Protein 1OY3 (pdb70)

Radius of gyration: 24.24 Å; Cα contacts (8 Å, |Δi|>4): 962; chains: 3; bounding box: 55×56×80 Å

CATH classification: 2.60.40.10

B-factor: mean 32.17, std 17.87, range [2.83, 99.32]

GO terms:
  GO:0005737 cytoplasm (C, IDA)
  GO:0000978 RNA polymerase II cis-regulatory region sequence-specific DNA binding (F, IDA)
  GO:0001228 DNA-binding transcription activator activity, RNA polymerase II-specific (F, IDA)
  GO:0045893 positive regulation of DNA-templated transcription (P, IDA)
  GO:0045944 positive regulation of transcription by RNA polymerase II (P, IDA)
  GO:1902004 positive regulation of amyloid-beta formation (P, IDA)
  GO:0005634 nucleus (C, IDA)
  GO:0003682 chromatin binding (F, IDA)
  GO:0043066 negative regulation of apoptotic process (P, IDA)
  GO:0043123 positive regulation of canonical NF-kappaB signal transduction (P, IDA)
  GO:0050727 regulation of inflammatory response (P, IDA)
  GO:0071222 cellular response to lipopolysaccharide (P, IEP)
  GO:0071159 NF-kappaB complex (C, TAS)
  GO:0003700 DNA-binding transcription factor activity (F, IMP)
  GO:0006325 chromatin organization (P, IMP)
  GO:0006351 DNA-templated transcription (P, IMP)
  GO:0071532 ankyrin repeat binding (F, IPI)
  GO:0005515 protein binding (F, IPI)
  GO:0019899 enzyme binding (F, IPI)
  GO:0019901 protein kinase binding (F, IPI)

Secondary structure (DSSP, 8-state):
-PPP-EEEES-SEEETT---EEEEEES---TTS-EEEEEETTEEEE-B--GGGEETTTEEEEEPPPPS-TT--S-EEEEEEEEETTTTEE---EEEEEEPPPSSTTTTTTT-/-----EEEES-SEEETT---EEEEEES---TTS-EEEEEETTEEEE-B--GGGB-TTSEEEEEPPPPS-TT--S-EEEEEEEEETTTTEE---EEEEEE----HHHHHHHHHHHTHHHHHHHHHHSS---S----/------TT---HHHHHHHTT-HHHHHHHHHHHTTSGGGG---TTS--HHHHHHHHT-HHHHHHHHHTT--SS---TTS--HHHHHTTTT-HHHHHHHSSSPPSS-------GGGGTT---TTS--HHHHHHHTT-HHHHHHHHHHT--TT---TTT---HHHHHHHTT-HHHHHHHHHTT--TT---TTS--HHHHHHTSS-HHHHHHHHHTTPPPP---

Structure (mmCIF, N/CA/C/O backbone):
data_1OY3
#
_entry.id   1OY3
#
_cell.length_a   48.620
_cell.length_b   54.790
_cell.length_c   59.570
_cell.angle_alpha   102.56
_cell.angle_beta   96.07
_cell.angle_gamma   91.90
#
_symmetry.space_group_name_H-M   'P 1'
#
loop_
_entity.id
_entity.type
_entity.pdbx_description
1 polymer 'Transcription factor p65'
2 polymer 'transcription factor inhibitor I-kappa-B-beta'
3 water water
#
loop_
_atom_site.group_PDB
_atom_site.id
_atom_site.type_symbol
_atom_site.label_atom_id
_atom_site.label_alt_id
_atom_site.label_comp_id
_atom_site.label_asym_id
_atom_site.label_entity_id
_atom_site.label_seq_id
_atom_site.pdbx_PDB_ins_code
_atom_site.Cartn_x
_atom_site.Cartn_y
_atom_site.Cartn_z
_atom_site.occupancy
_atom_site.B_iso_or_equiv
_atom_site.auth_seq_id
_atom_site.auth_comp_id
_atom_site.auth_asym_id
_atom_site.auth_atom_id
_atom_site.pdbx_PDB_model_num
ATOM 1 N N . THR A 1 1 ? -8.314 -21.023 -29.207 1.00 88.33 191 THR C N 1
ATOM 2 C CA . THR A 1 1 ? -7.014 -21.344 -28.553 1.00 88.20 191 THR C CA 1
ATOM 3 C C . THR A 1 1 ? -5.839 -20.979 -29.464 1.00 86.96 191 THR C C 1
ATOM 4 O O . THR A 1 1 ? -5.034 -21.834 -29.836 1.00 87.89 191 THR C O 1
ATOM 8 N N . ALA A 1 2 ? -5.751 -19.699 -29.816 1.00 83.69 192 ALA C N 1
ATOM 9 C CA . ALA A 1 2 ? -4.686 -19.204 -30.680 1.00 79.41 192 ALA C CA 1
ATOM 10 C C . ALA A 1 2 ? -3.312 -19.494 -30.087 1.00 76.30 192 ALA C C 1
ATOM 11 O O . ALA A 1 2 ? -2.610 -20.393 -30.552 1.00 78.59 192 ALA C O 1
ATOM 13 N N . GLU A 1 3 ? -2.933 -18.730 -29.062 1.00 68.98 193 GLU C N 1
ATOM 14 C CA . GLU A 1 3 ? -1.635 -18.904 -28.408 1.00 60.95 193 GLU C CA 1
ATOM 15 C C . GLU A 1 3 ? -1.599 -18.305 -27.001 1.00 50.87 193 GLU C C 1
ATOM 16 O O . GLU A 1 3 ? -2.366 -17.396 -26.684 1.00 49.70 193 GLU C O 1
ATOM 22 N N . LEU A 1 4 ? -0.703 -18.826 -26.165 1.00 37.52 194 LEU C N 1
ATOM 23 C CA . LEU A 1 4 ? -0.537 -18.343 -24.796 1.00 28.46 194 LEU C CA 1
ATOM 24 C C . LEU A 1 4 ? 0.874 -17.797 -24.672 1.00 26.93 194 LEU C C 1
ATOM 25 O O . LEU A 1 4 ? 1.839 -18.526 -24.882 1.00 24.28 194 LEU C O 1
ATOM 30 N N . LYS A 1 5 ? 0.997 -16.517 -24.331 1.00 24.14 195 LYS C N 1
ATOM 31 C CA . LYS A 1 5 ? 2.311 -15.892 -24.217 1.00 21.71 195 LYS C CA 1
ATOM 32 C C . LYS A 1 5 ? 2.356 -14.732 -23.222 1.00 25.56 195 LYS C C 1
ATOM 33 O O . LYS A 1 5 ? 1.545 -13.803 -23.290 1.00 21.44 195 LYS C O 1
ATOM 39 N N . ILE A 1 6 ? 3.309 -14.798 -22.300 1.00 24.37 196 ILE C N 1
ATOM 40 C CA . ILE A 1 6 ? 3.503 -13.751 -21.307 1.00 25.21 196 ILE C CA 1
ATOM 41 C C . ILE A 1 6 ? 4.510 -12.800 -21.932 1.00 24.35 196 ILE C C 1
ATOM 42 O O . ILE A 1 6 ? 5.656 -13.178 -22.177 1.00 22.71 196 ILE C O 1
ATOM 47 N N . CYS A 1 7 ? 4.085 -11.572 -22.196 1.00 22.28 197 CYS C N 1
ATOM 48 C CA . CYS A 1 7 ? 4.966 -10.598 -22.823 1.00 23.41 197 CYS C CA 1
ATOM 49 C C . CYS A 1 7 ? 5.778 -9.784 -21.830 1.00 22.27 197 CYS C C 1
ATOM 50 O O . CYS A 1 7 ? 6.935 -9.456 -22.096 1.00 21.30 197 CYS C O 1
ATOM 53 N N . ARG A 1 8 ? 5.179 -9.468 -20.685 1.00 22.77 198 ARG C N 1
ATOM 54 C CA . ARG A 1 8 ? 5.865 -8.659 -19.692 1.00 19.14 198 ARG C CA 1
ATOM 55 C C . ARG A 1 8 ? 5.170 -8.679 -18.330 1.00 19.87 198 ARG C C 1
ATOM 56 O O . ARG A 1 8 ? 3.949 -8.828 -18.227 1.00 20.87 198 ARG C O 1
ATOM 64 N N . VAL A 1 9 ? 5.973 -8.499 -17.291 1.00 15.06 199 VAL C N 1
ATOM 65 C CA . VAL A 1 9 ? 5.509 -8.475 -15.919 1.00 19.02 199 VAL C CA 1
ATOM 66 C C . VAL A 1 9 ? 6.160 -7.264 -15.219 1.00 18.55 199 VAL C C 1
ATOM 67 O O . VAL A 1 9 ? 7.252 -6.845 -15.589 1.00 16.29 199 VAL C O 1
ATOM 71 N N . ASN A 1 10 ? 5.497 -6.712 -14.215 1.00 17.32 200 ASN C N 1
ATOM 72 C CA . ASN A 1 10 ? 6.049 -5.562 -13.519 1.00 19.98 200 ASN C CA 1
ATOM 73 C C . ASN A 1 10 ? 7.130 -5.952 -12.520 1.00 18.14 200 ASN C C 1
ATOM 74 O O . ASN A 1 10 ? 7.923 -5.116 -12.113 1.00 18.09 200 ASN C O 1
ATOM 79 N N . ARG A 1 11 ? 7.161 -7.220 -12.126 1.00 18.13 201 ARG C N 1
ATOM 80 C CA . ARG A 1 11 ? 8.175 -7.702 -11.180 1.00 17.19 201 ARG C CA 1
ATOM 81 C C . ARG A 1 11 ? 8.267 -9.218 -11.259 1.00 22.05 201 ARG C C 1
ATOM 82 O O . ARG A 1 11 ? 7.260 -9.885 -11.483 1.00 15.41 201 ARG C O 1
ATOM 90 N N . ASN A 1 12 ? 9.475 -9.750 -11.070 1.00 23.81 202 ASN C N 1
ATOM 91 C CA . ASN A 1 12 ? 9.699 -11.187 -11.125 1.00 24.58 202 ASN C CA 1
ATOM 92 C C . ASN A 1 12 ? 10.113 -11.803 -9.791 1.00 24.38 202 ASN C C 1
ATOM 93 O O . ASN A 1 12 ? 10.704 -12.880 -9.763 1.00 26.17 202 ASN C O 1
ATOM 98 N N . SER A 1 13 ? 9.821 -11.126 -8.688 1.00 21.95 203 SER C N 1
ATOM 99 C CA . SER A 1 13 ? 10.171 -11.671 -7.382 1.00 22.57 203 SER C CA 1
ATOM 100 C C . SER A 1 13 ? 9.177 -11.188 -6.349 1.00 20.81 203 SER C C 1
ATOM 101 O O . SER A 1 13 ? 8.459 -10.223 -6.576 1.00 21.91 203 SER C O 1
ATOM 104 N N . GLY A 1 14 ? 9.117 -11.867 -5.215 1.00 20.52 204 GLY C N 1
ATOM 105 C CA . GLY A 1 14 ? 8.174 -11.463 -4.196 1.00 18.67 204 GLY C CA 1
ATOM 106 C C . GLY A 1 14 ? 8.297 -12.314 -2.956 1.00 22.62 204 GLY C C 1
ATOM 107 O O . GLY A 1 14 ? 9.016 -13.313 -2.953 1.00 24.96 204 GLY C O 1
ATOM 108 N N . SER A 1 15 ? 7.587 -11.915 -1.906 1.00 21.92 205 SER C N 1
ATOM 109 C CA . SER A 1 15 ? 7.597 -12.625 -0.631 1.00 22.18 205 SER C CA 1
ATOM 110 C C . SER A 1 15 ? 7.111 -14.058 -0.743 1.00 25.06 205 SER C C 1
ATOM 111 O O . SER A 1 15 ? 6.176 -14.348 -1.488 1.00 23.62 205 SER C O 1
ATOM 114 N N . CYS A 1 16 ? 7.734 -14.948 0.021 1.00 25.52 206 CYS C N 1
ATOM 115 C CA . CYS A 1 16 ? 7.343 -16.346 0.018 1.00 25.46 206 CYS C CA 1
ATOM 116 C C . CYS A 1 16 ? 5.950 -16.461 0.641 1.00 24.12 206 CYS C C 1
ATOM 117 O O . CYS A 1 16 ? 5.289 -17.496 0.532 1.00 24.39 206 CYS C O 1
ATOM 120 N N . LEU A 1 17 ? 5.495 -15.385 1.282 1.00 21.87 207 LEU C N 1
ATOM 121 C CA . LEU A 1 17 ? 4.169 -15.393 1.901 1.00 20.00 207 LEU C CA 1
ATOM 122 C C . LEU A 1 17 ? 3.043 -15.118 0.910 1.00 19.00 207 LEU C C 1
ATOM 123 O O . LEU A 1 17 ? 1.873 -15.177 1.274 1.00 19.68 207 LEU C O 1
ATOM 128 N N . GLY A 1 18 ? 3.397 -14.817 -0.335 1.00 18.61 208 GLY C N 1
ATOM 129 C CA . GLY A 1 18 ? 2.390 -14.535 -1.341 1.00 22.79 208 GLY C CA 1
ATOM 130 C C . GLY A 1 18 ? 1.764 -13.172 -1.124 1.00 26.07 208 GLY C C 1
ATOM 131 O O . GLY A 1 18 ? 2.187 -12.429 -0.244 1.00 26.83 208 GLY C O 1
ATOM 132 N N . GLY A 1 19 ? 0.765 -12.826 -1.927 1.00 26.93 209 GLY C N 1
ATOM 133 C CA . GLY A 1 19 ? 0.106 -11.545 -1.746 1.00 25.42 209 GLY C CA 1
ATOM 134 C C . GLY A 1 19 ? 0.627 -10.377 -2.565 1.00 27.74 209 GLY C C 1
ATOM 135 O O . GLY A 1 19 ? 0.049 -9.292 -2.517 1.00 30.19 209 GLY C O 1
ATOM 136 N N . ASP A 1 20 ? 1.714 -10.566 -3.309 1.00 26.62 210 ASP C N 1
ATOM 137 C CA . ASP A 1 20 ? 2.234 -9.473 -4.121 1.00 23.45 210 ASP C CA 1
ATOM 138 C C . ASP A 1 20 ? 1.432 -9.325 -5.409 1.00 19.88 210 ASP C C 1
ATOM 139 O O . ASP A 1 20 ? 1.231 -10.285 -6.145 1.00 18.24 210 ASP C O 1
ATOM 144 N N . GLU A 1 21 ? 0.973 -8.112 -5.677 1.00 17.89 211 GLU C N 1
ATOM 145 C CA . GLU A 1 21 ? 0.206 -7.851 -6.886 1.00 17.92 211 GLU C CA 1
ATOM 146 C C . GLU A 1 21 ? 1.130 -7.753 -8.098 1.00 15.84 211 GLU C C 1
ATOM 147 O O . GLU A 1 21 ? 2.131 -7.036 -8.085 1.00 15.34 211 GLU C O 1
ATOM 153 N N . ILE A 1 22 ? 0.784 -8.492 -9.146 1.00 11.82 212 ILE C N 1
ATOM 154 C CA . ILE A 1 22 ? 1.580 -8.528 -10.372 1.00 11.57 212 ILE C CA 1
ATOM 155 C C . ILE A 1 22 ? 0.764 -8.026 -11.549 1.00 14.56 212 ILE C C 1
ATOM 156 O O . ILE A 1 22 ? -0.404 -8.392 -11.683 1.00 13.41 212 ILE C O 1
ATOM 161 N N . PHE A 1 23 ? 1.368 -7.191 -12.393 1.00 12.74 213 PHE C N 1
ATOM 162 C CA . PHE A 1 23 ? 0.696 -6.724 -13.595 1.00 13.61 213 PHE C CA 1
ATOM 163 C C . PHE A 1 23 ? 1.323 -7.546 -14.716 1.00 14.17 213 PHE C C 1
ATOM 164 O O . PHE A 1 23 ? 2.520 -7.465 -14.953 1.00 14.29 213 PHE C O 1
ATOM 172 N N . LEU A 1 24 ? 0.506 -8.349 -15.392 1.00 14.04 214 LEU C N 1
ATOM 173 C CA . LEU A 1 24 ? 0.997 -9.236 -16.444 1.00 16.55 214 LEU C CA 1
ATOM 174 C C . LEU A 1 24 ? 0.425 -8.927 -17.816 1.00 15.16 214 LEU C C 1
ATOM 175 O O . LEU A 1 24 ? -0.789 -8.988 -18.024 1.00 14.86 214 LEU C O 1
ATOM 180 N N . LEU A 1 25 ? 1.313 -8.615 -18.753 1.00 11.19 215 LEU C N 1
ATOM 181 C CA . LEU A 1 25 ? 0.894 -8.283 -20.108 1.00 13.99 215 LEU C CA 1
ATOM 182 C C . LEU A 1 25 ? 1.120 -9.527 -20.973 1.00 17.26 215 LEU C C 1
ATOM 183 O O . LEU A 1 25 ? 2.201 -10.116 -20.949 1.00 17.68 215 LEU C O 1
ATOM 188 N N . CYS A 1 26 ? 0.091 -9.915 -21.720 1.00 16.87 216 CYS C N 1
ATOM 189 C CA . CYS A 1 26 ? 0.132 -11.123 -22.536 1.00 20.41 216 CYS C CA 1
ATOM 190 C C . CYS A 1 26 ? -0.532 -10.985 -23.904 1.00 21.63 216 CYS C C 1
ATOM 191 O O . CYS A 1 26 ? -1.011 -9.915 -24.281 1.00 22.11 216 CYS C O 1
ATOM 194 N N . ASP A 1 27 ? -0.554 -12.077 -24.657 1.00 25.62 217 ASP C N 1
ATOM 195 C CA . ASP A 1 27 ? -1.231 -12.054 -25.947 1.00 26.28 217 ASP C CA 1
ATOM 196 C C . ASP A 1 27 ? -2.698 -12.299 -25.611 1.00 23.01 217 ASP C C 1
ATOM 197 O O . ASP A 1 27 ? -3.011 -12.702 -24.499 1.00 24.50 217 ASP C O 1
ATOM 202 N N . LYS A 1 28 ? -3.595 -12.055 -26.555 1.00 25.06 218 LYS C N 1
ATOM 203 C CA . LYS A 1 28 ? -5.022 -12.236 -26.307 1.00 25.85 218 LYS C CA 1
ATOM 204 C C . LYS A 1 28 ? -5.402 -13.555 -25.622 1.00 26.46 218 LYS C C 1
ATOM 205 O O . LYS A 1 28 ? -4.950 -14.631 -26.019 1.00 25.22 218 LYS C O 1
ATOM 211 N N . VAL A 1 29 ? -6.226 -13.456 -24.580 1.00 19.91 219 VAL C N 1
ATOM 212 C CA . VAL A 1 29 ? -6.699 -14.623 -23.844 1.00 20.87 219 VAL C CA 1
ATOM 213 C C . VAL A 1 29 ? -8.200 -14.454 -23.646 1.00 24.39 219 VAL C C 1
ATOM 214 O O . VAL A 1 29 ? -8.775 -13.440 -24.056 1.00 25.31 219 VAL C O 1
ATOM 218 N N . GLN A 1 30 ? -8.823 -15.448 -23.017 1.00 26.02 220 GLN C N 1
ATOM 219 C CA . GLN A 1 30 ? -10.256 -15.443 -22.725 1.00 25.93 220 GLN C CA 1
ATOM 220 C C . GLN A 1 30 ? -10.355 -15.358 -21.210 1.00 23.24 220 GLN C C 1
ATOM 221 O O . GLN A 1 30 ? -9.957 -16.288 -20.516 1.00 25.86 220 GLN C O 1
ATOM 227 N N . LYS A 1 31 ? -10.893 -14.256 -20.699 1.00 22.66 221 LYS C N 1
ATOM 228 C CA . LYS A 1 31 ? -10.989 -14.048 -19.254 1.00 24.59 221 LYS C CA 1
ATOM 229 C C . LYS A 1 31 ? -11.605 -15.181 -18.431 1.00 25.76 221 LYS C C 1
ATOM 230 O O . LYS A 1 31 ? -11.228 -15.379 -17.277 1.00 25.42 221 LYS C O 1
ATOM 236 N N . GLU A 1 32 ? -12.543 -15.923 -19.011 1.00 25.66 222 GLU C N 1
ATOM 237 C CA . GLU A 1 32 ? -13.185 -17.026 -18.290 1.00 27.38 222 GLU C CA 1
ATOM 238 C C . GLU A 1 32 ? -12.434 -18.340 -18.442 1.00 23.20 222 GLU C C 1
ATOM 239 O O . GLU A 1 32 ? -12.734 -19.316 -17.761 1.00 26.65 222 GLU C O 1
ATOM 245 N N . ASP A 1 33 ? -11.449 -18.353 -19.328 1.00 26.57 223 ASP C N 1
ATOM 246 C CA . ASP A 1 33 ? -10.677 -19.557 -19.594 1.00 24.12 223 ASP C CA 1
ATOM 247 C C . ASP A 1 33 ? -9.173 -19.282 -19.581 1.00 23.69 223 ASP C C 1
ATOM 248 O O . ASP A 1 33 ? -8.489 -19.479 -20.587 1.00 22.78 223 ASP C O 1
ATOM 253 N N . ILE A 1 34 ? -8.659 -18.844 -18.437 1.00 21.82 224 ILE C N 1
ATOM 254 C CA . ILE A 1 34 ? -7.245 -18.527 -18.317 1.00 17.30 224 ILE C CA 1
ATOM 255 C C . ILE A 1 34 ? -6.830 -18.474 -16.847 1.00 17.77 224 ILE C C 1
ATOM 256 O O . ILE A 1 34 ? -7.623 -18.097 -15.980 1.00 21.22 224 ILE C O 1
ATOM 261 N N . GLU A 1 35 ? -5.591 -18.852 -16.563 1.00 15.44 225 GLU C N 1
ATOM 262 C CA . GLU A 1 35 ? -5.095 -18.809 -15.192 1.00 16.56 225 GLU C CA 1
ATOM 263 C C . GLU A 1 35 ? -3.580 -18.614 -15.185 1.00 17.60 225 GLU C C 1
ATOM 264 O O . GLU A 1 35 ? -2.924 -18.735 -16.229 1.00 18.77 225 GLU C O 1
ATOM 270 N N . VAL A 1 36 ? -3.032 -18.259 -14.025 1.00 14.04 226 VAL C N 1
ATOM 271 C CA . VAL A 1 36 ? -1.587 -18.062 -13.897 1.00 17.66 226 VAL C CA 1
ATOM 272 C C . VAL A 1 36 ? -1.143 -19.190 -12.994 1.00 21.46 226 VAL C C 1
ATOM 273 O O . VAL A 1 36 ? -1.456 -19.216 -11.797 1.00 24.99 226 VAL C O 1
ATOM 277 N N . TYR A 1 37 ? -0.433 -20.135 -13.603 1.00 25.24 227 TYR C N 1
ATOM 278 C CA . TYR A 1 37 ? 0.031 -21.355 -12.952 1.00 23.65 227 TYR C CA 1
ATOM 279 C C . TYR A 1 37 ? 1.484 -21.299 -12.464 1.00 21.99 227 TYR C C 1
ATOM 280 O O . TYR A 1 37 ? 2.413 -21.201 -13.264 1.00 21.76 227 TYR C O 1
ATOM 289 N N . PHE A 1 38 ? 1.669 -21.348 -11.147 1.00 23.08 228 PHE C N 1
ATOM 290 C CA . PHE A 1 38 ? 3.003 -21.323 -10.542 1.00 24.57 228 PHE C CA 1
ATOM 291 C C . PHE A 1 38 ? 3.466 -22.749 -10.239 1.00 26.44 228 PHE C C 1
ATOM 292 O O . PHE A 1 38 ? 2.736 -23.519 -9.612 1.00 26.74 228 PHE C O 1
ATOM 300 N N . THR A 1 39 ? 4.683 -23.091 -10.654 1.00 25.66 229 THR C N 1
ATOM 301 C CA . THR A 1 39 ? 5.200 -24.434 -10.421 1.00 28.38 229 THR C CA 1
ATOM 302 C C . THR A 1 39 ? 6.664 -24.495 -9.998 1.00 28.80 229 THR C C 1
ATOM 303 O O . THR A 1 39 ? 7.488 -23.653 -10.375 1.00 29.06 229 THR C O 1
ATOM 307 N N . GLY A 1 40 ? 6.973 -25.528 -9.226 1.00 33.09 230 GLY C N 1
ATOM 308 C CA . GLY A 1 40 ? 8.327 -25.765 -8.766 1.00 32.62 230 GLY C CA 1
ATOM 309 C C . GLY A 1 40 ? 8.450 -27.252 -8.484 1.00 35.49 230 GLY C C 1
ATOM 310 O O . GLY A 1 40 ? 7.442 -27.962 -8.526 1.00 32.73 230 GLY C O 1
ATOM 311 N N . PRO A 1 41 ? 9.660 -27.770 -8.219 1.00 36.36 231 PRO C N 1
ATOM 312 C CA . PRO A 1 41 ? 9.745 -29.207 -7.945 1.00 39.26 231 PRO C CA 1
ATOM 313 C C . PRO A 1 41 ? 8.796 -29.581 -6.812 1.00 37.91 231 PRO C C 1
ATOM 314 O O . PRO A 1 41 ? 8.906 -29.075 -5.690 1.00 41.77 231 PRO C O 1
ATOM 318 N N . GLY A 1 42 ? 7.839 -30.443 -7.138 1.00 34.68 232 GLY C N 1
ATOM 319 C CA . GLY A 1 42 ? 6.852 -30.879 -6.171 1.00 31.28 232 GLY C CA 1
ATOM 320 C C . GLY A 1 42 ? 5.963 -29.774 -5.630 1.00 32.64 232 GLY C C 1
ATOM 321 O O . GLY A 1 42 ? 5.598 -29.785 -4.452 1.00 36.72 232 GLY C O 1
ATOM 322 N N . TRP A 1 43 ? 5.594 -28.815 -6.471 1.00 32.95 233 TRP C N 1
ATOM 323 C CA . TRP A 1 43 ? 4.744 -27.728 -5.996 1.00 31.45 233 TRP C CA 1
ATOM 324 C C . TRP A 1 43 ? 4.044 -26.979 -7.117 1.00 30.77 233 TRP C C 1
ATOM 325 O O . TRP A 1 43 ? 4.639 -26.686 -8.147 1.00 33.30 233 TRP C O 1
ATOM 336 N N . GLU A 1 44 ? 2.769 -26.682 -6.902 1.00 31.34 234 GLU C N 1
ATOM 337 C CA . GLU A 1 44 ? 1.983 -25.931 -7.863 1.00 33.30 234 GLU C CA 1
ATOM 338 C C . GLU A 1 44 ? 0.971 -25.055 -7.133 1.00 31.78 234 GLU C C 1
ATOM 339 O O . GLU A 1 44 ? 0.537 -25.371 -6.024 1.00 29.81 234 GLU C O 1
ATOM 345 N N . ALA A 1 45 ? 0.604 -23.948 -7.768 1.00 30.37 235 ALA C N 1
ATOM 346 C CA . ALA A 1 45 ? -0.353 -23.008 -7.203 1.00 28.46 235 ALA C CA 1
ATOM 347 C C . ALA A 1 45 ? -0.739 -22.001 -8.278 1.00 27.30 235 ALA C C 1
ATOM 348 O O . ALA A 1 45 ? -0.026 -21.840 -9.269 1.00 30.21 235 ALA C O 1
ATOM 350 N N . ARG A 1 46 ? -1.868 -21.324 -8.081 1.00 27.83 236 ARG C N 1
ATOM 351 C CA . ARG A 1 46 ? -2.346 -20.351 -9.060 1.00 29.58 236 ARG C CA 1
ATOM 352 C C . ARG A 1 46 ? -2.320 -18.917 -8.522 1.00 26.72 236 ARG C C 1
ATOM 353 O O . ARG A 1 46 ? -2.427 -18.679 -7.316 1.00 24.09 236 ARG C O 1
ATOM 361 N N . GLY A 1 47 ? -2.182 -17.962 -9.429 1.00 24.13 237 GLY C N 1
ATOM 362 C CA . GLY A 1 47 ? -2.214 -16.577 -9.020 1.00 21.28 237 GLY C CA 1
ATOM 363 C C . GLY A 1 47 ? -3.665 -16.310 -8.677 1.00 21.40 237 GLY C C 1
ATOM 364 O O . GLY A 1 47 ? -4.555 -17.020 -9.142 1.00 22.38 237 GLY C O 1
ATOM 365 N N . SER A 1 48 ? -3.912 -15.294 -7.865 1.00 18.49 238 SER C N 1
ATOM 366 C CA . SER A 1 48 ? -5.269 -14.965 -7.457 1.00 21.43 238 SER C CA 1
ATOM 367 C C . SER A 1 48 ? -5.812 -13.731 -8.183 1.00 19.82 238 SER C C 1
ATOM 368 O O . SER A 1 48 ? -5.219 -12.646 -8.119 1.00 19.26 238 SER C O 1
ATOM 371 N N . PHE A 1 49 ? -6.927 -13.911 -8.887 1.00 21.14 239 PHE C N 1
ATOM 372 C CA . PHE A 1 49 ? -7.587 -12.822 -9.621 1.00 20.78 239 PHE C CA 1
ATOM 373 C C . PHE A 1 49 ? -8.978 -13.262 -10.065 1.00 23.13 239 PHE C C 1
ATOM 374 O O . PHE A 1 49 ? -9.325 -14.435 -9.938 1.00 21.21 239 PHE C O 1
ATOM 382 N N . SER A 1 50 ? -9.783 -12.321 -10.558 1.00 20.56 240 SER C N 1
ATOM 383 C CA . SER A 1 50 ? -11.122 -12.649 -11.032 1.00 22.33 240 SER C CA 1
ATOM 384 C C . SER A 1 50 ? -11.259 -12.198 -12.485 1.00 22.03 240 SER C C 1
ATOM 385 O O . SER A 1 50 ? -10.417 -11.454 -12.994 1.00 22.15 240 SER C O 1
ATOM 388 N N . GLN A 1 51 ? -12.294 -12.671 -13.167 1.00 22.37 241 GLN C N 1
ATOM 389 C CA . GLN A 1 51 ? -12.509 -12.289 -14.559 1.00 20.48 241 GLN C CA 1
ATOM 390 C C . GLN A 1 51 ? -12.462 -10.778 -14.723 1.00 19.98 241 GLN C C 1
ATOM 391 O O . GLN A 1 51 ? -12.041 -10.263 -15.761 1.00 22.99 241 GLN C O 1
ATOM 397 N N . ALA A 1 52 ? -12.893 -10.067 -13.692 1.00 22.30 242 ALA C N 1
ATOM 398 C CA . ALA A 1 52 ? -12.902 -8.612 -13.728 1.00 25.63 242 ALA C CA 1
ATOM 399 C C . ALA A 1 52 ? -11.480 -8.055 -13.734 1.00 26.34 242 ALA C C 1
ATOM 400 O O . ALA A 1 52 ? -11.264 -6.880 -14.049 1.00 26.03 242 ALA C O 1
ATOM 402 N N . ASP A 1 53 ? -10.509 -8.901 -13.401 1.00 18.26 243 ASP C N 1
ATOM 403 C CA . ASP A 1 53 ? -9.112 -8.470 -13.358 1.00 20.72 243 ASP C CA 1
ATOM 404 C C . ASP A 1 53 ? -8.383 -8.578 -14.696 1.00 20.73 243 ASP C C 1
ATOM 405 O O . ASP A 1 53 ? -7.223 -8.181 -14.804 1.00 15.80 243 ASP C O 1
ATOM 410 N N . VAL A 1 54 ? -9.056 -9.126 -15.707 1.00 20.29 244 VAL C N 1
ATOM 411 C CA . VAL A 1 54 ? -8.459 -9.274 -17.029 1.00 16.92 244 VAL C CA 1
ATOM 412 C C . VAL A 1 54 ? -8.917 -8.068 -17.814 1.00 18.39 244 VAL C C 1
ATOM 413 O O . VAL A 1 54 ? -10.122 -7.830 -17.963 1.00 15.84 244 VAL C O 1
ATOM 417 N N . HIS A 1 55 ? -7.937 -7.315 -18.309 1.00 19.83 245 HIS C N 1
ATOM 418 C CA . HIS A 1 55 ? -8.166 -6.069 -19.029 1.00 17.70 245 HIS C CA 1
ATOM 419 C C . HIS A 1 55 ? -7.984 -6.192 -20.531 1.00 16.10 245 HIS C C 1
ATOM 420 O O . HIS A 1 55 ? -6.862 -6.362 -21.016 1.00 14.76 245 HIS C O 1
ATOM 427 N N . ARG A 1 56 ? -9.095 -6.087 -21.260 1.00 17.67 246 ARG C N 1
ATOM 428 C CA . ARG A 1 56 ? -9.079 -6.178 -22.717 1.00 24.64 246 ARG C CA 1
ATOM 429 C C . ARG A 1 56 ? -8.384 -7.460 -23.145 1.00 22.14 246 ARG C C 1
ATOM 430 O O . ARG A 1 56 ? -7.661 -7.485 -24.142 1.00 26.92 246 ARG C O 1
ATOM 438 N N . GLN A 1 57 ? -8.592 -8.506 -22.356 1.00 23.14 247 GLN C N 1
ATOM 439 C CA . GLN A 1 57 ? -8.018 -9.823 -22.597 1.00 23.78 247 GLN C CA 1
ATOM 440 C C . GLN A 1 57 ? -6.549 -9.824 -22.989 1.00 22.02 247 GLN C C 1
ATOM 441 O O . GLN A 1 57 ? -6.044 -10.810 -23.515 1.00 21.68 247 GLN C O 1
ATOM 447 N N . VAL A 1 58 ? -5.846 -8.737 -22.701 1.00 18.79 248 VAL C N 1
ATOM 448 C CA . VAL A 1 58 ? -4.438 -8.683 -23.047 1.00 16.21 248 VAL C CA 1
ATOM 449 C C . VAL A 1 58 ? -3.565 -8.329 -21.843 1.00 14.10 248 VAL C C 1
ATOM 450 O O . VAL A 1 58 ? -2.365 -8.084 -21.969 1.00 21.20 248 VAL C O 1
ATOM 454 N N . ALA A 1 59 ? -4.175 -8.313 -20.668 1.00 15.57 249 ALA C N 1
ATOM 455 C CA . ALA A 1 59 ? -3.441 -8.026 -19.440 1.00 19.16 249 ALA C CA 1
ATOM 456 C C . ALA A 1 59 ? -4.221 -8.574 -18.258 1.00 16.02 249 ALA C C 1
ATOM 457 O O . ALA A 1 59 ? -5.457 -8.589 -18.264 1.00 17.28 249 ALA C O 1
ATOM 459 N N . ILE A 1 60 ? -3.492 -9.038 -17.254 1.00 14.59 250 ILE C N 1
ATOM 460 C CA . ILE A 1 60 ? -4.104 -9.569 -16.048 1.00 16.34 250 ILE C CA 1
ATOM 461 C C . ILE A 1 60 ? -3.389 -8.991 -14.840 1.00 13.05 250 ILE C C 1
ATOM 462 O O . ILE A 1 60 ? -2.168 -8.863 -14.852 1.00 15.39 250 ILE C O 1
ATOM 467 N N . VAL A 1 61 ? -4.163 -8.622 -13.823 1.00 13.63 251 VAL C N 1
ATOM 468 C CA . VAL A 1 61 ? -3.635 -8.108 -12.563 1.00 14.05 251 VAL C CA 1
ATOM 469 C C . VAL A 1 61 ? -3.982 -9.171 -11.522 1.00 14.36 251 VAL C C 1
ATOM 470 O O . VAL A 1 61 ? -5.161 -9.446 -11.275 1.00 16.77 251 VAL C O 1
ATOM 474 N N . PHE A 1 62 ? -2.968 -9.761 -10.902 1.00 13.83 252 PHE C N 1
ATOM 475 C CA . PHE A 1 62 ? -3.219 -10.805 -9.917 1.00 17.10 252 PHE C CA 1
ATOM 476 C C . PHE A 1 62 ? -2.244 -10.776 -8.735 1.00 14.49 252 PHE C C 1
ATOM 477 O O . PHE A 1 62 ? -1.187 -10.160 -8.814 1.00 17.27 252 PHE C O 1
ATOM 485 N N . ARG A 1 63 ? -2.628 -11.425 -7.641 1.00 15.24 253 ARG C N 1
ATOM 486 C CA . ARG A 1 63 ? -1.789 -11.518 -6.445 1.00 20.25 253 ARG C CA 1
ATOM 487 C C . ARG A 1 63 ? -1.111 -12.877 -6.491 1.00 15.28 253 ARG C C 1
ATOM 488 O O . ARG A 1 63 ? -1.743 -13.869 -6.855 1.00 15.49 253 ARG C O 1
ATOM 496 N N . THR A 1 64 ? 0.164 -12.926 -6.116 1.00 18.23 254 THR C N 1
ATOM 497 C CA . THR A 1 64 ? 0.905 -14.188 -6.119 1.00 17.61 254 THR C CA 1
ATOM 498 C C . THR A 1 64 ? 0.451 -15.100 -4.990 1.00 19.12 254 THR C C 1
ATOM 499 O O . THR A 1 64 ? 0.030 -14.635 -3.933 1.00 18.26 254 THR C O 1
ATOM 503 N N . PRO A 1 65 ? 0.532 -16.420 -5.201 1.00 19.95 255 PRO C N 1
ATOM 504 C CA . PRO A 1 65 ? 0.123 -17.363 -4.162 1.00 19.48 255 PRO C CA 1
ATOM 505 C C . PRO A 1 65 ? 1.256 -17.510 -3.154 1.00 20.38 255 PRO C C 1
ATOM 506 O O . PRO A 1 65 ? 2.408 -17.178 -3.448 1.00 18.40 255 PRO C O 1
ATOM 510 N N . PRO A 1 66 ? 0.941 -17.976 -1.942 1.00 20.47 256 PRO C N 1
ATOM 511 C CA . PRO A 1 66 ? 1.981 -18.162 -0.928 1.00 22.65 256 PRO C CA 1
ATOM 512 C C . PRO A 1 66 ? 2.838 -19.325 -1.427 1.00 21.90 256 PRO C C 1
ATOM 513 O O . PRO A 1 66 ? 2.324 -20.222 -2.088 1.00 21.80 256 PRO C O 1
ATOM 517 N N . TYR A 1 67 ? 4.131 -19.314 -1.138 1.00 21.23 257 TYR C N 1
ATOM 518 C CA . TYR A 1 67 ? 4.979 -20.410 -1.575 1.00 23.23 257 TYR C CA 1
ATOM 519 C C . TYR A 1 67 ? 4.816 -21.581 -0.602 1.00 24.73 257 TYR C C 1
ATOM 520 O O . TYR A 1 67 ? 4.298 -21.410 0.502 1.00 25.01 257 TYR C O 1
ATOM 529 N N . ALA A 1 68 ? 5.247 -22.771 -1.017 1.00 25.88 258 ALA C N 1
ATOM 530 C CA . ALA A 1 68 ? 5.123 -23.964 -0.182 1.00 27.34 258 ALA C CA 1
ATOM 531 C C . ALA A 1 68 ? 5.706 -23.757 1.211 1.00 27.56 258 ALA C C 1
ATOM 532 O O . ALA A 1 68 ? 5.057 -24.051 2.213 1.00 27.67 258 ALA C O 1
ATOM 534 N N . ASP A 1 69 ? 6.930 -23.244 1.263 1.00 32.35 259 ASP C N 1
ATOM 535 C CA . ASP A 1 69 ? 7.613 -23.012 2.527 1.00 33.78 259 ASP C CA 1
ATOM 536 C C . ASP A 1 69 ? 7.547 -21.549 2.966 1.00 36.57 259 ASP C C 1
ATOM 537 O O . ASP A 1 69 ? 8.198 -20.686 2.377 1.00 34.96 259 ASP C O 1
ATOM 542 N N . PRO A 1 70 ? 6.766 -21.260 4.021 1.00 37.78 260 PRO C N 1
ATOM 543 C CA . PRO A 1 70 ? 6.584 -19.914 4.575 1.00 40.06 260 PRO C CA 1
ATOM 544 C C . PRO A 1 70 ? 7.827 -19.371 5.268 1.00 41.04 260 PRO C C 1
ATOM 545 O O . PRO A 1 70 ? 8.028 -18.161 5.342 1.00 43.58 260 PRO C O 1
ATOM 549 N N . SER A 1 71 ? 8.650 -20.275 5.785 1.00 43.03 261 SER C N 1
ATOM 550 C CA . SER A 1 71 ? 9.864 -19.896 6.497 1.00 44.85 261 SER C CA 1
ATOM 551 C C . SER A 1 71 ? 11.096 -19.995 5.608 1.00 44.09 261 SER C C 1
ATOM 552 O O . SER A 1 71 ? 12.170 -20.376 6.065 1.00 45.25 261 SER C O 1
ATOM 555 N N . LEU A 1 72 ? 10.928 -19.654 4.335 1.00 44.66 262 LEU C N 1
ATOM 556 C CA . LEU A 1 72 ? 12.018 -19.691 3.368 1.00 42.18 262 LEU C CA 1
ATOM 557 C C . LEU A 1 72 ? 13.174 -18.875 3.934 1.00 44.26 262 LEU C C 1
ATOM 558 O O . LEU A 1 72 ? 12.968 -17.773 4.447 1.00 47.40 262 LEU C O 1
ATOM 563 N N . GLN A 1 73 ? 14.387 -19.413 3.844 1.00 45.62 263 GLN C N 1
ATOM 564 C CA . GLN A 1 73 ? 15.558 -18.724 4.373 1.00 44.45 263 GLN C CA 1
ATOM 565 C C . GLN A 1 73 ? 16.497 -18.250 3.267 1.00 41.43 263 GLN C C 1
ATOM 566 O O . GLN A 1 73 ? 17.519 -17.621 3.534 1.00 36.76 263 GLN C O 1
ATOM 572 N N . ALA A 1 74 ? 16.142 -18.563 2.025 1.00 38.37 264 ALA C N 1
ATOM 573 C CA . ALA A 1 74 ? 16.931 -18.156 0.872 1.00 35.18 264 ALA C CA 1
ATOM 574 C C . ALA A 1 74 ? 16.030 -18.143 -0.353 1.00 35.76 264 ALA C C 1
ATOM 575 O O . ALA A 1 74 ? 15.054 -18.893 -0.430 1.00 36.18 264 ALA C O 1
ATOM 577 N N . PRO A 1 75 ? 16.339 -17.278 -1.324 1.00 33.51 265 PRO C N 1
ATOM 578 C CA . PRO A 1 75 ? 15.572 -17.142 -2.567 1.00 33.50 265 PRO C CA 1
ATOM 579 C C . PRO A 1 75 ? 15.363 -18.473 -3.283 1.00 34.47 265 PRO C C 1
ATOM 580 O O . PRO A 1 75 ? 16.303 -19.252 -3.443 1.00 34.99 265 PRO C O 1
ATOM 584 N N . VAL A 1 76 ? 14.128 -18.721 -3.711 1.00 33.78 266 VAL C N 1
ATOM 585 C CA . VAL A 1 76 ? 13.780 -19.943 -4.429 1.00 34.03 266 VAL C CA 1
ATOM 586 C C . VAL A 1 76 ? 13.179 -19.584 -5.787 1.00 32.07 266 VAL C C 1
ATOM 587 O O . VAL A 1 76 ? 12.158 -18.902 -5.856 1.00 32.66 266 VAL C O 1
ATOM 591 N N . ARG A 1 77 ? 13.814 -20.032 -6.867 1.00 28.66 267 ARG C N 1
ATOM 592 C CA . ARG A 1 77 ? 13.303 -19.742 -8.205 1.00 31.69 267 ARG C CA 1
ATOM 593 C C . ARG A 1 77 ? 12.238 -20.751 -8.614 1.00 31.03 267 ARG C C 1
ATOM 594 O O . ARG A 1 77 ? 12.406 -21.953 -8.418 1.00 28.33 267 ARG C O 1
ATOM 602 N N . VAL A 1 78 ? 11.136 -20.252 -9.163 1.00 26.27 268 VAL C N 1
ATOM 603 C CA . VAL A 1 78 ? 10.048 -21.107 -9.618 1.00 25.45 268 VAL C CA 1
ATOM 604 C C . VAL A 1 78 ? 9.608 -20.625 -10.990 1.00 22.96 268 VAL C C 1
ATOM 605 O O . VAL A 1 78 ? 10.129 -19.634 -11.503 1.00 21.91 268 VAL C O 1
ATOM 609 N N . SER A 1 79 ? 8.656 -21.328 -11.586 1.00 25.63 269 SER C N 1
ATOM 610 C CA . SER A 1 79 ? 8.170 -20.953 -12.901 1.00 23.84 269 SER C CA 1
ATOM 611 C C . SER A 1 79 ? 6.765 -20.396 -12.854 1.00 23.11 269 SER C C 1
ATOM 612 O O . SER A 1 79 ? 5.940 -20.788 -12.039 1.00 21.34 269 SER C O 1
ATOM 615 N N . MET A 1 80 ? 6.513 -19.457 -13.747 1.00 22.41 270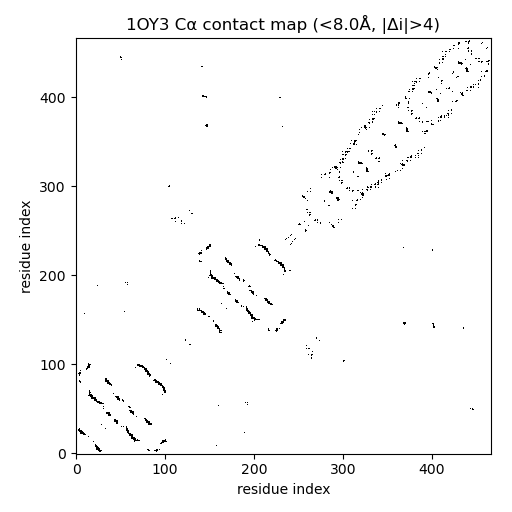 MET C N 1
ATOM 616 C CA . MET A 1 80 ? 5.230 -18.820 -13.838 1.00 23.53 270 MET C CA 1
ATOM 617 C C . MET A 1 80 ? 4.810 -18.920 -15.292 1.00 19.47 270 MET C C 1
ATOM 618 O O . MET A 1 80 ? 5.592 -18.620 -16.190 1.00 17.64 270 MET C O 1
ATOM 623 N N . GLN A 1 81 ? 3.585 -19.367 -15.531 1.00 16.54 271 GLN C N 1
ATOM 624 C CA . GLN A 1 81 ? 3.108 -19.468 -16.897 1.00 19.93 271 GLN C CA 1
ATOM 625 C C . GLN A 1 81 ? 1.587 -19.412 -16.994 1.00 18.93 271 GLN C C 1
ATOM 626 O O . GLN A 1 81 ? 0.869 -19.676 -16.029 1.00 17.39 271 GLN C O 1
ATOM 632 N N . LEU A 1 82 ? 1.106 -19.029 -18.169 1.00 19.88 272 LEU C N 1
ATOM 633 C CA . LEU A 1 82 ? -0.322 -18.942 -18.417 1.00 16.04 272 LEU C CA 1
ATOM 634 C C . LEU A 1 82 ? -0.850 -20.346 -18.693 1.00 17.53 272 LEU C C 1
ATOM 635 O O . LEU A 1 82 ? -0.201 -21.139 -19.375 1.00 19.94 272 LEU C O 1
ATOM 640 N N . ARG A 1 83 ? -2.029 -20.641 -18.166 1.00 22.17 273 ARG C N 1
ATOM 641 C CA . ARG A 1 83 ? -2.649 -21.942 -18.357 1.00 24.72 273 ARG C CA 1
ATOM 642 C C . ARG A 1 83 ? -4.076 -21.761 -18.842 1.00 27.24 273 ARG C C 1
ATOM 643 O O . ARG A 1 83 ? -4.807 -20.899 -18.347 1.00 26.03 273 ARG C O 1
ATOM 651 N N . ARG A 1 84 ? -4.467 -22.569 -19.820 1.00 25.65 274 ARG C N 1
ATOM 652 C CA . ARG A 1 84 ? -5.817 -22.500 -20.348 1.00 25.77 274 ARG C CA 1
ATOM 653 C C . ARG A 1 84 ? -6.536 -23.792 -19.965 1.00 27.50 274 ARG C C 1
ATOM 654 O O . ARG A 1 84 ? -6.264 -24.854 -20.526 1.00 28.96 274 ARG C O 1
ATOM 662 N N . PRO A 1 85 ? -7.441 -23.725 -18.974 1.00 30.05 275 PRO C N 1
ATOM 663 C CA . PRO A 1 85 ? -8.184 -24.916 -18.537 1.00 31.41 275 PRO C CA 1
ATOM 664 C C . PRO A 1 85 ? -8.872 -25.608 -19.722 1.00 32.20 275 PRO C C 1
ATOM 665 O O . PRO A 1 85 ? -9.079 -26.822 -19.723 1.00 32.18 275 PRO C O 1
ATOM 669 N N . SER A 1 86 ? -9.214 -24.811 -20.728 1.00 32.89 276 SER C N 1
ATOM 670 C CA . SER A 1 86 ? -9.859 -25.290 -21.945 1.00 35.54 276 SER C CA 1
ATOM 671 C C . SER A 1 86 ? -9.208 -26.566 -22.477 1.00 35.02 276 SER C C 1
ATOM 672 O O . SER A 1 86 ? -9.799 -27.641 -22.438 1.00 35.16 276 SER C O 1
ATOM 675 N N . ASP A 1 87 ? -7.989 -26.440 -22.983 1.00 36.67 277 ASP C N 1
ATOM 676 C CA . ASP A 1 87 ? -7.276 -27.590 -23.524 1.00 33.86 277 ASP C CA 1
ATOM 677 C C . ASP A 1 87 ? -5.984 -27.867 -22.762 1.00 33.01 277 ASP C C 1
ATOM 678 O O . ASP A 1 87 ? -5.103 -28.572 -23.255 1.00 33.34 277 ASP C O 1
ATOM 683 N N . ARG A 1 88 ? -5.884 -27.303 -21.561 1.00 32.65 278 ARG C N 1
ATOM 684 C CA . ARG A 1 88 ? -4.720 -27.463 -20.687 1.00 33.38 278 ARG C CA 1
ATOM 685 C C . ARG A 1 88 ? -3.411 -26.911 -21.245 1.00 31.76 278 ARG C C 1
ATOM 686 O O . ARG A 1 88 ? -2.332 -27.239 -20.751 1.00 30.29 278 ARG C O 1
ATOM 694 N N . GLU A 1 89 ? -3.510 -26.070 -22.266 1.00 28.14 279 GLU C N 1
ATOM 695 C CA . GLU A 1 89 ? -2.336 -25.471 -22.894 1.00 31.21 279 GLU C CA 1
ATOM 696 C C . GLU A 1 89 ? -1.580 -24.560 -21.912 1.00 29.55 279 GLU C C 1
ATOM 697 O O . GLU A 1 89 ? -2.185 -23.912 -21.055 1.00 28.13 279 GLU C O 1
ATOM 703 N N . LEU A 1 90 ? -0.258 -24.512 -22.050 1.00 25.24 280 LEU C N 1
ATOM 704 C CA . LEU A 1 90 ? 0.590 -23.694 -21.188 1.00 22.25 280 LEU C CA 1
ATOM 705 C C . LEU A 1 90 ? 1.526 -22.828 -22.025 1.00 23.58 280 LEU C C 1
ATOM 706 O O . LEU A 1 90 ? 1.999 -23.253 -23.074 1.00 23.48 280 LEU C O 1
ATOM 711 N N . SER A 1 91 ? 1.794 -21.612 -21.559 1.00 18.67 281 SER C N 1
ATOM 712 C CA . SER A 1 91 ? 2.693 -20.705 -22.263 1.00 18.46 281 SER C CA 1
ATOM 713 C C . SER A 1 91 ? 4.102 -21.098 -21.873 1.00 16.53 281 SER C C 1
ATOM 714 O O . SER A 1 91 ? 4.293 -21.971 -21.029 1.00 21.14 281 SER C O 1
ATOM 717 N N . GLU A 1 92 ? 5.094 -20.463 -22.483 1.00 14.16 282 GLU C N 1
ATOM 718 C CA . GLU A 1 92 ? 6.470 -20.745 -22.095 1.00 22.52 282 GLU C CA 1
ATOM 719 C C . GLU A 1 92 ? 6.568 -20.207 -20.665 1.00 25.06 282 GLU C C 1
ATOM 720 O O . GLU A 1 92 ? 5.946 -19.192 -20.326 1.00 19.04 282 GLU C O 1
ATOM 726 N N . PRO A 1 93 ? 7.333 -20.885 -19.806 1.00 24.94 283 PRO C N 1
ATOM 727 C CA . PRO A 1 93 ? 7.473 -20.442 -18.419 1.00 26.68 283 PRO C CA 1
ATOM 728 C C . PRO A 1 93 ? 8.309 -19.186 -18.243 1.00 27.37 283 PRO C C 1
ATOM 729 O O . PRO A 1 93 ? 9.198 -18.897 -19.038 1.00 29.38 283 PRO C O 1
ATOM 733 N N . MET A 1 94 ? 8.001 -18.432 -17.198 1.00 28.42 284 MET C N 1
ATOM 734 C CA . MET A 1 94 ? 8.760 -17.235 -16.878 1.00 27.50 284 MET C CA 1
ATOM 735 C C . MET A 1 94 ? 9.270 -17.434 -15.469 1.00 23.92 284 MET C C 1
ATOM 736 O O . MET A 1 94 ? 8.564 -17.956 -14.615 1.00 25.67 284 MET C O 1
ATOM 741 N N . GLU A 1 95 ? 10.504 -17.040 -15.215 1.00 22.94 285 GLU C N 1
ATOM 742 C CA . GLU A 1 95 ? 11.028 -17.232 -13.878 1.00 21.86 285 GLU C CA 1
ATOM 743 C C . GLU A 1 95 ? 10.451 -16.244 -12.873 1.00 21.01 285 GLU C C 1
ATOM 744 O O . GLU A 1 95 ? 10.169 -15.092 -13.193 1.00 24.54 285 GLU C O 1
ATOM 750 N N . PHE A 1 96 ? 10.241 -16.731 -11.660 1.00 18.94 286 PHE C N 1
ATOM 751 C CA . PHE A 1 96 ? 9.755 -15.910 -10.577 1.00 20.43 286 PHE C CA 1
ATOM 752 C C . PHE A 1 96 ? 10.511 -16.369 -9.351 1.00 23.11 286 PHE C C 1
ATOM 753 O O . PHE A 1 96 ? 10.700 -17.569 -9.131 1.00 17.44 286 PHE C O 1
ATOM 761 N N . GLN A 1 97 ? 10.940 -15.415 -8.540 1.00 20.42 287 GLN C N 1
ATOM 762 C CA . GLN A 1 97 ? 11.695 -15.779 -7.365 1.00 23.00 287 GLN C CA 1
ATOM 763 C C . GLN A 1 97 ? 11.028 -15.416 -6.041 1.00 20.85 287 GLN C C 1
ATOM 764 O O . GLN A 1 97 ? 10.725 -14.245 -5.783 1.00 17.74 287 GLN C O 1
ATOM 770 N N . TYR A 1 98 ? 10.773 -16.434 -5.220 1.00 15.13 288 TYR C N 1
ATOM 771 C CA . TYR A 1 98 ? 10.184 -16.223 -3.899 1.00 18.70 288 TYR C CA 1
ATOM 772 C C . TYR A 1 98 ? 11.310 -15.879 -2.940 1.00 19.93 288 TYR C C 1
ATOM 773 O O . TYR A 1 98 ? 12.402 -16.436 -3.038 1.00 22.13 288 TYR C O 1
ATOM 782 N N . LEU A 1 99 ? 11.047 -14.969 -2.008 1.00 21.68 289 LEU C N 1
ATOM 783 C CA . LEU A 1 99 ? 12.076 -14.539 -1.067 1.00 27.20 289 LEU C CA 1
ATOM 784 C C . LEU A 1 99 ? 11.627 -14.666 0.379 1.00 25.43 289 LEU C C 1
ATOM 785 O O . LEU A 1 99 ? 10.429 -14.667 0.667 1.00 21.19 289 LEU C O 1
ATOM 790 N N . PRO A 1 100 ? 12.590 -14.774 1.314 1.00 29.31 290 PRO C N 1
ATOM 791 C CA . PRO A 1 100 ? 12.254 -14.887 2.741 1.00 34.60 290 PRO C CA 1
ATOM 792 C C . PRO A 1 100 ? 11.392 -13.668 3.106 1.00 40.15 290 PRO C C 1
ATOM 793 O O . PRO A 1 100 ? 11.669 -12.558 2.643 1.00 35.85 290 PRO C O 1
ATOM 797 N N . ASP A 1 101 ? 10.350 -13.876 3.910 1.00 46.61 291 ASP C N 1
ATOM 798 C CA . ASP A 1 101 ? 9.418 -12.803 4.289 1.00 55.04 291 ASP C CA 1
ATOM 799 C C . ASP A 1 101 ? 9.886 -11.840 5.376 1.00 57.39 291 ASP C C 1
ATOM 800 O O . ASP A 1 101 ? 10.484 -12.248 6.371 1.00 55.05 291 ASP C O 1
ATOM 805 N N . THR A 1 102 ? 9.563 -10.562 5.195 1.00 60.90 292 THR C N 1
ATOM 806 C CA . THR A 1 102 ? 9.947 -9.525 6.150 1.00 63.44 292 THR C CA 1
ATOM 807 C C . THR A 1 102 ? 8.759 -8.984 6.959 1.00 63.19 292 THR C C 1
ATOM 808 O O . THR A 1 102 ? 8.485 -7.780 6.965 1.00 63.85 292 THR C O 1
ATOM 812 N N . ASP A 1 103 ? 8.068 -9.892 7.645 1.00 61.39 293 ASP C N 1
ATOM 813 C CA . ASP A 1 103 ? 6.908 -9.559 8.473 1.00 59.49 293 ASP C CA 1
ATOM 814 C C . ASP A 1 103 ? 7.250 -8.550 9.574 1.00 59.17 293 ASP C C 1
ATOM 815 O O . ASP A 1 103 ? 8.336 -8.593 10.150 1.00 60.64 293 ASP C O 1
ATOM 820 N N . ASP A 1 104 ? 6.312 -7.653 9.872 1.00 55.97 294 ASP C N 1
ATOM 821 C CA . ASP A 1 104 ? 6.525 -6.635 10.899 1.00 50.98 294 ASP C CA 1
ATOM 822 C C . ASP A 1 104 ? 6.756 -7.208 12.297 1.00 48.49 294 ASP C C 1
ATOM 823 O O . ASP A 1 104 ? 7.835 -7.051 12.862 1.00 48.32 294 ASP C O 1
ATOM 828 N N . ARG A 1 105 ? 5.741 -7.864 12.851 1.00 47.75 295 ARG C N 1
ATOM 829 C CA . ARG A 1 105 ? 5.835 -8.443 14.188 1.00 45.37 295 ARG C CA 1
ATOM 830 C C . ARG A 1 105 ? 7.014 -9.393 14.355 1.00 45.21 295 ARG C C 1
ATOM 831 O O . ARG A 1 105 ? 7.600 -9.479 15.433 1.00 39.57 295 ARG C O 1
ATOM 839 N N . HIS A 1 106 ? 7.361 -10.113 13.295 1.00 46.09 296 HIS C N 1
ATOM 840 C CA . HIS A 1 106 ? 8.483 -11.041 13.368 1.00 49.39 296 HIS C CA 1
ATOM 841 C C . HIS A 1 106 ? 9.800 -10.280 13.246 1.00 46.61 296 HIS C C 1
ATOM 842 O O . HIS A 1 106 ? 10.787 -10.612 13.900 1.00 45.30 296 HIS C O 1
ATOM 849 N N . ARG A 1 107 ? 9.799 -9.249 12.411 1.00 44.18 297 ARG C N 1
ATOM 850 C CA . ARG A 1 107 ? 10.977 -8.417 12.211 1.00 44.25 297 ARG C CA 1
ATOM 851 C C . ARG A 1 107 ? 11.347 -7.811 13.564 1.00 41.13 297 ARG C C 1
ATOM 852 O O . ARG A 1 107 ? 12.525 -7.650 13.890 1.00 38.94 297 ARG C O 1
ATOM 860 N N . ILE A 1 108 ? 10.324 -7.477 14.350 1.00 36.75 298 ILE C N 1
ATOM 861 C CA . ILE A 1 108 ? 10.522 -6.882 15.667 1.00 33.12 298 ILE C CA 1
ATOM 862 C C . ILE A 1 108 ? 11.149 -7.878 16.633 1.00 32.39 298 ILE C C 1
ATOM 863 O O . ILE A 1 108 ? 12.060 -7.536 17.390 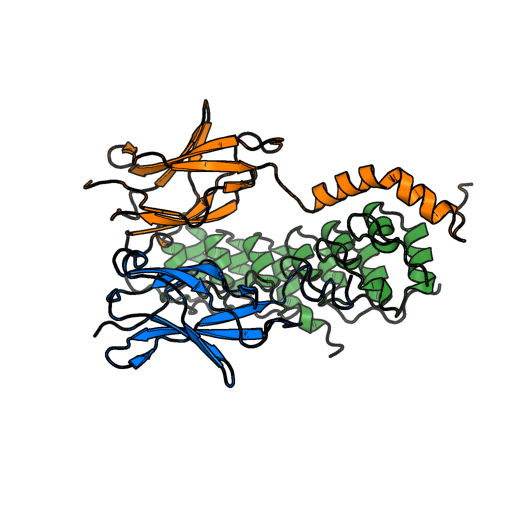1.00 32.16 298 ILE C O 1
ATOM 868 N N . GLU A 1 109 ? 10.650 -9.108 16.599 1.00 31.21 299 GLU C N 1
ATOM 869 C CA . GLU A 1 109 ? 11.134 -10.177 17.465 1.00 35.06 299 GLU C CA 1
ATOM 870 C C . GLU A 1 109 ? 12.611 -10.508 17.266 1.00 35.22 299 GLU C C 1
ATOM 871 O O . GLU A 1 109 ? 13.330 -10.734 18.239 1.00 30.74 299 GLU C O 1
ATOM 877 N N . GLU A 1 110 ? 13.056 -10.555 16.012 1.00 36.32 300 GLU C N 1
ATOM 878 C CA . GLU A 1 110 ? 14.452 -10.862 15.721 1.00 38.97 300 GLU C CA 1
ATOM 879 C C . GLU A 1 110 ? 15.295 -9.662 16.106 1.00 37.03 300 GLU C C 1
ATOM 880 O O . GLU A 1 110 ? 16.457 -9.798 16.480 1.00 39.20 300 GLU C O 1
ATOM 886 N N . LYS A 1 111 ? 14.703 -8.480 16.020 1.00 34.58 301 LYS C N 1
ATOM 887 C CA . LYS A 1 111 ? 15.413 -7.271 16.394 1.00 32.96 301 LYS C CA 1
ATOM 888 C C . LYS A 1 111 ? 15.557 -7.271 17.923 1.00 33.95 301 LYS C C 1
ATOM 889 O O . LYS A 1 111 ? 16.564 -6.809 18.469 1.00 33.48 301 LYS C O 1
ATOM 895 N N . ARG A 1 112 ? 14.553 -7.815 18.604 1.00 29.94 302 ARG C N 1
ATOM 896 C CA . ARG A 1 112 ? 14.554 -7.888 20.058 1.00 34.00 302 ARG C CA 1
ATOM 897 C C . ARG A 1 112 ? 15.731 -8.726 20.558 1.00 36.82 302 ARG C C 1
ATOM 898 O O . ARG A 1 112 ? 16.487 -8.300 21.437 1.00 35.45 302 ARG C O 1
ATOM 906 N N . LYS A 1 113 ? 15.869 -9.922 19.994 1.00 36.51 303 LYS C N 1
ATOM 907 C CA . LYS A 1 113 ? 16.941 -10.834 20.368 1.00 42.97 303 LYS C CA 1
ATOM 908 C C . LYS A 1 113 ? 18.305 -10.224 20.068 1.00 43.45 303 LYS C C 1
ATOM 909 O O . LYS A 1 113 ? 19.203 -10.234 20.910 1.00 43.23 303 LYS C O 1
ATOM 915 N N . ARG A 1 114 ? 18.442 -9.692 18.859 1.00 43.18 304 ARG C N 1
ATOM 916 C CA . ARG A 1 114 ? 19.680 -9.076 18.414 1.00 44.10 304 ARG C CA 1
ATOM 917 C C . ARG A 1 114 ? 20.075 -7.875 19.267 1.00 44.93 304 ARG C C 1
ATOM 918 O O . ARG A 1 114 ? 21.245 -7.490 19.297 1.00 45.92 304 ARG C O 1
ATOM 926 N N . THR A 1 115 ? 19.109 -7.294 19.973 1.00 43.49 305 THR C N 1
ATOM 927 C CA . THR A 1 115 ? 19.383 -6.120 20.799 1.00 43.57 305 THR C CA 1
ATOM 928 C C . THR A 1 115 ? 19.270 -6.344 22.302 1.00 43.73 305 THR C C 1
ATOM 929 O O . THR A 1 115 ? 19.324 -5.384 23.077 1.00 41.38 305 THR C O 1
ATOM 933 N N . TYR A 1 116 ? 19.117 -7.597 22.720 1.00 44.61 306 TYR C N 1
ATOM 934 C CA . TYR A 1 116 ? 18.986 -7.887 24.143 1.00 48.69 306 TYR C CA 1
ATOM 935 C C . TYR A 1 116 ? 20.114 -7.262 24.953 1.00 48.50 306 TYR C C 1
ATOM 936 O O . TYR A 1 116 ? 19.875 -6.395 25.798 1.00 48.70 306 TYR C O 1
ATOM 945 N N . GLU A 1 117 ? 21.340 -7.705 24.692 1.00 46.97 307 GLU C N 1
ATOM 946 C CA . GLU A 1 117 ? 22.502 -7.196 25.407 1.00 46.28 307 GLU C CA 1
ATOM 947 C C . GLU A 1 117 ? 22.598 -5.679 25.383 1.00 44.91 307 GLU C C 1
ATOM 948 O O . GLU A 1 117 ? 22.881 -5.057 26.406 1.00 44.89 307 GLU C O 1
ATOM 954 N N . THR A 1 118 ? 22.358 -5.083 24.220 1.00 41.75 308 THR C N 1
ATOM 955 C CA . THR A 1 118 ? 22.432 -3.633 24.090 1.00 41.23 308 THR C CA 1
ATOM 956 C C . THR A 1 118 ? 21.449 -2.920 25.017 1.00 40.41 308 THR C C 1
ATOM 957 O O . THR A 1 118 ? 21.794 -1.924 25.656 1.00 37.63 308 THR C O 1
ATOM 961 N N . PHE A 1 119 ? 20.227 -3.440 25.085 1.00 40.48 309 PHE C N 1
ATOM 962 C CA . PHE A 1 119 ? 19.191 -2.853 25.927 1.00 38.78 309 PHE C CA 1
ATOM 963 C C . PHE A 1 119 ? 19.560 -2.953 27.398 1.00 37.73 309 PHE C C 1
ATOM 964 O O . PHE A 1 119 ? 19.520 -1.962 28.126 1.00 36.20 309 PHE C O 1
ATOM 972 N N . LYS A 1 120 ? 19.908 -4.163 27.827 1.00 39.96 310 LYS C N 1
ATOM 973 C CA . LYS A 1 120 ? 20.304 -4.410 29.207 1.00 41.07 310 LYS C CA 1
ATOM 974 C C . LYS A 1 120 ? 21.331 -3.356 29.604 1.00 43.10 310 LYS C C 1
ATOM 975 O O . LYS A 1 120 ? 21.267 -2.769 30.688 1.00 42.09 310 LYS C O 1
ATOM 981 N N . SER A 1 121 ? 22.265 -3.109 28.692 1.00 47.31 311 SER C N 1
ATOM 982 C CA . SER A 1 121 ? 23.334 -2.148 28.915 1.00 48.83 311 SER C CA 1
ATOM 983 C C . SER A 1 121 ? 22.856 -0.706 29.047 1.00 50.55 311 SER C C 1
ATOM 984 O O . SER A 1 121 ? 23.120 -0.058 30.063 1.00 51.91 311 SER C O 1
ATOM 987 N N . ILE A 1 122 ? 22.154 -0.200 28.034 1.00 50.21 312 ILE C N 1
ATOM 988 C CA . ILE A 1 122 ? 21.685 1.183 28.077 1.00 50.67 312 ILE C CA 1
ATOM 989 C C . ILE A 1 122 ? 20.944 1.545 29.353 1.00 48.08 312 ILE C C 1
ATOM 990 O O . ILE A 1 122 ? 21.156 2.626 29.898 1.00 50.07 312 ILE C O 1
ATOM 995 N N . MET A 1 123 ? 20.091 0.658 29.853 1.00 45.04 313 MET C N 1
ATOM 996 C CA . MET A 1 123 ? 19.375 0.999 31.076 1.00 48.14 313 MET C CA 1
ATOM 997 C C . MET A 1 123 ? 20.255 0.790 32.306 1.00 47.64 313 MET C C 1
ATOM 998 O O . MET A 1 123 ? 20.024 1.387 33.356 1.00 44.13 313 MET C O 1
ATOM 1003 N N . LYS A 1 124 ? 21.283 -0.039 32.160 1.00 49.24 314 LYS C N 1
ATOM 1004 C CA . LYS A 1 124 ? 22.218 -0.293 33.252 1.00 49.96 314 LYS C CA 1
ATOM 1005 C C . LYS A 1 124 ? 22.983 1.000 33.518 1.00 49.45 314 LYS C C 1
ATOM 1006 O O . LYS A 1 124 ? 23.156 1.410 34.663 1.00 50.34 314 LYS C O 1
ATOM 1012 N N . LYS A 1 125 ? 23.430 1.637 32.439 1.00 50.03 315 LYS C N 1
ATOM 1013 C CA . LYS A 1 125 ? 24.196 2.878 32.520 1.00 50.60 315 LYS C CA 1
ATOM 1014 C C . LYS A 1 125 ? 23.330 4.089 32.835 1.00 50.97 315 LYS C C 1
ATOM 1015 O O . LYS A 1 125 ? 23.815 5.086 33.372 1.00 51.39 315 LYS C O 1
ATOM 1021 N N . SER A 1 126 ? 22.051 4.007 32.490 1.00 53.20 316 SER C N 1
ATOM 1022 C CA . SER A 1 126 ? 21.128 5.109 32.739 1.00 53.74 316 SER C CA 1
ATOM 1023 C C . SER A 1 126 ? 20.804 5.236 34.228 1.00 52.73 316 SER C C 1
ATOM 1024 O O . SER A 1 126 ? 20.984 4.290 34.998 1.00 52.78 316 SER C O 1
ATOM 1027 N N . PRO A 1 127 ? 20.335 6.420 34.653 1.00 53.32 317 PRO C N 1
ATOM 1028 C CA . PRO A 1 127 ? 19.983 6.665 36.054 1.00 55.70 317 PRO C CA 1
ATOM 1029 C C . PRO A 1 127 ? 18.870 5.730 36.529 1.00 58.32 317 PRO C C 1
ATOM 1030 O O . PRO A 1 127 ? 18.620 5.604 37.728 1.00 57.56 317 PRO C O 1
ATOM 1034 N N . PHE A 1 128 ? 18.200 5.082 35.580 1.00 60.22 318 PHE C N 1
ATOM 1035 C CA . PHE A 1 128 ? 17.128 4.157 35.911 1.00 60.98 318 PHE C CA 1
ATOM 1036 C C . PHE A 1 128 ? 17.698 2.967 36.661 1.00 64.04 318 PHE C C 1
ATOM 1037 O O . PHE A 1 128 ? 18.717 2.403 36.267 1.00 63.17 318 PHE C O 1
ATOM 1045 N N . ASN A 1 129 ? 17.021 2.591 37.741 1.00 69.68 319 ASN C N 1
ATOM 1046 C CA . ASN A 1 129 ? 17.444 1.483 38.592 1.00 76.18 319 ASN C CA 1
ATOM 1047 C C . ASN A 1 129 ? 16.994 0.117 38.078 1.00 77.39 319 ASN C C 1
ATOM 1048 O O . ASN A 1 129 ? 17.800 -0.662 37.566 1.00 79.16 319 ASN C O 1
ATOM 1053 N N . GLY A 1 130 ? 15.706 -0.171 38.225 1.00 77.92 320 GLY C N 1
ATOM 1054 C CA . GLY A 1 130 ? 15.173 -1.443 37.773 1.00 77.76 320 GLY C CA 1
ATOM 1055 C C . GLY A 1 130 ? 13.753 -1.629 38.267 1.00 79.48 320 GLY C C 1
ATOM 1056 O O . GLY A 1 130 ? 13.268 -0.816 39.053 1.00 80.19 320 GLY C O 1
ATOM 1057 N N . PRO A 1 131 ? 13.053 -2.684 37.819 1.00 79.44 321 PRO C N 1
ATOM 1058 C CA . PRO A 1 131 ? 11.673 -2.943 38.246 1.00 77.75 321 PRO C CA 1
ATOM 1059 C C . PRO A 1 131 ? 11.550 -2.971 39.772 1.00 75.98 321 PRO C C 1
ATOM 1060 O O . PRO A 1 131 ? 12.559 -2.964 40.481 1.00 77.25 321 PRO C O 1
ATOM 1064 N N . THR A 1 132 ? 10.318 -3.003 40.275 1.00 72.30 322 THR C N 1
ATOM 1065 C CA . THR A 1 132 ? 10.088 -3.027 41.720 1.00 67.40 322 THR C CA 1
ATOM 1066 C C . THR A 1 132 ? 10.582 -4.336 42.337 1.00 65.17 322 THR C C 1
ATOM 1067 O O . THR A 1 132 ? 10.344 -5.417 41.796 1.00 62.63 322 THR C O 1
ATOM 1071 N N . GLU A 1 133 ? 11.282 -4.225 43.465 1.00 64.67 323 GLU C N 1
ATOM 1072 C CA . GLU A 1 133 ? 11.798 -5.397 44.167 1.00 63.63 323 GLU C CA 1
ATOM 1073 C C . GLU A 1 133 ? 10.608 -6.207 44.680 1.00 62.01 323 GLU C C 1
ATOM 1074 O O . GLU A 1 133 ? 9.860 -5.759 45.559 1.00 63.13 323 GLU C O 1
ATOM 1076 N N . PRO A 1 134 ? 10.417 -7.415 44.125 1.00 59.35 324 PRO C N 1
ATOM 1077 C CA . PRO A 1 134 ? 9.329 -8.336 44.479 1.00 56.85 324 PRO C CA 1
ATOM 1078 C C . PRO A 1 134 ? 9.415 -8.866 45.908 1.00 55.43 324 PRO C C 1
ATOM 1079 O O . PRO A 1 134 ? 10.322 -9.628 46.232 1.00 53.76 324 PRO C O 1
ATOM 1083 N N . ARG A 1 135 ? 8.476 -8.465 46.762 1.00 55.35 325 ARG C N 1
ATOM 1084 C CA . ARG A 1 135 ? 8.473 -8.939 48.144 1.00 56.46 325 ARG C CA 1
ATOM 1085 C C . ARG A 1 135 ? 8.302 -10.452 48.148 1.00 58.25 325 ARG C C 1
ATOM 1086 O O . ARG A 1 135 ? 7.853 -10.993 47.112 1.00 59.76 325 ARG C O 1
ATOM 1094 N N . THR B 1 1 ? -14.332 9.608 -32.179 1.00 40.13 191 THR B N 1
ATOM 1095 C CA . THR B 1 1 ? -12.945 9.222 -31.781 1.00 40.92 191 THR B CA 1
ATOM 1096 C C . THR B 1 1 ? -12.975 8.583 -30.393 1.00 40.92 191 THR B C 1
ATOM 1097 O O . THR B 1 1 ? -13.737 9.005 -29.524 1.00 38.88 191 THR B O 1
ATOM 1101 N N . ALA B 1 2 ? -12.151 7.561 -30.193 1.00 41.28 192 ALA B N 1
ATOM 1102 C CA . ALA B 1 2 ? -12.091 6.893 -28.903 1.00 40.74 192 ALA B CA 1
ATOM 1103 C C . ALA B 1 2 ? -11.758 7.940 -27.859 1.00 42.58 192 ALA B C 1
ATOM 1104 O O . ALA B 1 2 ? -11.073 8.923 -28.149 1.00 43.62 192 ALA B O 1
ATOM 1106 N N . GLU B 1 3 ? -12.254 7.749 -26.645 1.00 41.53 193 GLU B N 1
ATOM 1107 C CA . GLU B 1 3 ? -11.959 8.703 -25.590 1.00 40.81 193 GLU B CA 1
ATOM 1108 C C . GLU B 1 3 ? -10.739 8.203 -24.831 1.00 35.62 193 GLU B C 1
ATOM 1109 O O . GLU B 1 3 ? -10.474 6.998 -24.787 1.00 35.87 193 GLU B O 1
ATOM 1115 N N . LEU B 1 4 ? -9.987 9.138 -24.263 1.00 28.70 194 LEU B N 1
ATOM 1116 C CA . LEU B 1 4 ? -8.794 8.818 -23.493 1.00 22.67 194 LEU B CA 1
ATOM 1117 C C . LEU B 1 4 ? -9.214 8.504 -22.064 1.00 22.79 194 LEU B C 1
ATOM 1118 O O . LEU B 1 4 ? -9.896 9.305 -21.423 1.00 20.93 194 LEU B O 1
ATOM 1123 N N . LYS B 1 5 ? -8.813 7.353 -21.551 1.00 18.04 195 LYS B N 1
ATOM 1124 C CA . LYS B 1 5 ? -9.176 7.018 -20.186 1.00 20.64 195 LYS B CA 1
ATOM 1125 C C . LYS B 1 5 ? -8.187 6.057 -19.543 1.00 23.77 195 LYS B C 1
ATOM 1126 O O . LYS B 1 5 ? -7.854 5.016 -20.110 1.00 21.07 195 LYS B O 1
ATOM 1132 N N . ILE B 1 6 ? -7.723 6.431 -18.356 1.00 24.01 196 ILE B N 1
ATOM 1133 C CA . ILE B 1 6 ? -6.794 5.624 -17.586 1.00 22.19 196 ILE B CA 1
ATOM 1134 C C . ILE B 1 6 ? -7.651 4.738 -16.686 1.00 24.69 196 ILE B C 1
ATOM 1135 O O . ILE B 1 6 ? -8.341 5.226 -15.790 1.00 22.88 196 ILE B O 1
ATOM 1140 N N . CYS B 1 7 ? -7.624 3.436 -16.944 1.00 22.62 197 CYS B N 1
ATOM 1141 C CA . CYS B 1 7 ? -8.419 2.491 -16.173 1.00 20.64 197 CYS B CA 1
ATOM 1142 C C . CYS B 1 7 ? -7.758 2.070 -14.876 1.00 22.98 197 CYS B C 1
ATOM 1143 O O . CYS B 1 7 ? -8.432 1.913 -13.857 1.00 21.91 197 CYS B O 1
ATOM 1146 N N . ARG B 1 8 ? -6.441 1.888 -14.905 1.00 20.54 198 ARG B N 1
ATOM 1147 C CA . ARG B 1 8 ? -5.740 1.468 -13.706 1.00 20.35 198 ARG B CA 1
ATOM 1148 C C . ARG B 1 8 ? -4.226 1.588 -13.812 1.00 15.97 198 ARG B C 1
ATOM 1149 O O . ARG B 1 8 ? -3.650 1.525 -14.903 1.00 15.79 198 ARG B O 1
ATOM 1157 N N . VAL B 1 9 ? -3.590 1.769 -12.660 1.00 16.62 199 VAL B N 1
ATOM 1158 C CA . VAL B 1 9 ? -2.135 1.865 -12.581 1.00 16.54 199 VAL B CA 1
ATOM 1159 C C . VAL B 1 9 ? -1.662 0.959 -11.432 1.00 17.60 199 VAL B C 1
ATOM 1160 O O . VAL B 1 9 ? -2.432 0.668 -10.518 1.00 11.76 199 VAL B O 1
ATOM 1164 N N . ASN B 1 10 ? -0.421 0.481 -11.498 1.00 10.60 200 ASN B N 1
ATOM 1165 C CA . ASN B 1 10 ? 0.089 -0.391 -10.439 1.00 19.30 200 ASN B CA 1
ATOM 1166 C C . ASN B 1 10 ? 0.465 0.393 -9.183 1.00 14.61 200 ASN B C 1
ATOM 1167 O O . ASN B 1 10 ? 0.509 -0.162 -8.096 1.00 20.38 200 ASN B O 1
ATOM 1172 N N . ARG B 1 11 ? 0.730 1.685 -9.321 1.00 16.77 201 ARG B N 1
ATOM 1173 C CA . ARG B 1 11 ? 1.097 2.482 -8.159 1.00 20.18 201 ARG B CA 1
ATOM 1174 C C . ARG B 1 11 ? 0.804 3.958 -8.394 1.00 20.56 201 ARG B C 1
ATOM 1175 O O . ARG B 1 11 ? 0.916 4.442 -9.511 1.00 18.99 201 ARG B O 1
ATOM 1183 N N . ASN B 1 12 ? 0.434 4.673 -7.336 1.00 24.16 202 ASN B N 1
ATOM 1184 C CA . ASN B 1 12 ? 0.127 6.090 -7.467 1.00 24.14 202 ASN B CA 1
ATOM 1185 C C . ASN B 1 12 ? 1.074 7.000 -6.724 1.00 23.64 202 ASN B C 1
ATOM 1186 O O . ASN B 1 12 ? 0.746 8.153 -6.458 1.00 18.22 202 ASN B O 1
ATOM 1191 N N . SER B 1 13 ? 2.247 6.488 -6.374 1.00 22.18 203 SER B N 1
ATOM 1192 C CA . SER B 1 13 ? 3.226 7.310 -5.672 1.00 22.69 203 SER B CA 1
ATOM 1193 C C . SER B 1 13 ? 4.635 6.900 -6.063 1.00 20.64 203 SER B C 1
ATOM 1194 O O . SER B 1 13 ? 4.880 5.779 -6.516 1.00 16.53 203 SER B O 1
ATOM 1197 N N . GLY B 1 14 ? 5.569 7.818 -5.889 1.00 18.94 204 GLY B N 1
ATOM 1198 C CA . GLY B 1 14 ? 6.940 7.513 -6.237 1.00 16.66 204 GLY B CA 1
ATOM 1199 C C . GLY B 1 14 ? 7.888 8.601 -5.797 1.00 20.70 204 GLY B C 1
ATOM 1200 O O . GLY B 1 14 ? 7.460 9.667 -5.343 1.00 21.60 204 GLY B O 1
ATOM 1201 N N . SER B 1 15 ? 9.181 8.325 -5.929 1.00 20.36 205 SER B N 1
ATOM 1202 C CA . SER B 1 15 ? 10.227 9.260 -5.558 1.00 18.71 205 SER B CA 1
ATOM 1203 C C . SER B 1 15 ? 10.190 10.539 -6.383 1.00 22.09 205 SER B C 1
ATOM 1204 O O . SER B 1 15 ? 9.892 10.519 -7.579 1.00 20.86 205 SER B O 1
ATOM 1207 N N . CYS B 1 16 ? 10.498 11.659 -5.737 1.00 22.41 206 CYS B N 1
ATOM 1208 C CA . CYS B 1 16 ? 10.508 12.936 -6.424 1.00 22.70 206 CYS B CA 1
ATOM 1209 C C . CYS B 1 16 ? 11.628 12.927 -7.471 1.00 25.57 206 CYS B C 1
ATOM 1210 O O . CYS B 1 16 ? 11.650 13.760 -8.380 1.00 22.12 206 CYS B O 1
ATOM 1213 N N . LEU B 1 17 ? 12.550 11.975 -7.349 1.00 23.30 207 LEU B N 1
ATOM 1214 C CA . LEU B 1 17 ? 13.647 11.861 -8.304 1.00 20.65 207 LEU B CA 1
ATOM 1215 C C . LEU B 1 17 ? 13.230 11.259 -9.644 1.00 20.11 207 LEU B C 1
ATOM 1216 O O . LEU B 1 17 ? 14.009 11.259 -10.597 1.00 18.04 207 LEU B O 1
ATOM 1221 N N . GLY B 1 18 ? 12.007 10.748 -9.722 1.00 19.64 208 GLY B N 1
ATOM 1222 C CA . GLY B 1 18 ? 11.557 10.154 -10.970 1.00 22.94 208 GLY B CA 1
ATOM 1223 C C . GLY B 1 18 ? 12.207 8.796 -11.169 1.00 23.29 208 GLY B C 1
ATOM 1224 O O . GLY B 1 18 ? 12.952 8.336 -10.308 1.00 25.66 208 GLY B O 1
ATOM 1225 N N . GLY B 1 19 ? 11.922 8.146 -12.291 1.00 23.54 209 GLY B N 1
ATOM 1226 C CA . GLY B 1 19 ? 12.522 6.849 -12.555 1.00 25.34 209 GLY B CA 1
ATOM 1227 C C . GLY B 1 19 ? 11.697 5.634 -12.162 1.00 24.64 209 GLY B C 1
ATOM 1228 O O . GLY B 1 19 ? 12.091 4.500 -12.434 1.00 24.66 209 GLY B O 1
ATOM 1229 N N . ASP B 1 20 ? 10.553 5.848 -11.528 1.00 24.91 210 ASP B N 1
ATOM 1230 C CA . ASP B 1 20 ? 9.732 4.723 -11.124 1.00 25.34 210 ASP B CA 1
ATOM 1231 C C . ASP B 1 20 ? 8.914 4.185 -12.291 1.00 25.52 210 ASP B C 1
ATOM 1232 O O . ASP B 1 20 ? 8.209 4.936 -12.979 1.00 25.35 210 ASP B O 1
ATOM 1237 N N . GLU B 1 21 ? 9.031 2.881 -12.524 1.00 19.85 211 GLU B N 1
ATOM 1238 C CA . GLU B 1 21 ? 8.293 2.232 -13.592 1.00 17.26 211 GLU B CA 1
ATOM 1239 C C . GLU B 1 21 ? 6.827 2.074 -13.206 1.00 15.12 211 GLU B C 1
ATOM 1240 O O . GLU B 1 21 ? 6.505 1.554 -12.145 1.00 12.87 211 GLU B O 1
ATOM 1246 N N . ILE B 1 22 ? 5.942 2.529 -14.079 1.00 9.14 212 ILE B N 1
ATOM 1247 C CA . ILE B 1 22 ? 4.512 2.451 -13.825 1.00 10.30 212 ILE B CA 1
ATOM 1248 C C . ILE B 1 22 ? 3.823 1.637 -14.916 1.00 10.73 212 ILE B C 1
ATOM 1249 O O . ILE B 1 22 ? 4.102 1.838 -16.098 1.00 13.27 212 ILE B O 1
ATOM 1254 N N . PHE B 1 23 ? 2.942 0.721 -14.521 1.00 7.58 213 PHE B N 1
ATOM 1255 C CA . PHE B 1 23 ? 2.171 -0.054 -15.491 1.00 11.94 213 PHE B CA 1
ATOM 1256 C C . PHE B 1 23 ? 0.801 0.607 -15.542 1.00 13.74 213 PHE B C 1
ATOM 1257 O O . PHE B 1 23 ? 0.110 0.684 -14.527 1.00 16.22 213 PHE B O 1
ATOM 1265 N N . LEU B 1 24 ? 0.417 1.083 -16.720 1.00 13.66 214 LEU B N 1
ATOM 1266 C CA . LEU B 1 24 ? -0.851 1.763 -16.886 1.00 12.01 214 LEU B CA 1
ATOM 1267 C C . LEU B 1 24 ? -1.798 1.113 -17.883 1.00 13.42 214 LEU B C 1
ATOM 1268 O O . LEU B 1 24 ? -1.472 0.948 -19.062 1.00 20.83 214 LEU B O 1
ATOM 1273 N N . LEU B 1 25 ? -2.989 0.770 -17.401 1.00 14.61 215 LEU B N 1
ATOM 1274 C CA . LEU B 1 25 ? -4.018 0.150 -18.224 1.00 15.23 215 LEU B CA 1
ATOM 1275 C C . LEU B 1 25 ? -4.978 1.260 -18.649 1.00 18.31 215 LEU B C 1
ATOM 1276 O O . LEU B 1 25 ? -5.402 2.062 -17.823 1.00 19.03 215 LEU B O 1
ATOM 1281 N N . CYS B 1 26 ? -5.319 1.296 -19.930 1.00 15.64 216 CYS B N 1
ATOM 1282 C CA . CYS B 1 26 ? -6.196 2.340 -20.455 1.00 20.81 216 CYS B CA 1
ATOM 1283 C C . CYS B 1 26 ? -7.109 1.835 -21.564 1.00 22.95 216 CYS B C 1
ATOM 1284 O O . CYS B 1 26 ? -7.067 0.667 -21.922 1.00 22.41 216 CYS B O 1
ATOM 1287 N N . ASP B 1 27 ? -7.946 2.724 -22.095 1.00 22.00 217 ASP B N 1
ATOM 1288 C CA . ASP B 1 27 ? -8.796 2.362 -23.214 1.00 23.36 217 ASP B CA 1
ATOM 1289 C C . ASP B 1 27 ? -7.909 2.451 -24.457 1.00 23.71 217 ASP B C 1
ATOM 1290 O O . ASP B 1 27 ? -6.801 2.973 -24.390 1.00 18.61 217 ASP B O 1
ATOM 1295 N N . LYS B 1 28 ? -8.390 1.933 -25.581 1.00 23.93 218 LYS B N 1
ATOM 1296 C CA . LYS B 1 28 ? -7.619 1.925 -26.826 1.00 28.05 218 LYS B CA 1
ATOM 1297 C C . LYS B 1 28 ? -6.960 3.267 -27.198 1.00 22.74 218 LYS B C 1
ATOM 1298 O O . LYS B 1 28 ? -7.615 4.306 -27.221 1.00 20.47 218 LYS B O 1
ATOM 1304 N N . VAL B 1 29 ? -5.651 3.237 -27.445 1.00 20.82 219 VAL B N 1
ATOM 1305 C CA . VAL B 1 29 ? -4.909 4.429 -27.863 1.00 19.37 219 VAL B CA 1
ATOM 1306 C C . VAL B 1 29 ? -4.096 4.062 -29.111 1.00 19.87 219 VAL B C 1
ATOM 1307 O O . VAL B 1 29 ? -4.133 2.921 -29.564 1.00 21.91 219 VAL B O 1
ATOM 1311 N N . GLN B 1 30 ? -3.388 5.034 -29.666 1.00 18.82 220 GLN B N 1
ATOM 1312 C CA . GLN B 1 30 ? -2.539 4.840 -30.835 1.00 18.78 220 GLN B CA 1
ATOM 1313 C C . GLN B 1 30 ? -1.136 5.099 -30.311 1.00 20.09 220 GLN B C 1
ATOM 1314 O O . GLN B 1 30 ? -0.846 6.212 -29.849 1.00 17.12 220 GLN B O 1
ATOM 1320 N N . LYS B 1 31 ? -0.284 4.079 -30.396 1.00 12.28 221 LYS B N 1
ATOM 1321 C CA . LYS B 1 31 ? 1.076 4.142 -29.868 1.00 18.69 221 LYS B CA 1
ATOM 1322 C C . LYS B 1 31 ? 1.969 5.299 -30.300 1.00 17.57 221 LYS B C 1
ATOM 1323 O O . LYS B 1 31 ? 2.805 5.736 -29.520 1.00 18.92 221 LYS B O 1
ATOM 1329 N N . GLU B 1 32 ? 1.825 5.790 -31.528 1.00 20.19 222 GLU B N 1
ATOM 1330 C CA . GLU B 1 32 ? 2.638 6.916 -31.962 1.00 20.51 222 GLU B CA 1
ATOM 1331 C C . GLU B 1 32 ? 1.995 8.262 -31.644 1.00 21.33 222 GLU B C 1
ATOM 1332 O O . GLU B 1 32 ? 2.624 9.309 -31.844 1.00 17.81 222 GLU B O 1
ATOM 1338 N N . ASP B 1 33 ? 0.758 8.232 -31.148 1.00 21.24 223 ASP B N 1
ATOM 1339 C CA . ASP B 1 33 ? 0.013 9.457 -30.828 1.00 21.74 223 ASP B CA 1
ATOM 1340 C C . ASP B 1 33 ? -0.575 9.428 -29.401 1.00 22.94 223 ASP B C 1
ATOM 1341 O O . ASP B 1 33 ? -1.792 9.553 -29.210 1.00 19.00 223 ASP B O 1
ATOM 1346 N N . ILE B 1 34 ? 0.290 9.276 -28.404 1.00 16.19 224 ILE B N 1
ATOM 1347 C CA . ILE B 1 34 ? -0.156 9.206 -27.011 1.00 17.15 224 ILE B CA 1
ATOM 1348 C C . ILE B 1 34 ? 1.000 9.539 -26.073 1.00 14.98 224 ILE B C 1
ATOM 1349 O O . ILE B 1 34 ? 2.150 9.250 -26.374 1.00 13.59 224 ILE B O 1
ATOM 1354 N N . GLU B 1 35 ? 0.693 10.144 -24.935 1.00 14.34 225 GLU B N 1
ATOM 1355 C CA . GLU B 1 35 ? 1.737 10.441 -23.962 1.00 16.11 225 GLU B CA 1
ATOM 1356 C C . GLU B 1 35 ? 1.134 10.476 -22.568 1.00 11.26 225 GLU B C 1
ATOM 1357 O O . GLU B 1 35 ? -0.090 10.482 -22.419 1.00 11.59 225 GLU B O 1
ATOM 1363 N N . VAL B 1 36 ? 1.991 10.434 -21.556 1.00 13.94 226 VAL B N 1
ATOM 1364 C CA . VAL B 1 36 ? 1.553 10.470 -20.165 1.00 12.40 226 VAL B CA 1
ATOM 1365 C C . VAL B 1 36 ? 2.014 11.840 -19.682 1.00 15.59 226 VAL B C 1
ATOM 1366 O O . VAL B 1 36 ? 3.207 12.088 -19.507 1.00 17.30 226 VAL B O 1
ATOM 1370 N N . TYR B 1 37 ? 1.045 12.719 -19.477 1.00 18.65 227 TYR B N 1
ATOM 1371 C CA . TYR B 1 37 ? 1.286 14.109 -19.101 1.00 16.73 227 TYR B CA 1
ATOM 1372 C C . TYR B 1 37 ? 1.115 14.398 -17.604 1.00 15.54 227 TYR B C 1
ATOM 1373 O O . TYR B 1 37 ? 0.009 14.325 -17.069 1.00 12.77 227 TYR B O 1
ATOM 1382 N N . PHE B 1 38 ? 2.221 14.717 -16.929 1.00 15.99 228 PHE B N 1
ATOM 1383 C CA . PHE B 1 38 ? 2.177 15.026 -15.499 1.00 17.51 228 PHE B CA 1
ATOM 1384 C C . PHE B 1 38 ? 2.110 16.546 -15.272 1.00 22.29 228 PHE B C 1
ATOM 1385 O O . PHE B 1 38 ? 2.871 17.306 -15.880 1.00 25.48 228 PHE B O 1
ATOM 1393 N N . THR B 1 39 ? 1.212 16.994 -14.401 1.00 23.65 229 THR B N 1
ATOM 1394 C CA . THR B 1 39 ? 1.131 18.426 -14.114 1.00 26.21 229 THR B CA 1
ATOM 1395 C C . THR B 1 39 ? 0.813 18.758 -12.683 1.00 25.37 229 THR B C 1
ATOM 1396 O O . THR B 1 39 ? 0.156 17.998 -11.973 1.00 24.93 229 THR B O 1
ATOM 1400 N N . GLY B 1 40 ? 1.294 19.926 -12.279 1.00 27.64 230 GLY B N 1
ATOM 1401 C CA . GLY B 1 40 ? 1.063 20.431 -10.943 1.00 25.08 230 GLY B CA 1
ATOM 1402 C C . GLY B 1 40 ? 1.126 21.946 -11.041 1.00 29.12 230 GLY B C 1
ATOM 1403 O O . GLY B 1 40 ? 1.391 22.485 -12.122 1.00 24.13 230 GLY B O 1
ATOM 1404 N N . PRO B 1 41 ? 0.877 22.670 -9.938 1.00 33.66 231 PRO B N 1
ATOM 1405 C CA . PRO B 1 41 ? 0.929 24.135 -9.987 1.00 37.01 231 PRO B CA 1
ATOM 1406 C C . PRO B 1 41 ? 2.276 24.556 -10.564 1.00 38.00 231 PRO B C 1
ATOM 1407 O O . PRO B 1 41 ? 3.320 24.272 -9.974 1.00 40.59 231 PRO B O 1
ATOM 1411 N N . GLY B 1 42 ? 2.252 25.206 -11.722 1.00 35.85 232 GLY B N 1
ATOM 1412 C CA . GLY B 1 42 ? 3.488 25.655 -12.333 1.00 31.76 232 GLY B CA 1
ATOM 1413 C C . GLY B 1 42 ? 4.502 24.563 -12.626 1.00 34.22 232 GLY B C 1
ATOM 1414 O O . GLY B 1 42 ? 5.706 24.762 -12.425 1.00 33.53 232 GLY B O 1
ATOM 1415 N N . TRP B 1 43 ? 4.030 23.409 -13.096 1.00 31.61 233 TRP B N 1
ATOM 1416 C CA . TRP B 1 43 ? 4.921 22.301 -13.436 1.00 32.59 233 TRP B CA 1
ATOM 1417 C C . TRP B 1 43 ? 4.275 21.306 -14.393 1.00 32.17 233 TRP B C 1
ATOM 1418 O O . TRP B 1 43 ? 3.110 20.930 -14.230 1.00 35.77 233 TRP B O 1
ATOM 1429 N N . GLU B 1 44 ? 5.052 20.880 -15.382 1.00 32.90 234 GLU B N 1
ATOM 1430 C CA . GLU B 1 44 ? 4.603 19.920 -16.380 1.00 31.55 234 GLU B CA 1
ATOM 1431 C C . GLU B 1 44 ? 5.756 19.007 -16.739 1.00 30.58 234 GLU B C 1
ATOM 1432 O O . GLU B 1 44 ? 6.913 19.406 -16.652 1.00 30.76 234 GLU B O 1
ATOM 1438 N N . ALA B 1 45 ? 5.437 17.786 -17.149 1.00 23.77 235 ALA B N 1
ATOM 1439 C CA . ALA B 1 45 ? 6.452 16.826 -17.553 1.00 24.07 235 ALA B CA 1
ATOM 1440 C C . ALA B 1 45 ? 5.749 15.577 -18.073 1.00 23.10 235 ALA B C 1
ATOM 1441 O O . ALA B 1 45 ? 4.576 15.359 -17.788 1.00 24.65 235 ALA B O 1
ATOM 1443 N N . ARG B 1 46 ? 6.451 14.763 -18.853 1.00 27.24 236 ARG B N 1
ATOM 1444 C CA . ARG B 1 46 ? 5.824 13.554 -19.369 1.00 27.74 236 ARG B CA 1
ATOM 1445 C C . ARG B 1 46 ? 6.527 12.281 -18.939 1.00 20.93 236 ARG B C 1
ATOM 1446 O O . ARG B 1 46 ? 7.714 12.277 -18.615 1.00 17.08 236 ARG B O 1
ATOM 1454 N N . GLY B 1 47 ? 5.769 11.196 -18.910 1.00 18.16 237 GLY B N 1
ATOM 1455 C CA . GLY B 1 47 ? 6.355 9.927 -18.542 1.00 18.48 237 GLY B CA 1
ATOM 1456 C C . GLY B 1 47 ? 7.308 9.532 -19.651 1.00 20.04 237 GLY B C 1
ATOM 1457 O O . GLY B 1 47 ? 7.215 10.039 -20.771 1.00 17.21 237 GLY B O 1
ATOM 1458 N N . SER B 1 48 ? 8.230 8.628 -19.353 1.00 20.68 238 SER B N 1
ATOM 1459 C CA . SER B 1 48 ? 9.180 8.178 -20.353 1.00 16.81 238 SER B CA 1
ATOM 1460 C C . SER B 1 48 ? 8.867 6.760 -20.826 1.00 14.97 238 SER B C 1
ATOM 1461 O O . SER B 1 48 ? 8.763 5.840 -20.017 1.00 11.31 238 SER B O 1
ATOM 1464 N N . PHE B 1 49 ? 8.707 6.597 -22.136 1.00 13.01 239 PHE B N 1
ATOM 1465 C CA . PHE B 1 49 ? 8.449 5.286 -22.742 1.00 11.25 239 PHE B CA 1
ATOM 1466 C C . PHE B 1 49 ? 8.593 5.385 -24.263 1.00 12.95 239 PHE B C 1
ATOM 1467 O O . PHE B 1 49 ? 8.604 6.474 -24.811 1.00 8.83 239 PHE B O 1
ATOM 1475 N N . SER B 1 50 ? 8.716 4.245 -24.930 1.00 15.41 240 SER B N 1
ATOM 1476 C CA . SER B 1 50 ? 8.830 4.210 -26.384 1.00 16.74 240 SER B CA 1
ATOM 1477 C C . SER B 1 50 ? 7.590 3.495 -26.909 1.00 12.41 240 SER B C 1
ATOM 1478 O O . SER B 1 50 ? 6.808 2.949 -26.134 1.00 16.61 240 SER B O 1
ATOM 1481 N N . GLN B 1 51 ? 7.412 3.484 -28.216 1.00 11.03 241 GLN B N 1
ATOM 1482 C CA . GLN B 1 51 ? 6.241 2.842 -28.796 1.00 15.26 241 GLN B CA 1
ATOM 1483 C C . GLN B 1 51 ? 6.207 1.366 -28.436 1.00 11.50 241 GLN B C 1
ATOM 1484 O O . GLN B 1 51 ? 5.149 0.821 -28.143 1.00 9.28 241 GLN B O 1
ATOM 1490 N N . ALA B 1 52 ? 7.370 0.722 -28.452 1.00 11.38 242 ALA B N 1
ATOM 1491 C CA . ALA B 1 52 ? 7.445 -0.688 -28.098 1.00 15.96 242 ALA B CA 1
ATOM 1492 C C . ALA B 1 52 ? 6.837 -0.868 -26.709 1.00 19.15 242 ALA B C 1
ATOM 1493 O O . ALA B 1 52 ? 6.401 -1.960 -26.358 1.00 18.04 242 ALA B O 1
ATOM 1495 N N . ASP B 1 53 ? 6.798 0.205 -25.923 1.00 18.37 243 ASP B N 1
ATOM 1496 C CA . ASP B 1 53 ? 6.251 0.114 -24.567 1.00 18.35 243 ASP B CA 1
ATOM 1497 C C . ASP B 1 53 ? 4.732 0.170 -24.481 1.00 15.75 243 ASP B C 1
ATOM 1498 O O . ASP B 1 53 ? 4.184 0.060 -23.391 1.00 13.73 243 ASP B O 1
ATOM 1503 N N . VAL B 1 54 ? 4.055 0.363 -25.615 1.00 16.20 244 VAL B N 1
ATOM 1504 C CA . VAL B 1 54 ? 2.595 0.389 -25.625 1.00 16.81 244 VAL B CA 1
ATOM 1505 C C . VAL B 1 54 ? 2.109 -1.001 -26.038 1.00 19.80 244 VAL B C 1
ATOM 1506 O O . VAL B 1 54 ? 2.293 -1.434 -27.180 1.00 21.64 244 VAL B O 1
ATOM 1510 N N . HIS B 1 55 ? 1.459 -1.678 -25.100 1.00 18.66 245 HIS B N 1
ATOM 1511 C CA . HIS B 1 55 ? 0.986 -3.039 -25.291 1.00 19.34 245 HIS B CA 1
ATOM 1512 C C . HIS B 1 55 ? -0.407 -3.159 -25.892 1.00 17.95 245 HIS B C 1
ATOM 1513 O O . HIS B 1 55 ? -1.394 -2.770 -25.265 1.00 11.42 245 HIS B O 1
ATOM 1520 N N . ARG B 1 56 ? -0.481 -3.730 -27.089 1.00 18.04 246 ARG B N 1
ATOM 1521 C CA . ARG B 1 56 ? -1.758 -3.909 -27.762 1.00 22.66 246 ARG B CA 1
ATOM 1522 C C . ARG B 1 56 ? -2.637 -2.686 -27.619 1.00 19.51 246 ARG B C 1
ATOM 1523 O O . ARG B 1 56 ? -3.843 -2.815 -27.461 1.00 23.77 246 ARG B O 1
ATOM 1531 N N . GLN B 1 57 ? -2.008 -1.513 -27.645 1.00 23.46 247 GLN B N 1
ATOM 1532 C CA . GLN B 1 57 ? -2.667 -0.211 -27.553 1.00 23.23 247 GLN B CA 1
ATOM 1533 C C . GLN B 1 57 ? -3.630 -0.019 -26.383 1.00 21.75 247 G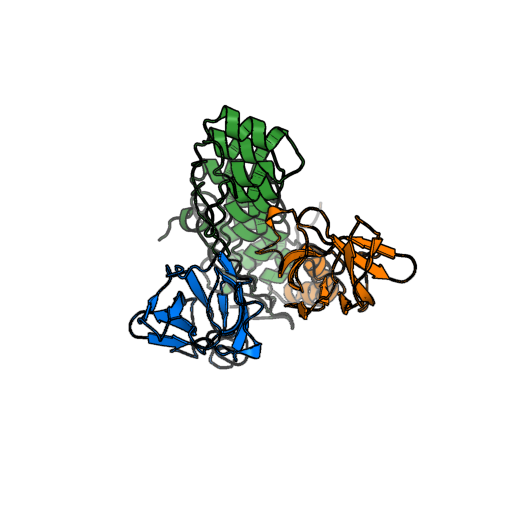LN B C 1
ATOM 1534 O O . GLN B 1 57 ? -4.411 0.944 -26.357 1.00 23.02 247 GLN B O 1
ATOM 1540 N N . VAL B 1 58 ? -3.556 -0.905 -25.396 1.00 18.08 248 VAL B N 1
ATOM 1541 C CA . VAL B 1 58 ? -4.445 -0.787 -24.246 1.00 16.88 248 VAL B CA 1
ATOM 1542 C C . VAL B 1 58 ? -3.689 -0.799 -22.907 1.00 15.06 248 VAL B C 1
ATOM 1543 O O . VAL B 1 58 ? -4.273 -0.950 -21.839 1.00 22.32 248 VAL B O 1
ATOM 1547 N N . ALA B 1 59 ? -2.378 -0.612 -22.982 1.00 19.56 249 ALA B N 1
ATOM 1548 C CA . ALA B 1 59 ? -1.537 -0.573 -21.798 1.00 20.23 249 ALA B CA 1
ATOM 1549 C C . ALA B 1 59 ? -0.211 0.090 -22.153 1.00 18.43 249 ALA B C 1
ATOM 1550 O O . ALA B 1 59 ? 0.281 -0.030 -23.276 1.00 21.05 249 ALA B O 1
ATOM 1552 N N . ILE B 1 60 ? 0.359 0.795 -21.185 1.00 14.58 250 ILE B N 1
ATOM 1553 C CA . ILE B 1 60 ? 1.623 1.476 -21.378 1.00 16.27 250 ILE B CA 1
ATOM 1554 C C . ILE B 1 60 ? 2.496 1.256 -20.155 1.00 12.95 250 ILE B C 1
ATOM 1555 O O . ILE B 1 60 ? 2.000 1.290 -19.028 1.00 13.86 250 ILE B O 1
ATOM 1560 N N . VAL B 1 61 ? 3.782 0.994 -20.380 1.00 16.17 251 VAL B N 1
ATOM 1561 C CA . VAL B 1 61 ? 4.733 0.835 -19.286 1.00 11.21 251 VAL B CA 1
ATOM 1562 C C . VAL B 1 61 ? 5.688 2.011 -19.434 1.00 12.44 251 VAL B C 1
ATOM 1563 O O . VAL B 1 61 ? 6.337 2.171 -20.472 1.00 14.05 251 VAL B O 1
ATOM 1567 N N . PHE B 1 62 ? 5.759 2.850 -18.407 1.00 13.48 252 PHE B N 1
ATOM 1568 C CA . PHE B 1 62 ? 6.604 4.035 -18.481 1.00 16.64 252 PHE B CA 1
ATOM 1569 C C . PHE B 1 62 ? 7.285 4.389 -17.169 1.00 14.60 252 PHE B C 1
ATOM 1570 O O . PHE B 1 62 ? 6.899 3.924 -16.098 1.00 17.88 252 PHE B O 1
ATOM 1578 N N . ARG B 1 63 ? 8.316 5.213 -17.266 1.00 15.08 253 ARG B N 1
ATOM 1579 C CA . ARG B 1 63 ? 9.042 5.643 -16.081 1.00 17.37 253 ARG B CA 1
ATOM 1580 C C . ARG B 1 63 ? 8.581 7.063 -15.794 1.00 45.00 253 ARG B C 1
ATOM 1581 O O . ARG B 1 63 ? 8.420 7.864 -16.717 1.00 12.19 253 ARG B O 1
ATOM 1589 N N . THR B 1 64 ? 8.346 7.355 -14.521 1.00 14.93 254 THR B N 1
ATOM 1590 C CA . THR B 1 64 ? 7.910 8.679 -14.091 1.00 16.96 254 THR B CA 1
ATOM 1591 C C . THR B 1 64 ? 9.035 9.698 -14.261 1.00 18.91 254 THR B C 1
ATOM 1592 O O . THR B 1 64 ? 10.223 9.374 -14.117 1.00 14.75 254 THR B O 1
ATOM 1596 N N . PRO B 1 65 ? 8.673 10.955 -14.557 1.00 15.45 255 PRO B N 1
ATOM 1597 C CA . PRO B 1 65 ? 9.686 11.993 -14.734 1.00 16.68 255 PRO B CA 1
ATOM 1598 C C . PRO B 1 65 ? 10.073 12.514 -13.366 1.00 17.65 255 PRO B C 1
ATOM 1599 O O . PRO B 1 65 ? 9.325 12.351 -12.408 1.00 14.54 255 PRO B O 1
ATOM 1603 N N . PRO B 1 66 ? 11.258 13.129 -13.249 1.00 20.05 256 PRO B N 1
ATOM 1604 C CA . PRO B 1 66 ? 11.657 13.655 -11.942 1.00 19.60 256 PRO B CA 1
ATOM 1605 C C . PRO B 1 66 ? 10.741 14.827 -11.616 1.00 16.93 256 PRO B C 1
ATOM 1606 O O . PRO B 1 66 ? 10.235 15.485 -12.519 1.00 18.04 256 PRO B O 1
ATOM 1610 N N . TYR B 1 67 ? 10.495 15.069 -10.338 1.00 16.11 257 TYR B N 1
ATOM 1611 C CA . TYR B 1 67 ? 9.631 16.192 -9.964 1.00 22.11 257 TYR B CA 1
ATOM 1612 C C . TYR B 1 67 ? 10.423 17.501 -10.022 1.00 23.02 257 TYR B C 1
ATOM 1613 O O . TYR B 1 67 ? 11.652 17.489 -10.092 1.00 25.08 257 TYR B O 1
ATOM 1622 N N . ALA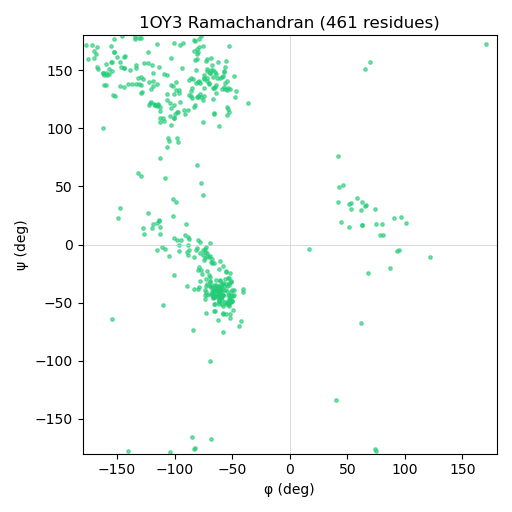 B 1 68 ? 9.718 18.625 -9.998 1.00 26.70 258 ALA B N 1
ATOM 1623 C CA . ALA B 1 68 ? 10.356 19.936 -10.059 1.00 29.86 258 ALA B CA 1
ATOM 1624 C C . ALA B 1 68 ? 11.407 20.100 -8.970 1.00 31.31 258 ALA B C 1
ATOM 1625 O O . ALA B 1 68 ? 12.534 20.506 -9.240 1.00 32.36 258 ALA B O 1
ATOM 1627 N N . ASP B 1 69 ? 11.021 19.781 -7.739 1.00 35.62 259 ASP B N 1
ATOM 1628 C CA . ASP B 1 69 ? 11.905 19.898 -6.586 1.00 36.91 259 ASP B CA 1
ATOM 1629 C C . ASP B 1 69 ? 12.489 18.553 -6.180 1.00 39.62 259 ASP B C 1
ATOM 1630 O O . ASP B 1 69 ? 11.782 17.698 -5.650 1.00 38.07 259 ASP B O 1
ATOM 1635 N N . PRO B 1 70 ? 13.796 18.353 -6.416 1.00 41.78 260 PRO B N 1
ATOM 1636 C CA . PRO B 1 70 ? 14.475 17.099 -6.068 1.00 44.17 260 PRO B CA 1
ATOM 1637 C C . PRO B 1 70 ? 14.685 16.911 -4.565 1.00 44.66 260 PRO B C 1
ATOM 1638 O O . PRO B 1 70 ? 14.844 15.785 -4.090 1.00 46.62 260 PRO B O 1
ATOM 1642 N N . SER B 1 71 ? 14.690 18.012 -3.819 1.00 46.18 261 SER B N 1
ATOM 1643 C CA . SER B 1 71 ? 14.880 17.936 -2.375 1.00 48.13 261 SER B CA 1
ATOM 1644 C C . SER B 1 71 ? 13.552 18.086 -1.642 1.00 48.27 261 SER B C 1
ATOM 1645 O O . SER B 1 71 ? 13.470 18.732 -0.597 1.00 50.19 261 SER B O 1
ATOM 1648 N N . LEU B 1 72 ? 12.513 17.481 -2.206 1.00 47.10 262 LEU B N 1
ATOM 1649 C CA . LEU B 1 72 ? 11.179 17.519 -1.623 1.00 46.49 262 LEU B CA 1
ATOM 1650 C C . LEU B 1 72 ? 11.271 16.976 -0.196 1.00 46.60 262 LEU B C 1
ATOM 1651 O O . LEU B 1 72 ? 11.905 15.947 0.037 1.00 50.45 262 LEU B O 1
ATOM 1656 N N . GLN B 1 73 ? 10.654 17.670 0.757 1.00 46.72 263 GLN B N 1
ATOM 1657 C CA . GLN B 1 73 ? 10.688 17.240 2.157 1.00 45.87 263 GLN B CA 1
ATOM 1658 C C . GLN B 1 73 ? 9.355 16.697 2.653 1.00 42.49 263 GLN B C 1
ATOM 1659 O O . GLN B 1 73 ? 9.243 16.244 3.789 1.00 40.34 263 GLN B O 1
ATOM 1665 N N . ALA B 1 74 ? 8.343 16.750 1.798 1.00 39.90 264 ALA B N 1
ATOM 1666 C CA . ALA B 1 74 ? 7.023 16.252 2.148 1.00 38.34 264 ALA B CA 1
ATOM 1667 C C . ALA B 1 74 ? 6.301 15.848 0.864 1.00 36.20 264 ALA B C 1
ATOM 1668 O O . ALA B 1 74 ? 6.539 16.422 -0.200 1.00 33.61 264 ALA B O 1
ATOM 1670 N N . PRO B 1 75 ? 5.414 14.847 0.948 1.00 36.63 265 PRO B N 1
ATOM 1671 C CA . PRO B 1 75 ? 4.660 14.362 -0.211 1.00 34.65 265 PRO B CA 1
ATOM 1672 C C . PRO B 1 75 ? 3.902 15.459 -0.940 1.00 35.09 265 PRO B C 1
ATOM 1673 O O . PRO B 1 75 ? 3.232 16.278 -0.318 1.00 36.63 265 PRO B O 1
ATOM 1677 N N . VAL B 1 76 ? 4.027 15.470 -2.263 1.00 35.61 266 VAL B N 1
ATOM 1678 C CA . VAL B 1 76 ? 3.358 16.453 -3.111 1.00 31.32 266 VAL B CA 1
ATOM 1679 C C . VAL B 1 76 ? 2.446 15.743 -4.111 1.00 30.81 266 VAL B C 1
ATOM 1680 O O . VAL B 1 76 ? 2.894 14.905 -4.897 1.00 30.27 266 VAL B O 1
ATOM 1684 N N . ARG B 1 77 ? 1.164 16.072 -4.074 1.00 26.14 267 ARG B N 1
ATOM 1685 C CA . ARG B 1 77 ? 0.211 15.457 -4.986 1.00 29.34 267 ARG B CA 1
ATOM 1686 C C . ARG B 1 77 ? 0.163 16.211 -6.316 1.00 28.88 267 ARG B C 1
ATOM 1687 O O . ARG B 1 77 ? 0.089 17.444 -6.332 1.00 24.84 267 ARG B O 1
ATOM 1695 N N .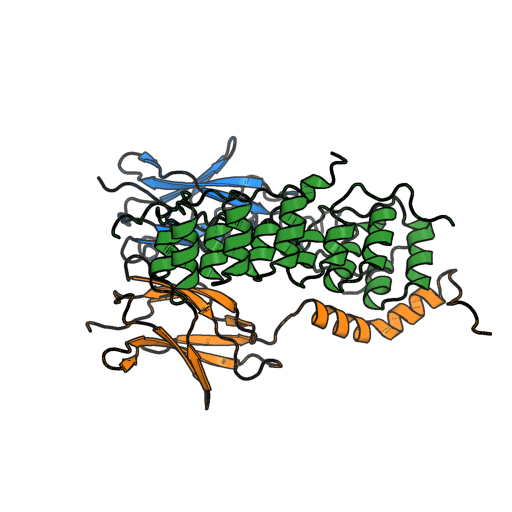 VAL B 1 78 ? 0.228 15.461 -7.420 1.00 25.15 268 VAL B N 1
ATOM 1696 C CA . VAL B 1 78 ? 0.167 16.016 -8.775 1.00 19.78 268 VAL B CA 1
ATOM 1697 C C . VAL B 1 78 ? -0.853 15.233 -9.590 1.00 21.62 268 VAL B C 1
ATOM 1698 O O . VAL B 1 78 ? -1.445 14.275 -9.102 1.00 20.29 268 VAL B O 1
ATOM 1702 N N . SER B 1 79 ? -1.044 15.652 -10.836 1.00 21.43 269 SER B N 1
ATOM 1703 C CA . SER B 1 79 ? -1.984 15.005 -11.737 1.00 20.48 269 SER B CA 1
ATOM 1704 C C . SER B 1 79 ? -1.268 14.205 -12.801 1.00 18.59 269 SER B C 1
ATOM 1705 O O . SER B 1 79 ? -0.206 14.583 -13.286 1.00 14.49 269 SER B O 1
ATOM 1708 N N . MET B 1 80 ? -1.893 13.107 -13.184 1.00 19.73 270 MET B N 1
ATOM 1709 C CA . MET B 1 80 ? -1.349 12.235 -14.201 1.00 20.78 270 MET B CA 1
ATOM 1710 C C . MET B 1 80 ? -2.488 12.030 -15.184 1.00 19.15 270 MET B C 1
ATOM 1711 O O . MET B 1 80 ? -3.609 11.730 -14.779 1.00 13.82 270 MET B O 1
ATOM 1716 N N . GLN B 1 81 ? -2.218 12.213 -16.467 1.00 14.86 271 GLN B N 1
ATOM 1717 C CA . GLN B 1 81 ? -3.264 12.018 -17.447 1.00 21.30 271 GLN B CA 1
ATOM 1718 C C . GLN B 1 81 ? -2.714 11.657 -18.825 1.00 20.89 271 GLN B C 1
ATOM 1719 O O . GLN B 1 81 ? -1.546 11.920 -19.149 1.00 18.83 271 GLN B O 1
ATOM 1725 N N . LEU B 1 82 ? -3.566 11.025 -19.618 1.00 15.64 272 LEU B N 1
ATOM 1726 C CA . LEU B 1 82 ? -3.217 10.639 -20.974 1.00 15.91 272 LEU B CA 1
ATOM 1727 C C . LEU B 1 82 ? -3.384 11.863 -21.871 1.00 14.67 272 LEU B C 1
ATOM 1728 O O . LEU B 1 82 ? -4.343 12.608 -21.721 1.00 15.56 272 LEU B O 1
ATOM 1733 N N . ARG B 1 83 ? -2.461 12.070 -22.801 1.00 17.52 273 ARG B N 1
ATOM 1734 C CA . ARG B 1 83 ? -2.557 13.197 -23.718 1.00 18.48 273 ARG B CA 1
ATOM 1735 C C . ARG B 1 83 ? -2.350 12.723 -25.160 1.00 21.55 273 ARG B C 1
ATOM 1736 O O . ARG B 1 83 ? -1.506 11.861 -25.430 1.00 19.38 273 ARG B O 1
ATOM 1744 N N . ARG B 1 84 ? -3.159 13.254 -26.074 1.00 18.31 274 ARG B N 1
ATOM 1745 C CA . ARG B 1 84 ? -3.065 12.916 -27.493 1.00 19.80 274 ARG B CA 1
ATOM 1746 C C . ARG B 1 84 ? -2.521 14.130 -28.235 1.00 19.81 274 ARG B C 1
ATOM 1747 O O . ARG B 1 84 ? -3.242 15.105 -28.417 1.00 19.46 274 ARG B O 1
ATOM 1755 N N . PRO B 1 85 ? -1.251 14.093 -28.672 1.00 21.04 275 PRO B N 1
ATOM 1756 C CA . PRO B 1 85 ? -0.660 15.227 -29.404 1.00 24.84 275 PRO B CA 1
ATOM 1757 C C . PRO B 1 85 ? -1.560 15.592 -30.589 1.00 25.04 275 PRO B C 1
ATOM 1758 O O . PRO B 1 85 ? -1.677 16.750 -30.980 1.00 23.38 275 PRO B O 1
ATOM 1762 N N . SER B 1 86 ? -2.169 14.563 -31.161 1.00 24.88 276 SER B N 1
ATOM 1763 C CA . SER B 1 86 ? -3.073 14.690 -32.292 1.00 28.71 276 SER B CA 1
ATOM 1764 C C . SER B 1 86 ? -4.054 15.871 -32.202 1.00 29.67 276 SER B C 1
ATOM 1765 O O . SER B 1 86 ? -4.006 16.792 -33.013 1.00 29.44 276 SER B O 1
ATOM 1768 N N . ASP B 1 87 ? -4.961 15.818 -31.232 1.00 31.42 277 ASP B N 1
ATOM 1769 C CA . ASP B 1 87 ? -5.951 16.875 -31.045 1.00 28.90 277 ASP B CA 1
ATOM 1770 C C . ASP B 1 87 ? -5.822 17.526 -29.670 1.00 28.06 277 ASP B C 1
ATOM 1771 O O . ASP B 1 87 ? -6.719 18.247 -29.226 1.00 25.00 277 ASP B O 1
ATOM 1776 N N . ARG B 1 88 ? -4.697 17.256 -29.008 1.00 24.89 278 ARG B N 1
ATOM 1777 C CA . ARG B 1 88 ? -4.405 17.820 -27.695 1.00 26.35 278 ARG B CA 1
ATOM 1778 C C . ARG B 1 88 ? -5.383 17.403 -26.605 1.00 24.94 278 ARG B C 1
ATOM 1779 O O . ARG B 1 88 ? -5.432 18.012 -25.542 1.00 24.44 278 ARG B O 1
ATOM 1787 N N . GLU B 1 89 ? -6.144 16.350 -26.874 1.00 25.53 279 GLU B N 1
ATOM 1788 C CA . GLU B 1 89 ? -7.130 15.821 -25.939 1.00 26.79 279 GLU B CA 1
ATOM 1789 C C . GLU B 1 89 ? -6.443 15.270 -24.675 1.00 24.99 279 GLU B C 1
ATOM 1790 O O . GLU B 1 89 ? -5.315 14.766 -24.735 1.00 24.10 279 GLU B O 1
ATOM 1796 N N . LEU B 1 90 ? -7.133 15.355 -23.543 1.00 22.44 280 LEU B N 1
ATOM 1797 C CA . LEU B 1 90 ? -6.611 14.863 -22.271 1.00 21.04 280 LEU B CA 1
ATOM 1798 C C . LEU B 1 90 ? -7.658 13.999 -21.572 1.00 22.11 280 LEU B C 1
ATOM 1799 O O . LEU B 1 90 ? -8.857 14.290 -21.637 1.00 23.18 280 LEU B O 1
ATOM 1804 N N . SER B 1 91 ? -7.203 12.939 -20.911 1.00 18.62 281 SER B N 1
ATOM 1805 C CA . SER B 1 91 ? -8.084 12.054 -20.165 1.00 15.01 281 SER B CA 1
ATOM 1806 C C . SER B 1 91 ? -8.378 12.751 -18.849 1.00 16.56 281 SER B C 1
ATOM 1807 O O . SER B 1 91 ? -7.840 13.823 -18.567 1.00 16.25 281 SER B O 1
ATOM 1810 N N . GLU B 1 92 ? -9.230 12.139 -18.039 1.00 14.56 282 GLU B N 1
ATOM 1811 C CA . GLU B 1 92 ? -9.532 12.714 -16.749 1.00 21.15 282 GLU B CA 1
ATOM 1812 C C . GLU B 1 92 ? -8.249 12.480 -15.966 1.00 21.98 282 GLU B C 1
ATOM 1813 O O . GLU B 1 92 ? -7.609 11.436 -16.109 1.00 18.16 282 GLU B O 1
ATOM 1819 N N . PRO B 1 93 ? -7.838 13.457 -15.151 1.00 24.64 283 PRO B N 1
ATOM 1820 C CA . PRO B 1 93 ? -6.611 13.304 -14.373 1.00 24.81 283 PRO B CA 1
ATOM 1821 C C . PRO B 1 93 ? -6.677 12.238 -13.284 1.00 26.30 283 PRO B C 1
ATOM 1822 O O . PRO B 1 93 ? -7.745 11.902 -12.770 1.00 26.92 283 PRO B O 1
ATOM 1826 N N . MET B 1 94 ? -5.512 11.712 -12.942 1.00 26.39 284 MET B N 1
ATOM 1827 C CA . MET B 1 94 ? -5.400 10.706 -11.907 1.00 26.44 284 MET B CA 1
ATOM 1828 C C . MET B 1 94 ? -4.343 11.223 -10.935 1.00 24.19 284 MET B C 1
ATOM 1829 O O . MET B 1 94 ? -3.359 11.835 -11.343 1.00 24.25 284 MET B O 1
ATOM 1834 N N . GLU B 1 95 ? -4.555 10.994 -9.651 1.00 21.66 285 GLU B N 1
ATOM 1835 C CA . GLU B 1 95 ? -3.616 11.464 -8.649 1.00 20.47 285 GLU B CA 1
ATOM 1836 C C . GLU B 1 95 ? -2.327 10.677 -8.653 1.00 19.84 285 GLU B C 1
ATOM 1837 O O . GLU B 1 95 ? -2.320 9.471 -8.889 1.00 16.28 285 GLU B O 1
ATOM 1843 N N . PHE B 1 96 ? -1.232 11.382 -8.403 1.00 15.61 286 PHE B N 1
ATOM 1844 C CA . PHE B 1 96 ? 0.061 10.762 -8.282 1.00 17.12 286 PHE B CA 1
ATOM 1845 C C . PHE B 1 96 ? 0.769 11.567 -7.203 1.00 22.89 286 PHE B C 1
ATOM 1846 O O . PHE B 1 96 ? 0.715 12.802 -7.178 1.00 18.63 286 PHE B O 1
ATOM 1854 N N . GLN B 1 97 ? 1.423 10.863 -6.299 1.00 21.04 287 GLN B N 1
ATOM 1855 C CA . GLN B 1 97 ? 2.090 11.517 -5.194 1.00 21.81 287 GLN B CA 1
ATOM 1856 C C . GLN B 1 97 ? 3.606 11.351 -5.245 1.00 20.00 287 GLN B C 1
ATOM 1857 O O . GLN B 1 97 ? 4.125 10.228 -5.239 1.00 14.88 287 GLN B O 1
ATOM 1863 N N . TYR B 1 98 ? 4.316 12.472 -5.311 1.00 17.03 288 TYR B N 1
ATOM 1864 C CA . TYR B 1 98 ? 5.766 12.432 -5.318 1.00 20.93 288 TYR B CA 1
ATOM 1865 C C . TYR B 1 98 ? 6.227 12.442 -3.866 1.00 22.05 288 TYR B C 1
ATOM 1866 O O . TYR B 1 98 ? 5.653 13.138 -3.031 1.00 26.08 288 TYR B O 1
ATOM 1875 N N . LEU B 1 99 ? 7.268 11.678 -3.564 1.00 24.88 289 LEU B N 1
ATOM 1876 C CA . LEU B 1 99 ? 7.757 11.579 -2.197 1.00 28.30 289 LEU B CA 1
ATOM 1877 C C . LEU B 1 99 ? 9.225 11.963 -2.075 1.00 29.38 289 LEU B C 1
ATOM 1878 O O . LEU B 1 99 ? 9.980 11.887 -3.041 1.00 30.32 289 LEU B O 1
ATOM 1883 N N . PRO B 1 100 ? 9.646 12.383 -0.874 1.00 33.19 290 PRO B N 1
ATOM 1884 C CA . PRO B 1 100 ? 11.035 12.776 -0.627 1.00 35.62 290 PRO B CA 1
ATOM 1885 C C . PRO B 1 100 ? 11.967 11.593 -0.855 1.00 41.00 290 PRO B C 1
ATOM 1886 O O . PRO B 1 100 ? 11.544 10.437 -0.780 1.00 39.01 290 PRO B O 1
ATOM 1890 N N . ASP B 1 101 ? 13.234 11.890 -1.123 1.00 47.09 291 ASP B N 1
ATOM 1891 C CA . ASP B 1 101 ? 14.229 10.853 -1.352 1.00 53.31 291 ASP B CA 1
ATOM 1892 C C . ASP B 1 101 ? 14.712 10.300 -0.017 1.00 55.45 291 ASP B C 1
ATOM 1893 O O . ASP B 1 101 ? 15.138 11.056 0.855 1.00 52.71 291 ASP B O 1
ATOM 1898 N N . THR B 1 102 ? 14.655 8.982 0.137 1.00 60.46 292 THR B N 1
ATOM 1899 C CA . THR B 1 102 ? 15.094 8.347 1.375 1.00 65.94 292 THR B CA 1
ATOM 1900 C C . THR B 1 102 ? 16.590 8.039 1.326 1.00 71.03 292 THR B C 1
ATOM 1901 O O . THR B 1 102 ? 17.079 7.430 0.372 1.00 70.39 292 THR B O 1
ATOM 1905 N N . ASP B 1 103 ? 17.307 8.464 2.363 1.00 77.93 293 ASP B N 1
ATOM 1906 C CA . ASP B 1 103 ? 18.750 8.252 2.460 1.00 84.20 293 ASP B CA 1
ATOM 1907 C C . ASP B 1 103 ? 19.517 9.092 1.440 1.00 85.68 293 ASP B C 1
ATOM 1908 O O . ASP B 1 103 ? 18.963 9.497 0.416 1.00 84.66 293 ASP B O 1
ATOM 1913 N N . ASP B 1 104 ? 20.793 9.343 1.732 1.00 87.75 294 ASP B N 1
ATOM 1914 C CA . ASP B 1 104 ? 21.656 10.145 0.868 1.00 89.51 294 ASP B CA 1
ATOM 1915 C C . ASP B 1 104 ? 21.108 11.565 0.756 1.00 91.05 294 ASP B C 1
ATOM 1916 O O . ASP B 1 104 ? 21.724 12.519 1.237 1.00 91.51 294 ASP B O 1
ATOM 1921 N N . ARG B 1 105 ? 19.950 11.695 0.114 1.00 91.82 295 ARG B N 1
ATOM 1922 C CA . ARG B 1 105 ? 19.303 12.989 -0.053 1.00 91.41 295 ARG B CA 1
ATOM 1923 C C . ARG B 1 105 ? 18.634 13.358 1.261 1.00 91.11 295 ARG B C 1
ATOM 1924 O O . ARG B 1 105 ? 17.862 12.573 1.817 1.00 90.79 295 ARG B O 1
ATOM 1926 N N . HIS B 1 106 ? 18.943 14.556 1.750 1.00 90.14 296 HIS B N 1
ATOM 1927 C CA . HIS B 1 106 ? 18.396 15.051 3.007 1.00 88.15 296 HIS B CA 1
ATOM 1928 C C . HIS B 1 106 ? 18.917 14.274 4.208 1.00 87.24 296 HIS B C 1
ATOM 1929 O O . HIS B 1 106 ? 18.935 14.791 5.323 1.00 86.79 296 HIS B O 1
ATOM 1931 N N . ARG B 1 107 ? 19.340 13.033 3.976 1.00 86.69 297 ARG B N 1
ATOM 1932 C CA . ARG B 1 107 ? 19.884 12.198 5.040 1.00 85.76 297 ARG B CA 1
ATOM 1933 C C . ARG B 1 107 ? 21.262 12.740 5.419 1.00 86.15 297 ARG B C 1
ATOM 1934 O O . ARG B 1 107 ? 21.600 12.848 6.600 1.00 86.00 297 ARG B O 1
ATOM 1942 N N . ILE B 1 108 ? 22.051 13.074 4.401 1.00 86.50 298 ILE B N 1
ATOM 1943 C CA . ILE B 1 108 ? 23.385 13.624 4.603 1.00 86.97 298 ILE B CA 1
ATOM 1944 C C . ILE B 1 108 ? 23.239 15.134 4.717 1.00 88.51 298 ILE B C 1
ATOM 1945 O O . ILE B 1 108 ? 24.219 15.859 4.891 1.00 87.70 298 ILE B O 1
ATOM 1947 N N . GLU B 1 109 ? 21.995 15.592 4.611 1.00 90.65 299 GLU B N 1
ATOM 1948 C CA . GLU B 1 109 ? 21.664 17.008 4.703 1.00 92.52 299 GLU B CA 1
ATOM 1949 C C . GLU B 1 109 ? 20.863 17.249 5.981 1.00 93.70 299 GLU B C 1
ATOM 1950 O O . GLU B 1 109 ? 19.647 17.451 5.933 1.00 94.73 299 GLU B O 1
ATOM 1956 N N . GLU B 1 110 ? 21.555 17.222 7.116 1.00 94.12 300 GLU B N 1
ATOM 1957 C CA . GLU B 1 110 ? 20.944 17.428 8.429 1.00 94.19 300 GLU B CA 1
ATOM 1958 C C . GLU B 1 110 ? 19.603 16.720 8.625 1.00 93.44 300 GLU B C 1
ATOM 1959 O O . GLU B 1 110 ? 18.538 17.341 8.592 1.00 94.19 300 GLU B O 1
ATOM 1965 N N . LYS B 1 111 ? 19.676 15.411 8.835 1.00 91.96 301 LYS B N 1
ATOM 1966 C CA . LYS B 1 111 ? 18.509 14.567 9.071 1.00 89.84 301 LYS B CA 1
ATOM 1967 C C . LYS B 1 111 ? 19.090 13.409 9.862 1.00 88.49 301 LYS B C 1
ATOM 1968 O O . LYS B 1 111 ? 18.759 13.200 11.028 1.00 88.92 301 LYS B O 1
ATOM 1974 N N . ARG B 1 112 ? 19.974 12.665 9.207 1.00 87.11 302 ARG B N 1
ATOM 1975 C CA . ARG B 1 112 ? 20.656 11.552 9.842 1.00 85.84 302 ARG B CA 1
ATOM 1976 C C . ARG B 1 112 ? 21.651 12.240 10.767 1.00 85.65 302 ARG B C 1
ATOM 1977 O O . ARG B 1 112 ? 22.205 11.637 11.689 1.00 85.42 302 ARG B O 1
ATOM 1985 N N . VAL C 2 1 ? 19.676 15.728 26.713 1.00 79.96 50 VAL D N 1
ATOM 1986 C CA . VAL C 2 1 ? 18.742 14.645 26.281 1.00 79.82 50 VAL D CA 1
ATOM 1987 C C . VAL C 2 1 ? 19.506 13.439 25.716 1.00 79.86 50 VAL D C 1
ATOM 1988 O O . VAL C 2 1 ? 20.442 13.600 24.927 1.00 79.51 50 VAL D O 1
ATOM 1992 N N . PHE C 2 2 ? 19.110 12.237 26.131 1.00 78.95 51 PHE D N 1
ATOM 1993 C CA . PHE C 2 2 ? 19.760 11.014 25.665 1.00 78.37 51 PHE D CA 1
ATOM 1994 C C . PHE C 2 2 ? 19.679 10.959 24.142 1.00 78.04 51 PHE D C 1
ATOM 1995 O O . PHE C 2 2 ? 18.727 11.472 23.551 1.00 78.60 51 PHE D O 1
ATOM 2003 N N . GLY C 2 3 ? 20.669 10.334 23.507 1.00 76.99 52 GLY D N 1
ATOM 2004 C CA . GLY C 2 3 ? 20.667 10.257 22.055 1.00 73.89 52 GLY D CA 1
ATOM 2005 C C . GLY C 2 3 ? 21.283 9.012 21.442 1.00 70.00 52 GLY D C 1
ATOM 2006 O O . GLY C 2 3 ? 21.839 9.066 20.345 1.00 70.12 52 GLY D O 1
ATOM 2007 N N . TYR C 2 4 ? 21.188 7.889 22.146 1.00 65.54 53 TYR D N 1
ATOM 2008 C CA . TYR C 2 4 ? 21.727 6.630 21.644 1.00 59.42 53 TYR D CA 1
ATOM 2009 C C . TYR C 2 4 ? 20.835 6.077 20.535 1.00 54.15 53 TYR D C 1
ATOM 2010 O O . TYR C 2 4 ? 19.615 6.228 20.573 1.00 54.22 53 TYR D O 1
ATOM 2019 N N . VAL C 2 5 ? 21.453 5.434 19.562 1.00 45.00 54 VAL D N 1
ATOM 2020 C CA . VAL C 2 5 ? 20.730 4.836 18.445 1.00 45.00 54 VAL D CA 1
ATOM 2021 C C . VAL C 2 5 ? 21.436 3.580 17.946 1.00 45.00 54 VAL D C 1
ATOM 2022 O O . VAL C 2 5 ? 22.659 3.572 17.816 1.00 39.35 54 VAL D O 1
ATOM 2027 N N . THR C 2 6 ? 20.670 2.534 17.676 1.00 34.12 55 THR D N 1
ATOM 2028 C CA . THR C 2 6 ? 21.232 1.278 17.194 1.00 30.49 55 THR D CA 1
ATOM 2029 C C . THR C 2 6 ? 21.589 1.400 15.711 1.00 28.52 55 THR D C 1
ATOM 2030 O O . THR C 2 6 ? 21.394 2.457 15.108 1.00 26.23 55 THR D O 1
ATOM 2034 N N . GLU C 2 7 ? 22.125 0.328 15.132 1.00 27.93 56 GLU D N 1
ATOM 2035 C CA . GLU C 2 7 ? 22.485 0.325 13.716 1.00 30.86 56 GLU D CA 1
ATOM 2036 C C . GLU C 2 7 ? 21.213 0.395 12.887 1.00 31.44 56 GLU D C 1
ATOM 2037 O O . GLU C 2 7 ? 21.263 0.673 11.687 1.00 28.45 56 GLU D O 1
ATOM 2043 N N . ASP C 2 8 ? 20.081 0.108 13.532 1.00 30.43 57 ASP D N 1
ATOM 2044 C CA . ASP C 2 8 ? 18.787 0.122 12.864 1.00 27.27 57 ASP D CA 1
ATOM 2045 C C . ASP C 2 8 ? 18.055 1.437 13.111 1.00 25.94 57 ASP D C 1
ATOM 2046 O O . ASP C 2 8 ? 16.913 1.608 12.688 1.00 30.86 57 ASP D O 1
ATOM 2051 N N . GLY C 2 9 ? 18.713 2.367 13.796 1.00 26.58 58 GLY D N 1
ATOM 2052 C CA . GLY C 2 9 ? 18.094 3.652 14.073 1.00 19.64 58 GLY D CA 1
ATOM 2053 C C . GLY C 2 9 ? 17.142 3.664 15.257 1.00 21.65 58 GLY D C 1
ATOM 2054 O O . GLY C 2 9 ? 16.463 4.658 15.485 1.00 21.78 58 GLY D O 1
ATOM 2055 N N . ASP C 2 10 ? 17.096 2.572 16.016 1.00 21.13 59 ASP D N 1
ATOM 2056 C CA . ASP C 2 10 ? 16.222 2.477 17.186 1.00 25.36 59 ASP D CA 1
ATOM 2057 C C . ASP C 2 10 ? 16.825 3.120 18.442 1.00 27.33 59 ASP D C 1
ATOM 2058 O O . ASP C 2 10 ? 17.889 2.712 18.913 1.00 23.42 59 ASP D O 1
ATOM 2063 N N . THR C 2 11 ? 16.138 4.118 18.984 1.00 25.59 60 THR D N 1
ATOM 2064 C CA . THR C 2 11 ? 16.612 4.790 20.185 1.00 28.20 60 THR D CA 1
ATOM 2065 C C . THR C 2 11 ? 16.213 3.965 21.405 1.00 26.73 60 THR D C 1
ATOM 2066 O O . THR C 2 11 ? 15.663 2.872 21.272 1.00 29.90 60 THR D O 1
ATOM 2070 N N . ALA C 2 12 ? 16.491 4.488 22.593 1.00 27.91 61 ALA D N 1
ATOM 2071 C CA . ALA C 2 12 ? 16.148 3.786 23.826 1.00 29.58 61 ALA D CA 1
ATOM 2072 C C . ALA C 2 12 ? 14.633 3.568 23.889 1.00 29.53 61 ALA D C 1
ATOM 2073 O O . ALA C 2 12 ? 14.157 2.587 24.467 1.00 29.46 61 ALA D O 1
ATOM 2075 N N . LEU C 2 13 ? 13.878 4.489 23.293 1.00 29.81 62 LEU D N 1
ATOM 2076 C CA . LEU C 2 13 ? 12.427 4.365 23.267 1.00 30.66 62 LEU D CA 1
ATOM 2077 C C . LEU C 2 13 ? 12.017 3.152 22.446 1.00 28.44 62 LEU D C 1
ATOM 2078 O O . LEU C 2 13 ? 11.326 2.270 22.956 1.00 27.29 62 LEU D O 1
ATOM 2083 N N . HIS C 2 14 ? 12.447 3.106 21.183 1.00 28.15 63 HIS D N 1
ATOM 2084 C CA . HIS C 2 14 ? 12.103 1.987 20.301 1.00 29.17 63 HIS D CA 1
ATOM 2085 C C . HIS C 2 14 ? 12.390 0.664 20.984 1.00 27.86 63 HIS D C 1
ATOM 2086 O O . HIS C 2 14 ? 11.586 -0.268 20.928 1.00 28.60 63 HIS D O 1
ATOM 2093 N N . LEU C 2 15 ? 13.544 0.586 21.633 1.00 28.00 64 LEU D N 1
ATOM 2094 C CA . LEU C 2 15 ? 13.939 -0.640 22.308 1.00 28.94 64 LEU D CA 1
ATOM 2095 C C . LEU C 2 15 ? 13.103 -0.920 23.548 1.00 24.86 64 LEU D C 1
ATOM 2096 O O . LEU C 2 15 ? 12.951 -2.072 23.940 1.00 24.71 64 LEU D O 1
ATOM 2101 N N . ALA C 2 16 ? 12.560 0.123 24.166 1.00 24.89 65 ALA D N 1
ATOM 2102 C CA . ALA C 2 16 ? 11.735 -0.084 25.350 1.00 26.85 65 ALA D CA 1
ATOM 2103 C C . ALA C 2 16 ? 10.465 -0.826 24.932 1.00 24.62 65 ALA D C 1
ATOM 2104 O O . ALA C 2 16 ? 10.002 -1.711 25.646 1.00 23.65 65 ALA D O 1
ATOM 2106 N N . VAL C 2 17 ? 9.911 -0.472 23.771 1.00 22.55 66 VAL D N 1
ATOM 2107 C CA . VAL C 2 17 ? 8.701 -1.134 23.291 1.00 23.24 66 VAL D CA 1
ATOM 2108 C C . VAL C 2 17 ? 9.046 -2.479 22.652 1.00 23.31 66 VAL D C 1
ATOM 2109 O O . VAL C 2 17 ? 8.317 -3.448 22.824 1.00 25.82 66 VAL D O 1
ATOM 2113 N N . ILE C 2 18 ? 10.158 -2.542 21.921 1.00 23.70 67 ILE D N 1
ATOM 2114 C CA . ILE C 2 18 ? 10.579 -3.796 21.302 1.00 24.18 67 ILE D CA 1
ATOM 2115 C C . ILE C 2 18 ? 10.737 -4.839 22.407 1.00 26.04 67 ILE D C 1
ATOM 2116 O O . ILE C 2 18 ? 10.320 -5.981 22.253 1.00 26.65 67 ILE D O 1
ATOM 2121 N N . HIS C 2 19 ? 11.350 -4.433 23.518 1.00 28.54 68 HIS D N 1
ATOM 2122 C CA . HIS C 2 19 ? 11.557 -5.337 24.644 1.00 29.38 68 HIS D CA 1
ATOM 2123 C C . HIS C 2 19 ? 10.386 -5.372 25.628 1.00 32.86 68 HIS D C 1
ATOM 2124 O O . HIS C 2 19 ? 10.454 -6.029 26.668 1.00 32.38 68 HIS D O 1
ATOM 2131 N N . GLN C 2 20 ? 9.311 -4.666 25.296 1.00 35.32 69 GLN D N 1
ATOM 2132 C CA . GLN C 2 20 ? 8.130 -4.653 26.147 1.00 32.52 69 GLN D CA 1
ATOM 2133 C C . GLN C 2 20 ? 8.499 -4.439 27.612 1.00 30.00 69 GLN D C 1
ATOM 2134 O O . GLN C 2 20 ? 8.077 -5.198 28.489 1.00 26.35 69 GLN D O 1
ATOM 2140 N N . HIS C 2 21 ? 9.290 -3.406 27.876 1.00 24.87 70 HIS D N 1
ATOM 2141 C CA . HIS C 2 21 ? 9.706 -3.113 29.245 1.00 28.07 70 HIS D CA 1
ATOM 2142 C C . HIS C 2 21 ? 8.964 -1.877 29.766 1.00 28.17 70 HIS D C 1
ATOM 2143 O O . HIS C 2 21 ? 9.476 -0.758 29.716 1.00 24.03 70 HIS D O 1
ATOM 2150 N N . GLU C 2 22 ? 7.750 -2.085 30.262 1.00 29.68 71 GLU D N 1
ATOM 2151 C CA . GLU C 2 22 ? 6.944 -0.983 30.773 1.00 30.39 71 GLU D CA 1
ATOM 2152 C C . GLU C 2 22 ? 7.683 -0.086 31.759 1.00 30.86 71 GLU D C 1
ATOM 2153 O O . GLU C 2 22 ? 7.647 1.140 31.637 1.00 25.21 71 GLU D O 1
ATOM 2159 N N . PRO C 2 23 ? 8.352 -0.684 32.759 1.00 28.81 72 PRO D N 1
ATOM 2160 C CA . PRO C 2 23 ? 9.096 0.100 33.750 1.00 30.95 72 PRO D CA 1
ATOM 2161 C C . PRO C 2 23 ? 10.100 1.070 33.132 1.00 28.70 72 PRO D C 1
ATOM 2162 O O . PRO C 2 23 ? 10.107 2.255 33.463 1.00 28.67 72 PRO D O 1
ATOM 2166 N N . PHE C 2 24 ? 10.951 0.581 32.235 1.00 31.95 73 PHE D N 1
ATOM 2167 C CA . PHE C 2 24 ? 11.924 1.463 31.606 1.00 31.04 73 PHE D CA 1
ATOM 2168 C C . PHE C 2 24 ? 11.195 2.445 30.696 1.00 29.82 73 PHE D C 1
ATOM 2169 O O . PHE C 2 24 ? 11.585 3.610 30.597 1.00 27.71 73 PHE D O 1
ATOM 2177 N N . LEU C 2 25 ? 10.134 1.982 30.035 1.00 28.64 74 LEU D N 1
ATOM 2178 C CA . LEU C 2 25 ? 9.365 2.865 29.166 1.00 26.54 74 LEU D CA 1
ATOM 2179 C C . LEU C 2 25 ? 8.924 4.060 29.989 1.00 25.37 74 LEU D C 1
ATOM 2180 O O . LEU C 2 25 ? 9.149 5.205 29.599 1.00 24.75 74 LEU D O 1
ATOM 2185 N N . ASP C 2 26 ? 8.315 3.785 31.142 1.00 29.33 75 ASP D N 1
ATOM 2186 C CA . ASP C 2 26 ? 7.838 4.843 32.033 1.00 28.40 75 ASP D CA 1
ATOM 2187 C C . ASP C 2 26 ? 8.957 5.820 32.354 1.00 27.85 75 ASP D C 1
ATOM 2188 O O . ASP C 2 26 ? 8.760 7.042 32.345 1.00 23.17 75 ASP D O 1
ATOM 2193 N N . PHE C 2 27 ? 10.139 5.278 32.632 1.00 31.75 76 PHE D N 1
ATOM 2194 C CA . PHE C 2 27 ? 11.299 6.105 32.939 1.00 33.32 76 PHE D CA 1
ATOM 2195 C C . PHE C 2 27 ? 11.572 7.052 31.770 1.00 30.57 76 PHE D C 1
ATOM 2196 O O . PHE C 2 27 ? 11.555 8.272 31.932 1.00 28.45 76 PHE D O 1
ATOM 2204 N N . LEU C 2 28 ? 11.816 6.480 30.593 1.00 32.51 77 LEU D N 1
ATOM 2205 C CA . LEU C 2 28 ? 12.097 7.275 29.401 1.00 33.73 77 LEU D CA 1
ATOM 2206 C C . LEU C 2 28 ? 11.056 8.370 29.215 1.00 36.14 77 LEU D C 1
ATOM 2207 O O . LEU C 2 28 ? 11.389 9.557 29.139 1.00 37.98 77 LEU D O 1
ATOM 2212 N N . LEU C 2 29 ? 9.792 7.969 29.152 1.00 38.50 78 LEU D N 1
ATOM 2213 C CA . LEU C 2 29 ? 8.705 8.922 28.972 1.00 37.23 78 LEU D CA 1
ATOM 2214 C C . LEU C 2 29 ? 8.724 9.998 30.046 1.00 38.84 78 LEU D C 1
ATOM 2215 O O . LEU C 2 29 ? 8.213 11.099 29.841 1.00 39.31 78 LEU D O 1
ATOM 2220 N N . GLY C 2 30 ? 9.327 9.678 31.187 1.00 42.23 79 GLY D N 1
ATOM 2221 C CA . GLY C 2 30 ? 9.405 10.635 32.273 1.00 45.91 79 GLY D CA 1
ATOM 2222 C C . GLY C 2 30 ? 10.011 11.950 31.826 1.00 48.81 79 GLY D C 1
ATOM 2223 O O . GLY C 2 30 ? 9.700 13.006 32.372 1.00 48.02 79 GLY D O 1
ATOM 2224 N N . PHE C 2 31 ? 10.877 11.885 30.822 1.00 52.03 80 PHE D N 1
ATOM 2225 C CA . PHE C 2 31 ? 11.529 13.077 30.299 1.00 54.14 80 PHE D CA 1
ATOM 2226 C C . PHE C 2 31 ? 10.997 13.384 28.905 1.00 53.17 80 PHE D C 1
ATOM 2227 O O . PHE C 2 31 ? 10.563 14.500 28.621 1.00 54.19 80 PHE D O 1
ATOM 2235 N N . SER C 2 32 ? 11.031 12.368 28.051 1.00 50.96 81 SER D N 1
ATOM 2236 C CA . SER C 2 32 ? 10.587 12.460 26.665 1.00 47.52 81 SER D CA 1
ATOM 2237 C C . SER C 2 32 ? 9.317 13.272 26.412 1.00 46.97 81 SER D C 1
ATOM 2238 O O . SER C 2 32 ? 9.238 14.008 25.428 1.00 48.00 81 SER D O 1
ATOM 2241 N N . ALA C 2 33 ? 8.323 13.132 27.284 1.00 45.89 82 ALA D N 1
ATOM 2242 C CA . ALA C 2 33 ? 7.059 13.843 27.116 1.00 44.83 82 ALA D CA 1
ATOM 2243 C C . ALA C 2 33 ? 7.223 15.250 26.543 1.00 44.94 82 ALA D C 1
ATOM 2244 O O . ALA C 2 33 ? 7.919 16.090 27.114 1.00 45.02 82 ALA D O 1
ATOM 2246 N N . GLY C 2 34 ? 6.583 15.495 25.402 1.00 44.61 83 GLY D N 1
ATOM 2247 C CA . GLY C 2 34 ? 6.645 16.803 24.771 1.00 44.26 83 GLY D CA 1
ATOM 2248 C C . GLY C 2 34 ? 7.818 17.042 23.837 1.00 42.26 83 GLY D C 1
ATOM 2249 O O . GLY C 2 34 ? 7.768 17.932 22.989 1.00 44.47 83 GLY D O 1
ATOM 2250 N N . HIS C 2 35 ? 8.880 16.242 23.972 1.00 45.00 84 HIS D N 1
ATOM 2251 C CA . HIS C 2 35 ? 10.079 16.384 23.155 1.00 45.00 84 HIS D CA 1
ATOM 2252 C C . HIS C 2 35 ? 9.873 15.773 21.773 1.00 45.00 84 HIS D C 1
ATOM 2253 O O . HIS C 2 35 ? 8.931 15.047 21.523 1.00 38.11 84 HIS D O 1
ATOM 2263 N N . GLU C 2 36 ? 10.848 16.050 20.888 1.00 38.53 85 GLU D N 1
ATOM 2264 C CA . GLU C 2 36 ? 10.828 15.509 19.533 1.00 41.69 85 GLU D CA 1
ATOM 2265 C C . GLU C 2 36 ? 11.401 14.099 19.590 1.00 39.95 85 GLU D C 1
ATOM 2266 O O . GLU C 2 36 ? 11.321 13.341 18.626 1.00 40.00 85 GLU D O 1
ATOM 2272 N N . TYR C 2 37 ? 11.982 13.763 20.736 1.00 39.33 86 TYR D N 1
ATOM 2273 C CA . TYR C 2 37 ? 12.572 12.451 20.955 1.00 38.78 86 TYR D CA 1
ATOM 2274 C C . TYR C 2 37 ? 11.523 11.361 20.749 1.00 35.59 86 TYR D C 1
ATOM 2275 O O . TYR C 2 37 ? 11.837 10.270 20.279 1.00 38.71 86 TYR D O 1
ATOM 2284 N N . LEU C 2 38 ? 10.278 11.659 21.105 1.00 32.17 87 LEU D N 1
ATOM 2285 C CA . LEU C 2 38 ? 9.198 10.687 20.953 1.00 32.93 87 LEU D CA 1
ATOM 2286 C C . LEU C 2 38 ? 8.954 10.290 19.507 1.00 29.51 87 LEU D C 1
ATOM 2287 O O . LEU C 2 38 ? 8.710 9.122 19.216 1.00 31.94 87 LEU D O 1
ATOM 2292 N N . ASP C 2 39 ? 9.032 11.257 18.600 1.00 22.76 88 ASP D N 1
ATOM 2293 C CA . ASP C 2 39 ? 8.765 10.980 17.192 1.00 27.28 88 ASP D CA 1
ATOM 2294 C C . ASP C 2 39 ? 9.938 10.520 16.334 1.00 24.07 88 ASP D C 1
ATOM 2295 O O . ASP C 2 39 ? 9.795 10.381 15.121 1.00 22.86 88 ASP D O 1
ATOM 2300 N N . LEU C 2 40 ? 11.090 10.279 16.948 1.00 25.29 89 LEU D N 1
ATOM 2301 C CA . LEU C 2 40 ? 12.244 9.833 16.186 1.00 27.05 89 LEU D CA 1
ATOM 2302 C C . LEU C 2 40 ? 11.903 8.533 15.471 1.00 25.97 89 LEU D C 1
ATOM 2303 O O . LEU C 2 40 ? 11.340 7.623 16.065 1.00 26.32 89 LEU D O 1
ATOM 2308 N N . GLN C 2 41 ? 12.250 8.456 14.192 1.00 27.21 90 GLN D N 1
ATOM 2309 C CA . GLN C 2 41 ? 11.966 7.275 13.385 1.00 26.09 90 GLN D CA 1
ATOM 2310 C C . GLN C 2 41 ? 13.217 6.452 13.110 1.00 23.86 90 GLN D C 1
ATOM 2311 O O . GLN C 2 41 ? 14.222 6.997 12.664 1.00 25.63 90 GLN D O 1
ATOM 2317 N N . ASN C 2 42 ? 13.161 5.146 13.368 1.00 19.17 91 ASN D N 1
ATOM 2318 C CA . ASN C 2 42 ? 14.309 4.291 13.091 1.00 18.14 91 ASN D CA 1
ATOM 2319 C C . ASN C 2 42 ? 14.479 4.221 11.571 1.00 18.14 91 ASN D C 1
ATOM 2320 O O . ASN C 2 42 ? 13.856 4.995 10.850 1.00 13.88 91 ASN D O 1
ATOM 2325 N N . ASP C 2 43 ? 15.302 3.289 11.090 1.00 18.31 92 ASP D N 1
ATOM 2326 C CA . ASP C 2 43 ? 15.570 3.167 9.656 1.00 22.74 92 ASP D CA 1
ATOM 2327 C C . ASP C 2 43 ? 14.419 2.619 8.807 1.00 23.95 92 ASP D C 1
ATOM 2328 O O . ASP C 2 43 ? 14.502 2.600 7.581 1.00 27.64 92 ASP D O 1
ATOM 2333 N N . LEU C 2 44 ? 13.354 2.167 9.457 1.00 23.10 93 LEU D N 1
ATOM 2334 C CA . LEU C 2 44 ? 12.183 1.673 8.737 1.00 19.25 93 LEU D CA 1
ATOM 2335 C C . LEU C 2 44 ? 11.136 2.790 8.759 1.00 15.78 93 LEU D C 1
ATOM 2336 O O . LEU C 2 44 ? 10.014 2.621 8.294 1.00 22.25 93 LEU D O 1
ATOM 2341 N N . GLY C 2 45 ? 11.532 3.947 9.285 1.00 13.43 94 GLY D N 1
ATOM 2342 C CA . GLY C 2 45 ? 10.636 5.088 9.366 1.00 15.52 94 GLY D CA 1
ATOM 2343 C C . GLY C 2 45 ? 9.646 4.972 10.510 1.00 22.01 94 GLY D C 1
ATOM 2344 O O . GLY C 2 45 ? 8.721 5.774 10.635 1.00 23.76 94 GLY D O 1
ATOM 2345 N N . GLN C 2 46 ? 9.842 3.969 11.354 1.00 18.26 95 GLN D N 1
ATOM 2346 C CA . GLN C 2 46 ? 8.947 3.741 12.479 1.00 17.71 95 GLN D CA 1
ATOM 2347 C C . GLN C 2 46 ? 9.297 4.540 13.724 1.00 22.78 95 GLN D C 1
ATOM 2348 O O . GLN C 2 46 ? 10.467 4.749 14.040 1.00 18.67 95 GLN D O 1
ATOM 2354 N N . THR C 2 47 ? 8.269 4.986 14.434 1.00 21.98 96 THR D N 1
ATOM 2355 C CA . THR C 2 47 ? 8.468 5.716 15.681 1.00 18.58 96 THR D CA 1
ATOM 2356 C C . THR C 2 47 ? 8.139 4.691 16.762 1.00 14.07 96 THR D C 1
ATOM 2357 O O . THR C 2 47 ? 7.818 3.539 16.452 1.00 16.54 96 THR D O 1
ATOM 2361 N N . ALA C 2 48 ? 8.214 5.089 18.025 1.00 17.80 97 ALA D N 1
ATOM 2362 C CA . ALA C 2 48 ? 7.887 4.171 19.110 1.00 13.36 97 ALA D CA 1
ATOM 2363 C C . ALA C 2 48 ? 6.399 3.821 19.039 1.00 12.18 97 ALA D C 1
ATOM 2364 O O . ALA C 2 48 ? 5.997 2.696 19.351 1.00 12.73 97 ALA D O 1
ATOM 2366 N N . LEU C 2 49 ? 5.586 4.794 18.626 1.00 14.94 98 LEU D N 1
ATOM 2367 C CA . LEU C 2 49 ? 4.137 4.598 18.518 1.00 13.70 98 LEU D CA 1
ATOM 2368 C C . LEU C 2 49 ? 3.873 3.487 17.510 1.00 8.86 98 LEU D C 1
ATOM 2369 O O . LEU C 2 49 ? 3.118 2.570 17.779 1.00 18.13 98 LEU D O 1
ATOM 2374 N N . HIS C 2 50 ? 4.500 3.593 16.341 1.00 15.43 99 HIS D N 1
ATOM 2375 C CA . HIS C 2 50 ? 4.347 2.601 15.277 1.00 14.26 99 HIS D CA 1
ATOM 2376 C C . HIS C 2 50 ? 4.637 1.208 15.817 1.00 11.57 99 HIS D C 1
ATOM 2377 O O . HIS C 2 50 ? 3.907 0.250 15.555 1.00 9.32 99 HIS D O 1
ATOM 2384 N N . LEU C 2 51 ? 5.730 1.095 16.557 1.00 16.12 100 LEU D N 1
ATOM 2385 C CA . LEU C 2 51 ? 6.109 -0.191 17.121 1.00 15.01 100 LEU D CA 1
ATOM 2386 C C . LEU C 2 51 ? 5.039 -0.716 18.069 1.00 13.91 100 LEU D C 1
ATOM 2387 O O . LEU C 2 51 ? 4.683 -1.885 18.016 1.00 15.83 100 LEU D O 1
ATOM 2392 N N . ALA C 2 52 ? 4.531 0.159 18.930 1.00 10.37 101 ALA D N 1
ATOM 2393 C CA . ALA C 2 52 ? 3.517 -0.211 19.904 1.00 15.84 101 ALA D CA 1
ATOM 2394 C C . ALA C 2 52 ? 2.248 -0.676 19.183 1.00 17.22 101 ALA D C 1
ATOM 2395 O O . ALA C 2 52 ? 1.601 -1.644 19.604 1.00 17.32 101 ALA D O 1
ATOM 2397 N N . ALA C 2 53 ? 1.910 0.010 18.095 1.00 13.06 102 ALA D N 1
ATOM 2398 C CA . ALA C 2 53 ? 0.724 -0.333 17.311 1.00 14.72 102 ALA D CA 1
ATOM 2399 C C . ALA C 2 53 ? 0.845 -1.718 16.675 1.00 12.52 102 ALA D C 1
ATOM 2400 O O . ALA C 2 53 ? -0.099 -2.510 16.697 1.00 16.45 102 ALA D O 1
ATOM 2402 N N . ILE C 2 54 ? 2.009 -2.002 16.116 1.00 17.18 103 ILE D N 1
ATOM 2403 C CA . ILE C 2 54 ? 2.257 -3.281 15.479 1.00 15.06 103 ILE D CA 1
ATOM 2404 C C . ILE C 2 54 ? 2.140 -4.393 16.501 1.00 18.68 103 ILE D C 1
ATOM 2405 O O . ILE C 2 54 ? 1.590 -5.455 16.210 1.00 15.98 103 ILE D O 1
ATOM 2410 N N . LEU C 2 55 ? 2.654 -4.145 17.702 1.00 16.44 104 LEU D N 1
ATOM 2411 C CA . LEU C 2 55 ? 2.617 -5.143 18.762 1.00 18.47 104 LEU D CA 1
ATOM 2412 C C . LEU C 2 55 ? 1.219 -5.308 19.350 1.00 21.53 104 LEU D C 1
ATOM 2413 O O . LEU C 2 55 ? 0.967 -6.249 20.107 1.00 21.68 104 LEU D O 1
ATOM 2418 N N . GLY C 2 56 ? 0.321 -4.389 19.000 1.00 21.86 105 GLY D N 1
ATOM 2419 C CA . GLY C 2 56 ? -1.045 -4.448 19.493 1.00 21.22 105 GLY D CA 1
ATOM 2420 C C . GLY C 2 56 ? -1.160 -4.222 20.989 1.00 23.37 105 GLY D C 1
ATOM 2421 O O . GLY C 2 56 ? -2.026 -4.803 21.643 1.00 21.50 105 GLY D O 1
ATOM 2422 N N . GLU C 2 57 ? -0.296 -3.375 21.537 1.00 28.63 106 GLU D N 1
ATOM 2423 C CA . GLU C 2 57 ? 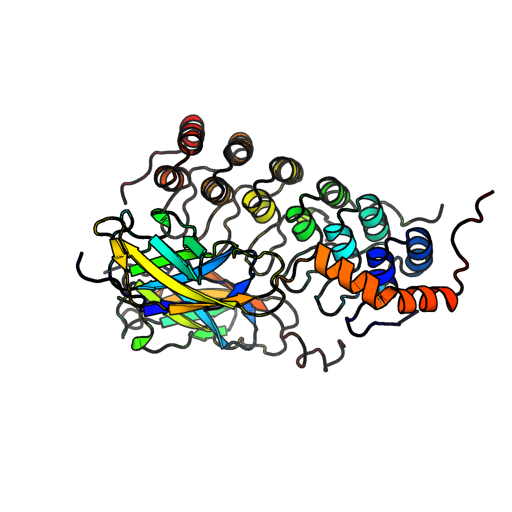-0.310 -3.084 22.973 1.00 26.86 106 GLU D CA 1
ATOM 2424 C C . GLU C 2 57 ? -1.067 -1.782 23.283 1.00 24.29 106 GLU D C 1
ATOM 2425 O O . GLU C 2 57 ? -0.481 -0.701 23.286 1.00 20.93 106 GLU D O 1
ATOM 2431 N N . ALA C 2 58 ? -2.366 -1.901 23.559 1.00 21.59 107 ALA D N 1
ATOM 2432 C CA . ALA C 2 58 ? -3.223 -0.744 23.832 1.00 16.91 107 ALA D CA 1
ATOM 2433 C C . ALA C 2 58 ? -2.743 0.119 24.977 1.00 20.01 107 ALA D C 1
ATOM 2434 O O . ALA C 2 58 ? -2.881 1.345 24.951 1.00 22.28 107 ALA D O 1
ATOM 2436 N N . SER C 2 59 ? -2.180 -0.516 25.995 1.00 18.69 108 SER D N 1
ATOM 2437 C CA . SER C 2 59 ? -1.693 0.227 27.137 1.00 20.23 108 SER D CA 1
ATOM 2438 C C . SER C 2 59 ? -0.471 1.055 26.737 1.00 19.60 108 SER D C 1
ATOM 2439 O O . SER C 2 59 ? -0.348 2.226 27.098 1.00 21.68 108 SER D O 1
ATOM 2442 N N . THR C 2 60 ? 0.418 0.453 25.960 1.00 18.84 109 THR D N 1
ATOM 2443 C CA . THR C 2 60 ? 1.631 1.141 25.528 1.00 17.80 109 THR D CA 1
ATOM 2444 C C . THR C 2 60 ? 1.331 2.268 24.536 1.00 20.18 109 THR D C 1
ATOM 2445 O O . THR C 2 60 ? 2.017 3.291 24.517 1.00 18.80 109 THR D O 1
ATOM 2449 N N . VAL C 2 61 ? 0.290 2.093 23.729 1.00 14.86 110 VAL D N 1
ATOM 2450 C CA . VAL C 2 61 ? -0.070 3.112 22.768 1.00 10.84 110 VAL D CA 1
ATOM 2451 C C . VAL C 2 61 ? -0.606 4.346 23.491 1.00 14.29 110 VAL D C 1
ATOM 2452 O O . VAL C 2 61 ? -0.357 5.475 23.060 1.00 10.82 110 VAL D O 1
ATOM 2456 N N . GLU C 2 62 ? -1.321 4.139 24.597 1.00 17.58 111 GLU D N 1
ATOM 2457 C CA . GLU C 2 62 ? -1.875 5.257 25.356 1.00 15.13 111 GLU D CA 1
ATOM 2458 C C . GLU C 2 62 ? -0.783 6.098 26.004 1.00 18.22 111 GLU D C 1
ATOM 2459 O O . GLU C 2 62 ? -0.850 7.327 25.992 1.00 19.27 111 GLU D O 1
ATOM 2465 N N . LYS C 2 63 ? 0.219 5.437 26.576 1.00 10.62 112 LYS D N 1
ATOM 2466 C CA . LYS C 2 63 ? 1.312 6.153 27.229 1.00 14.23 112 LYS D CA 1
ATOM 2467 C C . LYS C 2 63 ? 1.988 7.059 26.224 1.00 13.79 112 LYS D C 1
ATOM 2468 O O . LYS C 2 63 ? 2.162 8.257 26.463 1.00 17.08 112 LYS D O 1
ATOM 2474 N N . LEU C 2 64 ? 2.348 6.484 25.081 1.00 14.60 113 LEU D N 1
ATOM 2475 C CA . LEU C 2 64 ? 2.997 7.236 24.019 1.00 15.84 113 LEU D CA 1
ATOM 2476 C C . LEU C 2 64 ? 2.079 8.354 23.540 1.00 19.77 113 LEU D C 1
ATOM 2477 O O . LEU C 2 64 ? 2.518 9.495 23.362 1.00 20.14 113 LEU D O 1
ATOM 2482 N N . TYR C 2 65 ? 0.800 8.035 23.359 1.00 16.60 114 TYR D N 1
ATOM 2483 C CA . TYR C 2 65 ? -0.177 9.023 22.891 1.00 15.95 114 TYR D CA 1
ATOM 2484 C C . TYR C 2 65 ? -0.359 10.118 23.956 1.00 18.79 114 TYR D C 1
ATOM 2485 O O . TYR C 2 65 ? -0.371 11.313 23.651 1.00 20.44 114 TYR D O 1
ATOM 2494 N N . ALA C 2 66 ? -0.486 9.696 25.208 1.00 20.53 115 ALA D N 1
ATOM 2495 C CA . ALA C 2 66 ? -0.666 10.615 26.321 1.00 18.08 115 ALA D CA 1
ATOM 2496 C C . ALA C 2 66 ? 0.542 11.533 26.428 1.00 20.00 115 ALA D C 1
ATOM 2497 O O . ALA C 2 66 ? 0.401 12.717 26.733 1.00 15.97 115 ALA D O 1
ATOM 2499 N N . ALA C 2 67 ? 1.724 10.968 26.172 1.00 19.04 116 ALA D N 1
ATOM 2500 C CA . ALA C 2 67 ? 2.984 11.701 26.235 1.00 17.03 116 ALA D CA 1
ATOM 2501 C C . ALA C 2 67 ? 3.156 12.687 25.094 1.00 20.87 116 ALA D C 1
ATOM 2502 O O . ALA C 2 67 ? 4.093 13.481 25.099 1.00 24.40 116 ALA D O 1
ATOM 2504 N N . GLY C 2 68 ? 2.273 12.627 24.102 1.00 20.36 117 GLY D N 1
ATOM 2505 C CA . GLY C 2 68 ? 2.369 13.561 22.994 1.00 18.00 117 GLY D CA 1
ATOM 2506 C C . GLY C 2 68 ? 2.988 13.051 21.702 1.00 18.19 117 GLY D C 1
ATOM 2507 O O . GLY C 2 68 ? 3.394 13.852 20.860 1.00 16.96 117 GLY D O 1
ATOM 2508 N N . ALA C 2 69 ? 3.057 11.731 21.533 1.00 15.77 118 ALA D N 1
ATOM 2509 C CA . ALA C 2 69 ? 3.624 11.152 20.320 1.00 17.26 118 ALA D CA 1
ATOM 2510 C C . ALA C 2 69 ? 2.765 11.541 19.106 1.00 20.09 118 ALA D C 1
ATOM 2511 O O . ALA C 2 69 ? 1.530 11.532 19.181 1.00 20.70 118 ALA D O 1
ATOM 2513 N N . GLY C 2 70 ? 3.427 11.899 18.008 1.00 23.69 119 GLY D N 1
ATOM 2514 C CA . GLY C 2 70 ? 2.740 12.277 16.781 1.00 24.83 119 GLY D CA 1
ATOM 2515 C C . GLY C 2 70 ? 1.952 11.116 16.199 1.00 24.40 119 GLY D C 1
ATOM 2516 O O . GLY C 2 70 ? 2.473 10.021 16.019 1.00 28.46 119 GLY D O 1
ATOM 2517 N N . VAL C 2 71 ? 0.690 11.359 15.882 1.00 25.73 120 VAL D N 1
ATOM 2518 C CA . VAL C 2 71 ? -0.163 10.301 15.372 1.00 25.11 120 VAL D CA 1
ATOM 2519 C C . VAL C 2 71 ? -0.271 10.257 13.842 1.00 24.82 120 VAL D C 1
ATOM 2520 O O . VAL C 2 71 ? -0.879 9.348 13.281 1.00 25.91 120 VAL D O 1
ATOM 2524 N N . LEU C 2 72 ? 0.318 11.236 13.170 1.00 22.20 121 LEU D N 1
ATOM 2525 C CA . LEU C 2 72 ? 0.275 11.284 11.711 1.00 24.35 121 LEU D CA 1
ATOM 2526 C C . LEU C 2 72 ? 1.598 10.879 11.087 1.00 21.86 121 LEU D C 1
ATOM 2527 O O . LEU C 2 72 ? 1.679 10.691 9.877 1.00 24.97 121 LEU D O 1
ATOM 2532 N N . VAL C 2 73 ? 2.636 10.752 11.902 1.00 21.94 122 VAL D N 1
ATOM 2533 C CA . VAL C 2 73 ? 3.941 10.367 11.381 1.00 22.09 122 VAL D CA 1
ATOM 2534 C C . VAL C 2 73 ? 3.763 9.070 10.608 1.00 20.60 122 VAL D C 1
ATOM 2535 O O . VAL C 2 73 ? 3.000 8.203 11.016 1.00 23.83 122 VAL D O 1
ATOM 2539 N N . ALA C 2 74 ? 4.451 8.948 9.480 1.00 20.54 123 ALA D N 1
ATOM 2540 C CA . ALA C 2 74 ? 4.345 7.752 8.656 1.00 21.15 123 ALA D CA 1
ATOM 2541 C C . ALA C 2 74 ? 5.677 7.030 8.518 1.00 17.98 123 ALA D C 1
ATOM 2542 O O . ALA C 2 74 ? 6.722 7.660 8.398 1.00 22.88 123 ALA D O 1
ATOM 2544 N N . GLU C 2 75 ? 5.638 5.705 8.540 1.00 15.87 124 GLU D N 1
ATOM 2545 C CA . GLU C 2 75 ? 6.854 4.934 8.365 1.00 18.82 124 GLU D CA 1
ATOM 2546 C C . GLU C 2 75 ? 7.133 4.766 6.874 1.00 18.56 124 GLU D C 1
ATOM 2547 O O . GLU C 2 75 ? 6.527 5.458 6.052 1.00 23.14 124 GLU D O 1
ATOM 2553 N N . ARG C 2 76 ? 8.029 3.842 6.533 1.00 22.13 125 ARG D N 1
ATOM 2554 C CA . ARG C 2 76 ? 8.444 3.595 5.152 1.00 20.87 125 ARG D CA 1
ATOM 2555 C C . ARG C 2 76 ? 7.348 3.434 4.106 1.00 22.13 125 ARG D C 1
ATOM 2556 O O . ARG C 2 76 ? 7.510 3.902 2.981 1.00 21.12 125 ARG D O 1
ATOM 2564 N N . GLY C 2 77 ? 6.259 2.753 4.463 1.00 19.55 126 GLY D N 1
ATOM 2565 C CA . GLY C 2 77 ? 5.164 2.552 3.523 1.00 16.03 126 GLY D CA 1
ATOM 2566 C C . GLY C 2 77 ? 4.089 3.629 3.576 1.00 16.83 126 GLY D C 1
ATOM 2567 O O . GLY C 2 77 ? 3.039 3.506 2.932 1.00 16.59 126 GLY D O 1
ATOM 2568 N N . GLY C 2 78 ? 4.357 4.687 4.339 1.00 13.99 127 GLY D N 1
ATOM 2569 C CA . GLY C 2 78 ? 3.414 5.777 4.488 1.00 12.87 127 GLY D CA 1
ATOM 2570 C C . GLY C 2 78 ? 2.331 5.430 5.500 1.00 19.19 127 GLY D C 1
ATOM 2571 O O . GLY C 2 78 ? 1.267 6.063 5.530 1.00 17.56 127 GLY D O 1
ATOM 2572 N N . HIS C 2 79 ? 2.591 4.419 6.329 1.00 12.54 128 HIS D N 1
ATOM 2573 C CA . HIS C 2 79 ? 1.618 3.997 7.329 1.00 16.91 128 HIS D CA 1
ATOM 2574 C C . HIS C 2 79 ? 1.697 4.774 8.633 1.00 18.86 128 HIS D C 1
ATOM 2575 O O . HIS C 2 79 ? 2.771 4.900 9.221 1.00 21.78 128 HIS D O 1
ATOM 2582 N N . THR C 2 80 ? 0.564 5.304 9.084 1.00 17.31 129 THR D N 1
ATOM 2583 C CA . THR C 2 80 ? 0.517 5.995 10.372 1.00 15.01 129 THR D CA 1
ATOM 2584 C C . THR C 2 80 ? 0.349 4.857 11.362 1.00 14.89 129 THR D C 1
ATOM 2585 O O . THR C 2 80 ? 0.204 3.694 10.950 1.00 10.35 129 THR D O 1
ATOM 2589 N N . ALA C 2 81 ? 0.354 5.182 12.654 1.00 17.35 130 ALA D N 1
ATOM 2590 C CA . ALA C 2 81 ? 0.159 4.176 13.694 1.00 15.21 130 ALA D CA 1
ATOM 2591 C C . ALA C 2 81 ? -1.219 3.535 13.505 1.00 15.18 130 ALA D C 1
ATOM 2592 O O . ALA C 2 81 ? -1.380 2.328 13.690 1.00 15.19 130 ALA D O 1
ATOM 2594 N N . LEU C 2 82 ? -2.211 4.347 13.135 1.00 11.84 131 LEU D N 1
ATOM 2595 C CA . LEU C 2 82 ? -3.563 3.829 12.916 1.00 11.96 131 LEU D CA 1
ATOM 2596 C C . LEU C 2 82 ? -3.579 2.857 11.745 1.00 11.59 131 LEU D C 1
ATOM 2597 O O . LEU C 2 82 ? -4.301 1.874 11.777 1.00 10.94 131 LEU D O 1
ATOM 2602 N N . HIS C 2 83 ? -2.799 3.136 10.703 1.00 13.67 132 HIS D N 1
ATOM 2603 C CA . HIS C 2 83 ? -2.752 2.245 9.539 1.00 13.56 132 HIS D CA 1
ATOM 2604 C C . HIS C 2 83 ? -2.250 0.875 9.932 1.00 14.30 132 HIS D C 1
ATOM 2605 O O . HIS C 2 83 ? -2.759 -0.131 9.464 1.00 16.18 132 HIS D O 1
ATOM 2612 N N . LEU C 2 84 ? -1.219 0.859 10.770 1.00 19.86 133 LEU D N 1
ATOM 2613 C CA . LEU C 2 84 ? -0.607 -0.379 11.225 1.00 19.99 133 LEU D CA 1
ATOM 2614 C C . LEU C 2 84 ? -1.576 -1.184 12.079 1.00 17.10 133 LEU D C 1
ATOM 2615 O O . LEU C 2 84 ? -1.632 -2.407 11.974 1.00 19.97 133 LEU D O 1
ATOM 2620 N N . ALA C 2 85 ? -2.339 -0.495 12.921 1.00 14.99 134 ALA D N 1
ATOM 2621 C CA . ALA C 2 85 ? -3.306 -1.162 13.771 1.00 13.16 134 ALA D CA 1
ATOM 2622 C C . ALA C 2 85 ? -4.293 -1.909 12.894 1.00 17.01 134 ALA D C 1
ATOM 2623 O O . ALA C 2 85 ? -4.699 -3.024 13.223 1.00 15.19 134 ALA D O 1
ATOM 2625 N N . CYS C 2 86 ? -4.663 -1.299 11.772 1.00 16.76 135 CYS D N 1
ATOM 2626 C CA . CYS C 2 86 ? -5.636 -1.907 10.864 1.00 20.08 135 CYS D CA 1
ATOM 2627 C C . CYS C 2 86 ? -5.104 -3.077 10.060 1.00 17.67 135 CYS D C 1
ATOM 2628 O O . CYS C 2 86 ? -5.846 -3.709 9.324 1.00 22.66 135 CYS D O 1
ATOM 2631 N N . ARG C 2 87 ? -3.821 -3.365 10.204 1.00 20.65 136 ARG D N 1
ATOM 2632 C CA . ARG C 2 87 ? -3.204 -4.455 9.457 1.00 21.87 136 ARG D CA 1
ATOM 2633 C C . ARG C 2 87 ? -3.067 -5.672 10.354 1.00 18.43 136 ARG D C 1
ATOM 2634 O O . ARG C 2 87 ? -3.049 -6.806 9.884 1.00 20.18 136 ARG D O 1
ATOM 2642 N N . VAL C 2 88 ? -2.984 -5.425 11.653 1.00 18.09 137 VAL D N 1
ATOM 2643 C CA . VAL C 2 88 ? -2.832 -6.498 12.622 1.00 20.03 137 VAL D CA 1
ATOM 2644 C C . VAL C 2 88 ? -4.042 -6.641 13.524 1.00 20.01 137 VAL D C 1
ATOM 2645 O O . VAL C 2 88 ? -3.943 -7.216 14.607 1.00 15.38 137 VAL D O 1
ATOM 2649 N N . ARG C 2 89 ? -5.185 -6.121 13.084 1.00 22.94 138 ARG D N 1
ATOM 2650 C CA . ARG C 2 89 ? -6.411 -6.231 13.875 1.00 23.51 138 ARG D CA 1
ATOM 2651 C C . ARG C 2 89 ? -6.259 -5.763 15.322 1.00 22.09 138 ARG D C 1
ATOM 2652 O O . ARG C 2 89 ? -6.882 -6.327 16.223 1.00 24.37 138 ARG D O 1
ATOM 2660 N N . ALA C 2 90 ? -5.434 -4.741 15.544 1.00 19.79 139 ALA D N 1
ATOM 2661 C CA . ALA C 2 90 ? -5.232 -4.192 16.884 1.00 18.67 139 ALA D CA 1
ATOM 2662 C C . ALA C 2 90 ? -6.381 -3.248 17.218 1.00 18.53 139 ALA D C 1
ATOM 2663 O O . ALA C 2 90 ? -6.198 -2.027 17.328 1.00 16.55 139 ALA D O 1
ATOM 2665 N N . HIS C 2 91 ? -7.566 -3.829 17.382 1.00 14.56 140 HIS D N 1
ATOM 2666 C CA . HIS C 2 91 ? -8.783 -3.086 17.688 1.00 16.03 140 HIS D CA 1
ATOM 2667 C C . HIS C 2 91 ? -8.688 -2.117 18.857 1.00 17.99 140 HIS D C 1
ATOM 2668 O O . HIS C 2 91 ? -9.109 -0.953 18.739 1.00 9.17 140 HIS D O 1
ATOM 2675 N N . THR C 2 92 ? -8.162 -2.595 19.988 1.00 11.58 141 THR D N 1
ATOM 2676 C CA . THR C 2 92 ? -8.049 -1.750 21.163 1.00 12.92 141 THR D CA 1
ATOM 2677 C C . THR C 2 92 ? -7.081 -0.575 20.936 1.00 12.78 141 THR D C 1
ATOM 2678 O O . THR C 2 92 ? -7.313 0.532 21.417 1.00 16.45 141 THR D O 1
ATOM 2682 N N . CYS C 2 93 ? -6.006 -0.806 20.191 1.00 15.01 142 CYS D N 1
ATOM 2683 C CA . CYS C 2 93 ? -5.050 0.267 19.897 1.00 10.30 142 CYS D CA 1
ATOM 2684 C C . CYS C 2 93 ? -5.714 1.373 19.073 1.00 14.58 142 CYS D C 1
ATOM 2685 O O . CYS C 2 93 ? -5.513 2.573 19.327 1.00 10.09 142 CYS D O 1
ATOM 2688 N N . ALA C 2 94 ? -6.512 0.969 18.087 1.00 13.30 143 ALA D N 1
ATOM 2689 C CA . ALA C 2 94 ? -7.190 1.933 17.228 1.00 19.95 143 ALA D CA 1
ATOM 2690 C C . ALA C 2 94 ? -8.120 2.785 18.077 1.00 19.91 143 ALA D C 1
ATOM 2691 O O . ALA C 2 94 ? -8.263 3.983 17.854 1.00 22.62 143 ALA D O 1
ATOM 2693 N N . CYS C 2 95 ? -8.753 2.135 19.047 1.00 20.06 144 CYS D N 1
ATOM 2694 C CA . CYS C 2 95 ? -9.688 2.783 19.950 1.00 22.77 144 CYS D CA 1
ATOM 2695 C C . CYS C 2 95 ? -8.996 3.883 20.782 1.00 21.06 144 CYS D C 1
ATOM 2696 O O . CYS C 2 95 ? -9.526 4.989 20.958 1.00 17.15 144 CYS D O 1
ATOM 2699 N N . VAL C 2 96 ? -7.808 3.573 21.286 1.00 19.37 145 VAL D N 1
ATOM 2700 C CA . VAL C 2 96 ? -7.026 4.534 22.059 1.00 17.50 145 VAL D CA 1
ATOM 2701 C C . VAL C 2 96 ? -6.707 5.753 21.186 1.00 18.30 145 VAL D C 1
ATOM 2702 O O . VAL C 2 96 ? -6.797 6.897 21.631 1.00 21.41 145 VAL D O 1
ATOM 2706 N N . LEU C 2 97 ? -6.329 5.501 19.937 1.00 18.95 146 LEU D N 1
ATOM 2707 C CA . LEU C 2 97 ? -5.978 6.584 19.030 1.00 18.17 146 LEU D CA 1
ATOM 2708 C C . LEU C 2 97 ? -7.159 7.408 18.539 1.00 17.89 146 LEU D C 1
ATOM 2709 O O . LEU C 2 97 ? -7.039 8.623 18.370 1.00 14.09 146 LEU D O 1
ATOM 2714 N N . LEU C 2 98 ? -8.291 6.743 18.320 1.00 16.84 147 LEU D N 1
ATOM 2715 C CA . LEU C 2 98 ? -9.492 7.387 17.799 1.00 18.95 147 LEU D CA 1
ATOM 2716 C C . LEU C 2 98 ? -10.326 8.233 18.776 1.00 15.58 147 LEU D C 1
ATOM 2717 O O . LEU C 2 98 ? -11.534 8.040 18.900 1.00 10.66 147 LEU D O 1
ATOM 2722 N N . GLN C 2 99 ? -9.671 9.168 19.455 1.00 17.04 148 GLN D N 1
ATOM 2723 C CA . GLN C 2 99 ? -10.325 10.070 20.409 1.00 16.89 148 GLN D CA 1
ATOM 2724 C C . GLN C 2 99 ? -9.315 11.137 20.792 1.00 18.25 148 GLN D C 1
ATOM 2725 O O . GLN C 2 99 ? -8.135 10.997 20.503 1.00 17.47 148 GLN D O 1
ATOM 2731 N N . PRO C 2 100 ? -9.768 12.223 21.438 1.00 16.44 149 PRO D N 1
ATOM 2732 C CA . PRO C 2 100 ? -8.844 13.283 21.834 1.00 17.95 149 PRO D CA 1
ATOM 2733 C C . PRO C 2 100 ? -7.735 12.721 22.715 1.00 17.37 149 PRO D C 1
ATOM 2734 O O . PRO C 2 100 ? -7.993 11.925 23.609 1.00 16.41 149 PRO D O 1
ATOM 2738 N N . ARG C 2 101 ? -6.504 13.132 22.448 1.00 20.52 150 ARG D N 1
ATOM 2739 C CA . ARG C 2 101 ? -5.357 12.683 23.223 1.00 18.10 150 ARG D CA 1
ATOM 2740 C C . ARG C 2 101 ? -5.626 12.800 24.727 1.00 23.62 150 ARG D C 1
ATOM 2741 O O . ARG C 2 101 ? -6.323 13.707 25.171 1.00 23.52 150 ARG D O 1
ATOM 2749 N N . PRO C 2 102 ? -5.090 11.868 25.528 1.00 24.02 151 PRO D N 1
ATOM 2750 C CA . PRO C 2 102 ? -5.314 11.944 26.975 1.00 29.21 151 PRO D CA 1
ATOM 2751 C C . PRO C 2 102 ? -4.810 13.277 27.527 1.00 38.13 151 PRO D C 1
ATOM 2752 O O . PRO C 2 102 ? -3.807 13.813 27.054 1.00 36.59 151 PRO D O 1
ATOM 2756 N N . SER C 2 103 ? -5.502 13.809 28.528 1.00 45.85 152 SER D N 1
ATOM 2757 C CA . SER C 2 103 ? -5.090 15.070 29.134 1.00 53.27 152 SER D CA 1
ATOM 2758 C C . SER C 2 103 ? -3.880 14.822 30.034 1.00 58.52 152 SER D C 1
ATOM 2759 O O . SER C 2 103 ? -3.934 13.981 30.933 1.00 61.68 152 SER D O 1
ATOM 2762 N N . HIS C 2 104 ? -2.795 15.551 29.785 1.00 61.60 153 HIS D N 1
ATOM 2763 C CA . HIS C 2 104 ? -1.565 15.408 30.564 1.00 66.28 153 HIS D CA 1
ATOM 2764 C C . HIS C 2 104 ? -0.952 14.022 30.355 1.00 70.04 153 HIS D C 1
ATOM 2765 O O . HIS C 2 104 ? -1.663 13.051 30.076 1.00 69.11 153 HIS D O 1
ATOM 2767 N N . PRO C 2 105 ? 0.383 13.918 30.471 1.00 73.12 154 PRO D N 1
ATOM 2768 C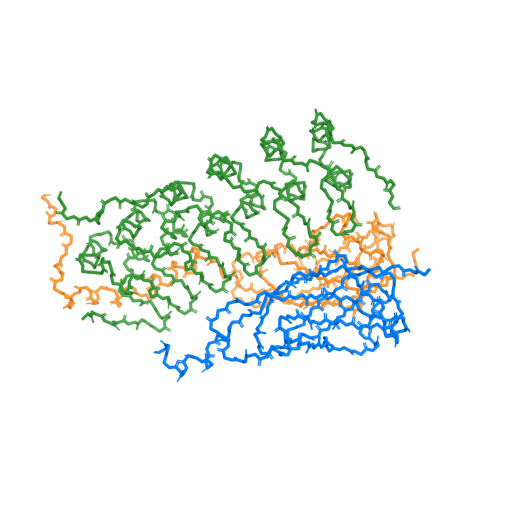 CA . PRO C 2 105 ? 1.084 12.642 30.295 1.00 75.75 154 PRO D CA 1
ATOM 2769 C C . PRO C 2 105 ? 0.796 11.660 31.431 1.00 79.19 154 PRO D C 1
ATOM 2770 O O . PRO C 2 105 ? -0.251 11.012 31.460 1.00 80.45 154 PRO D O 1
ATOM 2774 N N . ARG C 2 106 ? 1.733 11.563 32.368 1.00 83.23 155 ARG D N 1
ATOM 2775 C CA . ARG C 2 106 ? 1.600 10.660 33.504 1.00 86.78 155 ARG D CA 1
ATOM 2776 C C . ARG C 2 106 ? 2.573 11.052 34.617 1.00 89.33 155 ARG D C 1
ATOM 2777 O O . ARG C 2 106 ? 3.760 10.729 34.554 1.00 89.43 155 ARG D O 1
ATOM 2785 N N . ASP C 2 107 ? 2.068 11.753 35.630 1.00 92.18 156 ASP D N 1
ATOM 2786 C CA . ASP C 2 107 ? 2.896 12.185 36.754 1.00 94.26 156 ASP D CA 1
ATOM 2787 C C . ASP C 2 107 ? 2.332 11.675 38.080 1.00 95.84 156 ASP D C 1
ATOM 2788 O O . ASP C 2 107 ? 2.540 12.290 39.129 1.00 95.95 156 ASP D O 1
ATOM 2790 N N . ALA C 2 108 ? 1.622 10.549 38.019 1.00 97.14 157 ALA D N 1
ATOM 2791 C CA . ALA C 2 108 ? 1.014 9.928 39.195 1.00 98.17 157 ALA D CA 1
ATOM 2792 C C . ALA C 2 108 ? -0.030 10.829 39.855 1.00 99.03 157 ALA D C 1
ATOM 2793 O O . ALA C 2 108 ? -1.210 10.421 39.897 1.00 99.32 157 ALA D O 1
ATOM 2795 N N . ASP C 2 144 ? -5.459 22.193 14.412 1.00 79.29 193 ASP D N 1
ATOM 2796 C CA . ASP C 2 144 ? -4.993 20.893 13.845 1.00 79.18 193 ASP D CA 1
ATOM 2797 C C . ASP C 2 144 ? -4.969 19.804 14.922 1.00 76.82 193 ASP D C 1
ATOM 2798 O O . ASP C 2 144 ? -4.674 18.643 14.628 1.00 76.25 193 ASP D O 1
ATOM 2801 N N . GLU C 2 145 ? -5.275 20.176 16.167 1.00 72.51 194 GLU D N 1
ATOM 2802 C CA . GLU C 2 145 ? -5.293 19.208 17.264 1.00 65.65 194 GLU D CA 1
ATOM 2803 C C . GLU C 2 145 ? -6.554 18.359 17.127 1.00 59.19 194 GLU D C 1
ATOM 2804 O O . GLU C 2 145 ? -7.246 18.068 18.101 1.00 59.18 194 GLU D O 1
ATOM 2810 N N . ASP C 2 146 ? -6.828 17.967 15.888 1.00 51.56 195 ASP D N 1
ATOM 2811 C CA . ASP C 2 146 ? -7.989 17.164 15.534 1.00 42.75 195 ASP D CA 1
ATOM 2812 C C . ASP C 2 146 ? -7.549 15.716 15.301 1.00 37.71 195 ASP D C 1
ATOM 2813 O O . ASP C 2 146 ? -6.985 15.396 14.260 1.00 33.93 195 ASP D O 1
ATOM 2818 N N . TRP C 2 147 ? -7.801 14.848 16.276 1.00 32.59 196 TRP D N 1
ATOM 2819 C CA . TRP C 2 147 ? -7.423 13.444 16.159 1.00 26.16 196 TRP D CA 1
ATOM 2820 C C . TRP C 2 147 ? -8.064 12.785 14.942 1.00 23.32 196 TRP D C 1
ATOM 2821 O O . TRP C 2 147 ? -7.605 11.740 14.493 1.00 20.75 196 TRP D O 1
ATOM 2832 N N . ARG C 2 148 ? -9.123 13.396 14.413 1.00 21.09 197 ARG D N 1
ATOM 2833 C CA . ARG C 2 148 ? -9.827 12.855 13.251 1.00 25.10 197 ARG D CA 1
ATOM 2834 C C . ARG C 2 148 ? -9.035 12.940 11.941 1.00 25.46 197 ARG D C 1
ATOM 2835 O O . ARG C 2 148 ? -9.427 12.356 10.930 1.00 25.65 197 ARG D O 1
ATOM 2843 N N . LEU C 2 149 ? -7.928 13.672 11.958 1.00 22.91 198 LEU D N 1
ATOM 2844 C CA . LEU C 2 149 ? -7.090 13.793 10.776 1.00 26.09 198 LEU D CA 1
ATOM 2845 C C . LEU C 2 149 ? -6.417 12.445 10.497 1.00 25.03 198 LEU D C 1
ATOM 2846 O O . LEU C 2 149 ? -5.799 12.267 9.454 1.00 25.31 198 LEU D O 1
ATOM 2851 N N . GLN C 2 150 ? -6.534 11.504 11.435 1.00 21.23 199 GLN D N 1
ATOM 2852 C CA . GLN C 2 150 ? -5.940 10.172 11.266 1.00 13.86 199 GLN D CA 1
ATOM 2853 C C . GLN C 2 150 ? -6.802 9.324 10.328 1.00 14.53 199 GLN D C 1
ATOM 2854 O O . GLN C 2 150 ? -6.300 8.469 9.584 1.00 15.74 199 GLN D O 1
ATOM 2860 N N . LEU C 2 151 ? -8.100 9.583 10.368 1.00 17.35 200 LEU D N 1
ATOM 2861 C CA . LEU C 2 151 ? -9.081 8.847 9.595 1.00 19.66 200 LEU D CA 1
ATOM 2862 C C . LEU C 2 151 ? -8.892 8.883 8.098 1.00 19.26 200 LEU D C 1
ATOM 2863 O O . LEU C 2 151 ? -9.194 7.919 7.406 1.00 19.24 200 LEU D O 1
ATOM 2868 N N . GLU C 2 152 ? -8.413 10.001 7.586 1.00 18.09 201 GLU D N 1
ATOM 2869 C CA . GLU C 2 152 ? -8.238 10.098 6.152 1.00 21.50 201 GLU D CA 1
ATOM 2870 C C . GLU C 2 152 ? -6.771 10.171 5.729 1.00 17.50 201 GLU D C 1
ATOM 2871 O O . GLU C 2 152 ? -6.460 10.511 4.592 1.00 21.44 201 GLU D O 1
ATOM 2877 N N . ALA C 2 153 ? -5.875 9.823 6.649 1.00 18.48 202 ALA D N 1
ATOM 2878 C CA . ALA C 2 153 ? -4.452 9.813 6.335 1.00 18.03 202 ALA D CA 1
ATOM 2879 C C . ALA C 2 153 ? -4.261 8.720 5.277 1.00 19.33 202 ALA D C 1
ATOM 2880 O O . ALA C 2 153 ? -4.822 7.633 5.392 1.00 20.58 202 ALA D O 1
ATOM 2882 N N . GLU C 2 154 ? -3.492 8.998 4.235 1.00 14.76 203 GLU D N 1
ATOM 2883 C CA . GLU C 2 154 ? -3.303 7.973 3.228 1.00 22.28 203 GLU D CA 1
ATOM 2884 C C . GLU C 2 154 ? -1.863 7.508 3.146 1.00 20.37 203 GLU D C 1
ATOM 2885 O O . GLU C 2 154 ? -0.938 8.311 3.209 1.00 21.00 203 GLU D O 1
ATOM 2891 N N . ASN C 2 155 ? -1.673 6.200 3.018 1.00 20.78 204 ASN D N 1
ATOM 2892 C CA . ASN C 2 155 ? -0.326 5.673 2.910 1.00 20.51 204 ASN D CA 1
ATOM 2893 C C . ASN C 2 155 ? 0.105 5.794 1.464 1.00 22.17 204 ASN D C 1
ATOM 2894 O O . ASN C 2 155 ? -0.634 6.336 0.628 1.00 13.66 204 ASN D O 1
ATOM 2899 N N . TYR C 2 156 ? 1.290 5.270 1.169 1.00 21.36 205 TYR D N 1
ATOM 2900 C CA . TYR C 2 156 ? 1.848 5.331 -0.178 1.00 24.96 205 TYR D CA 1
ATOM 2901 C C . TYR C 2 156 ? 1.157 4.376 -1.157 1.00 25.66 205 TYR D C 1
ATOM 2902 O O . TYR C 2 156 ? 1.427 4.403 -2.354 1.00 29.84 205 TYR D O 1
ATOM 2911 N N . ASP C 2 157 ? 0.257 3.545 -0.646 1.00 23.92 206 ASP D N 1
ATOM 2912 C CA . ASP C 2 157 ? -0.500 2.627 -1.491 1.00 27.50 206 ASP D CA 1
ATOM 2913 C C . ASP C 2 157 ? -1.818 3.325 -1.838 1.00 26.68 206 ASP D C 1
ATOM 2914 O O . ASP C 2 157 ? -2.694 2.740 -2.469 1.00 31.07 206 ASP D O 1
ATOM 2919 N N . GLY C 2 158 ? -1.952 4.574 -1.402 1.00 23.45 207 GLY D N 1
ATOM 2920 C CA . GLY C 2 158 ? -3.171 5.327 -1.652 1.00 22.97 207 GLY D CA 1
ATOM 2921 C C . GLY C 2 158 ? -4.310 4.860 -0.754 1.00 18.32 207 GLY D C 1
ATOM 2922 O O . GLY C 2 158 ? -5.475 5.139 -1.022 1.00 17.39 207 GLY D O 1
ATOM 2923 N N . HIS C 2 159 ? -3.971 4.152 0.319 1.00 16.45 208 HIS D N 1
ATOM 2924 C CA . HIS C 2 159 ? -4.972 3.626 1.251 1.00 12.11 208 HIS D CA 1
ATOM 2925 C C . HIS C 2 159 ? -5.129 4.419 2.530 1.00 15.18 208 HIS D C 1
ATOM 2926 O O . HIS C 2 159 ? -4.147 4.820 3.140 1.00 14.23 208 HIS D O 1
ATOM 2933 N N . THR C 2 160 ? -6.375 4.635 2.931 1.00 15.91 209 THR D N 1
ATOM 2934 C CA . THR C 2 160 ? -6.667 5.307 4.186 1.00 16.22 209 THR D CA 1
ATOM 2935 C C . THR C 2 160 ? -6.876 4.128 5.128 1.00 15.30 209 THR D C 1
ATOM 2936 O O . THR C 2 160 ? -6.929 2.984 4.678 1.00 17.17 209 THR D O 1
ATOM 2940 N N . PRO C 2 161 ? -7.003 4.377 6.443 1.00 17.67 210 PRO D N 1
ATOM 2941 C CA . PRO C 2 161 ? -7.204 3.257 7.368 1.00 14.88 210 PRO D CA 1
ATOM 2942 C C . PRO C 2 161 ? -8.394 2.351 7.031 1.00 16.03 210 PRO D C 1
ATOM 2943 O O . PRO C 2 161 ? -8.294 1.119 7.147 1.00 14.53 210 PRO D O 1
ATOM 2947 N N . LEU C 2 162 ? -9.511 2.942 6.603 1.00 8.21 211 LEU D N 1
ATOM 2948 C CA . LEU C 2 162 ? -10.694 2.130 6.285 1.00 11.93 211 LEU D CA 1
ATOM 2949 C C . LEU C 2 162 ? -10.398 1.112 5.181 1.00 10.37 211 LEU D C 1
ATOM 2950 O O . LEU C 2 162 ? -10.782 -0.067 5.285 1.00 10.81 211 LEU D O 1
ATOM 2955 N N . HIS C 2 163 ? -9.735 1.578 4.124 1.00 11.88 212 HIS D N 1
ATOM 2956 C CA . HIS C 2 163 ? -9.349 0.709 3.016 1.00 12.63 212 HIS D CA 1
ATOM 2957 C C . HIS C 2 163 ? -8.609 -0.494 3.567 1.00 13.29 212 HIS D C 1
ATOM 2958 O O . HIS C 2 163 ? -8.891 -1.635 3.206 1.00 14.34 212 HIS D O 1
ATOM 2965 N N . VAL C 2 164 ? -7.648 -0.229 4.444 1.00 15.69 213 VAL D N 1
ATOM 2966 C CA . VAL C 2 164 ? -6.863 -1.297 5.050 1.00 18.22 213 VAL D CA 1
ATOM 2967 C C . VAL C 2 164 ? -7.769 -2.233 5.855 1.00 18.81 213 VAL D C 1
ATOM 2968 O O . VAL C 2 164 ? -7.708 -3.446 5.687 1.00 17.60 213 VAL D O 1
ATOM 2972 N N . ALA C 2 165 ? -8.630 -1.679 6.709 1.00 16.17 214 ALA D N 1
ATOM 2973 C CA . ALA C 2 165 ? -9.512 -2.529 7.511 1.00 16.05 214 ALA D CA 1
ATOM 2974 C C . ALA C 2 165 ? -10.385 -3.433 6.630 1.00 17.03 214 ALA D C 1
ATOM 2975 O O . ALA C 2 165 ? -10.606 -4.597 6.954 1.00 17.73 214 ALA D O 1
ATOM 2977 N N . VAL C 2 166 ? -10.865 -2.906 5.508 1.00 15.53 215 VAL D N 1
ATOM 2978 C CA . VAL C 2 166 ? -11.694 -3.700 4.604 1.00 17.71 215 VAL D CA 1
ATOM 2979 C C . VAL C 2 166 ? -10.817 -4.720 3.862 1.00 21.87 215 VAL D C 1
ATOM 2980 O O . VAL C 2 166 ? -11.165 -5.899 3.780 1.00 20.03 215 VAL D O 1
ATOM 2984 N N . ILE C 2 167 ? -9.683 -4.271 3.325 1.00 24.16 216 ILE D N 1
ATOM 2985 C CA . ILE C 2 167 ? -8.785 -5.183 2.616 1.00 20.78 216 ILE D CA 1
ATOM 2986 C C . ILE C 2 167 ? -8.523 -6.399 3.499 1.00 21.70 216 ILE D C 1
ATOM 2987 O O . ILE C 2 167 ? -8.457 -7.529 3.019 1.00 18.69 216 ILE D O 1
ATOM 2992 N N . HIS C 2 168 ? -8.377 -6.160 4.798 1.00 18.06 217 HIS D N 1
ATOM 2993 C CA . HIS C 2 168 ? -8.129 -7.244 5.731 1.00 19.22 217 HIS D CA 1
ATOM 2994 C C . HIS C 2 168 ? -9.392 -7.861 6.303 1.00 17.75 217 HIS D C 1
ATOM 2995 O O . HIS C 2 168 ? -9.329 -8.547 7.314 1.00 21.64 217 HIS D O 1
ATOM 3002 N N . LYS C 2 169 ? -10.533 -7.624 5.661 1.00 20.09 218 LYS D N 1
ATOM 3003 C CA . LYS C 2 169 ? -11.802 -8.202 6.103 1.00 21.71 218 LYS D CA 1
ATOM 3004 C C . LYS C 2 169 ? -11.945 -8.122 7.621 1.00 22.76 218 LYS D C 1
ATOM 3005 O O . LYS C 2 169 ? -12.277 -9.108 8.279 1.00 24.10 218 LYS D O 1
ATOM 3011 N N . ASP C 2 170 ? -11.697 -6.939 8.171 1.00 20.46 219 ASP D N 1
ATOM 3012 C CA . ASP C 2 170 ? -11.776 -6.732 9.607 1.00 20.31 219 ASP D CA 1
ATOM 3013 C C . ASP C 2 170 ? -13.055 -5.958 9.953 1.00 18.96 219 ASP D C 1
ATOM 3014 O O . ASP C 2 170 ? -13.064 -4.727 10.009 1.00 15.42 219 ASP D O 1
ATOM 3019 N N . ALA C 2 171 ? -14.134 -6.701 10.180 1.00 15.62 220 ALA D N 1
ATOM 3020 C CA . ALA C 2 171 ? -15.434 -6.130 10.489 1.00 16.91 220 ALA D CA 1
ATOM 3021 C C . ALA C 2 171 ? -15.400 -5.280 11.751 1.00 16.16 220 ALA D C 1
ATOM 3022 O O . ALA C 2 171 ? -15.957 -4.185 11.789 1.00 14.39 220 ALA D O 1
ATOM 3024 N N . GLU C 2 172 ? -14.754 -5.799 12.787 1.00 17.08 221 GLU D N 1
ATOM 3025 C CA . GLU C 2 172 ? -14.642 -5.079 14.037 1.00 14.88 221 GLU D CA 1
ATOM 3026 C C . GLU C 2 172 ? -13.941 -3.731 13.816 1.00 15.14 221 GLU D C 1
ATOM 3027 O O . GLU C 2 172 ? -14.380 -2.694 14.335 1.00 13.56 221 GLU D O 1
ATOM 3033 N N . MET C 2 173 ? -12.862 -3.734 13.039 1.00 13.63 222 MET D N 1
ATOM 3034 C CA . MET C 2 173 ? -12.138 -2.486 12.787 1.00 16.02 222 MET D CA 1
ATOM 3035 C C . MET C 2 173 ? -12.972 -1.535 11.932 1.00 14.44 222 MET D C 1
ATOM 3036 O O . MET C 2 173 ? -12.925 -0.320 12.123 1.00 14.95 222 MET D O 1
ATOM 3041 N N . VAL C 2 174 ? -13.734 -2.092 10.995 1.00 13.37 223 VAL D N 1
ATOM 3042 C CA . VAL C 2 174 ? -14.586 -1.274 10.138 1.00 16.70 223 VAL D CA 1
ATOM 3043 C C . VAL C 2 174 ? -15.598 -0.550 11.031 1.00 17.33 223 VAL D C 1
ATOM 3044 O O . VAL C 2 174 ? -15.872 0.636 10.844 1.00 18.97 223 VAL D O 1
ATOM 3048 N N . ARG C 2 175 ? -16.140 -1.266 12.011 1.00 22.60 224 ARG D N 1
ATOM 3049 C CA . ARG C 2 175 ? -17.107 -0.674 12.930 1.00 21.60 224 ARG D CA 1
ATOM 3050 C C . ARG C 2 175 ? -16.529 0.528 13.684 1.00 20.17 224 ARG D C 1
ATOM 3051 O O . ARG C 2 175 ? -17.165 1.582 13.755 1.00 18.43 224 ARG D O 1
ATOM 3059 N N . LEU C 2 176 ? -15.328 0.370 14.237 1.00 15.09 225 LEU D N 1
ATOM 3060 C CA . LEU C 2 176 ? -14.660 1.451 14.958 1.00 14.85 225 LEU D CA 1
ATOM 3061 C C . LEU C 2 176 ? -14.412 2.647 14.044 1.00 18.06 225 LEU D C 1
ATOM 3062 O O . LEU C 2 176 ? -14.628 3.799 14.428 1.00 15.93 225 LEU D O 1
ATOM 3067 N N . LEU C 2 177 ? -13.941 2.373 12.832 1.00 19.30 226 LEU D N 1
ATOM 3068 C CA . LEU C 2 177 ? -13.693 3.440 11.878 1.00 21.62 226 LEU D CA 1
ATOM 3069 C C . LEU C 2 177 ? -14.998 4.154 11.510 1.00 20.33 226 LEU D C 1
ATOM 3070 O O . LEU C 2 177 ? -15.050 5.382 11.473 1.00 18.60 226 LEU D O 1
ATOM 3075 N N . ARG C 2 178 ? -16.043 3.376 11.237 1.00 21.41 227 ARG D N 1
ATOM 3076 C CA . ARG C 2 178 ? -17.341 3.941 10.888 1.00 19.67 227 ARG D CA 1
ATOM 3077 C C . ARG C 2 178 ? -17.786 4.905 11.989 1.00 22.24 227 ARG D C 1
ATOM 3078 O O . ARG C 2 178 ? -17.987 6.097 11.747 1.00 21.27 227 ARG D O 1
ATOM 3086 N N . ASP C 2 179 ? -17.913 4.380 13.205 1.00 22.08 228 ASP D N 1
ATOM 3087 C CA . ASP C 2 179 ? -18.327 5.183 14.345 1.00 22.73 228 ASP D CA 1
ATOM 3088 C C . ASP C 2 179 ? -17.402 6.385 14.544 1.00 22.36 228 ASP D C 1
ATOM 3089 O O . ASP C 2 179 ? -17.835 7.427 15.038 1.00 20.88 228 ASP D O 1
ATOM 3094 N N . ALA C 2 180 ? -16.135 6.248 14.158 1.00 21.05 229 ALA D N 1
ATOM 3095 C CA . ALA C 2 180 ? -15.175 7.347 14.309 1.00 20.82 229 ALA D CA 1
ATOM 3096 C C . ALA C 2 180 ? -15.422 8.447 13.271 1.00 22.62 229 ALA D C 1
ATOM 3097 O O . ALA C 2 180 ? -14.877 9.557 13.371 1.00 20.87 229 ALA D O 1
ATOM 3099 N N . GLY C 2 181 ? -16.238 8.129 12.269 1.00 20.25 230 GLY D N 1
ATOM 3100 C CA . GLY C 2 181 ? -16.556 9.104 11.239 1.00 23.05 230 GLY D CA 1
ATOM 3101 C C . GLY C 2 181 ? -15.717 9.005 9.976 1.00 25.36 230 GLY D C 1
ATOM 3102 O O . GLY C 2 181 ? -15.574 9.992 9.255 1.00 22.53 230 GLY D O 1
ATOM 3103 N N . ALA C 2 182 ? -15.157 7.829 9.699 1.00 24.45 231 ALA D N 1
ATOM 3104 C CA . ALA C 2 182 ? -14.339 7.661 8.500 1.00 20.75 231 ALA D CA 1
ATOM 3105 C C . ALA C 2 182 ? -15.200 7.796 7.236 1.00 20.75 231 ALA D C 1
ATOM 3106 O O . ALA C 2 182 ? -16.395 7.491 7.243 1.00 19.37 231 ALA D O 1
ATOM 3108 N N . ASP C 2 183 ? -14.591 8.265 6.151 1.00 18.12 232 ASP D N 1
ATOM 3109 C CA . ASP C 2 183 ? -15.314 8.431 4.886 1.00 16.55 232 ASP D CA 1
ATOM 3110 C C . ASP C 2 183 ? -15.540 7.066 4.217 1.00 13.96 232 ASP D C 1
ATOM 3111 O O . ASP C 2 183 ? -14.620 6.479 3.651 1.00 12.30 232 ASP D O 1
ATOM 3116 N N . LEU C 2 184 ? -16.774 6.572 4.281 1.00 12.18 233 LEU D N 1
ATOM 3117 C CA . LEU C 2 184 ? -17.124 5.271 3.701 1.00 12.04 233 LEU D CA 1
ATOM 3118 C C . LEU C 2 184 ? -17.192 5.209 2.172 1.00 14.99 233 LEU D C 1
ATOM 3119 O O . LEU C 2 184 ? -17.441 4.140 1.607 1.00 16.41 233 LEU D O 1
ATOM 3124 N N . ASN C 2 185 ? -16.975 6.330 1.492 1.00 15.96 234 ASN D N 1
ATOM 3125 C CA . ASN C 2 185 ? -17.056 6.319 0.029 1.00 21.10 234 ASN D CA 1
ATOM 3126 C C . ASN C 2 185 ? -15.736 6.618 -0.664 1.00 22.83 234 ASN D C 1
ATOM 3127 O O . ASN C 2 185 ? -15.654 6.566 -1.887 1.00 28.03 234 ASN D O 1
ATOM 3132 N N . LYS C 2 186 ? -14.717 6.936 0.128 1.00 21.48 235 LYS D N 1
ATOM 3133 C CA . LYS C 2 186 ? -13.382 7.289 -0.358 1.00 21.01 235 LYS D CA 1
ATOM 3134 C C . LYS C 2 186 ? -12.759 6.282 -1.321 1.00 18.44 235 LYS D C 1
ATOM 3135 O O . LYS C 2 186 ? -12.432 5.158 -0.938 1.00 17.28 235 LYS D O 1
ATOM 3141 N N . PRO C 2 187 ? -12.563 6.682 -2.586 1.00 18.46 236 PRO D N 1
ATOM 3142 C CA . PRO C 2 187 ? -11.969 5.773 -3.573 1.00 21.10 236 PRO D CA 1
ATOM 3143 C C . PRO C 2 187 ? -10.452 5.678 -3.408 1.00 18.58 236 PRO D C 1
ATOM 3144 O O . PRO C 2 187 ? -9.808 6.687 -3.142 1.00 22.65 236 PRO D O 1
ATOM 3148 N N . GLU C 2 188 ? -9.881 4.481 -3.536 1.00 18.00 237 GLU D N 1
ATOM 3149 C CA . GLU C 2 188 ? -8.424 4.375 -3.481 1.00 15.44 237 GLU D CA 1
ATOM 3150 C C . GLU C 2 188 ? -8.017 4.760 -4.921 1.00 16.94 237 GLU D C 1
ATOM 3151 O O . GLU C 2 188 ? -8.782 4.548 -5.869 1.00 19.07 237 GLU D O 1
ATOM 3157 N N . PRO C 2 189 ? -6.823 5.344 -5.101 1.00 16.83 238 PRO D N 1
ATOM 3158 C CA . PRO C 2 189 ? -6.338 5.784 -6.414 1.00 14.18 238 PRO D CA 1
ATOM 3159 C C . PRO C 2 189 ? -5.799 4.900 -7.547 1.00 12.91 238 PRO D C 1
ATOM 3160 O O . PRO C 2 189 ? -5.514 5.441 -8.616 1.00 18.76 238 PRO D O 1
ATOM 3164 N N . THR C 2 190 ? -5.641 3.590 -7.388 1.00 12.75 239 THR D N 1
ATOM 3165 C CA . THR C 2 190 ? -5.119 2.839 -8.539 1.00 16.80 239 THR D CA 1
ATOM 3166 C C . THR C 2 190 ? -6.188 2.694 -9.618 1.00 17.26 239 THR D C 1
ATOM 3167 O O . THR C 2 190 ? -5.895 2.806 -10.806 1.00 17.90 239 THR D O 1
ATOM 3171 N N . CYS C 2 191 ? -7.429 2.461 -9.199 1.00 19.30 240 CYS D N 1
ATOM 3172 C CA . CYS C 2 191 ? -8.529 2.330 -10.147 1.00 17.32 240 CYS D CA 1
ATOM 3173 C C . CYS C 2 191 ? -9.848 2.803 -9.555 1.00 18.88 240 CYS D C 1
ATOM 3174 O O . CYS C 2 191 ? -10.922 2.410 -10.003 1.00 19.99 240 CYS D O 1
ATOM 3177 N N . GLY C 2 192 ? -9.753 3.659 -8.546 1.00 18.26 241 GLY D N 1
ATOM 3178 C CA . GLY C 2 192 ? -10.933 4.223 -7.928 1.00 21.03 241 GLY D CA 1
ATOM 3179 C C . GLY C 2 192 ? -11.862 3.291 -7.180 1.00 22.66 241 GLY D C 1
ATOM 3180 O O . GLY C 2 192 ? -13.073 3.496 -7.167 1.00 22.55 241 GLY D O 1
ATOM 3181 N N . ARG C 2 193 ? -11.314 2.259 -6.559 1.00 18.84 242 ARG D N 1
ATOM 3182 C CA . ARG C 2 193 ? -12.160 1.357 -5.799 1.00 18.65 242 ARG D CA 1
ATOM 3183 C C . ARG C 2 193 ? -12.591 2.026 -4.490 1.00 15.64 242 ARG D C 1
ATOM 3184 O O . ARG C 2 193 ? -11.794 2.657 -3.808 1.00 15.86 242 ARG D O 1
ATOM 3192 N N . THR C 2 194 ? -13.872 1.903 -4.169 1.00 17.40 243 THR D N 1
ATOM 3193 C CA . THR C 2 194 ? -14.417 2.468 -2.938 1.00 18.99 243 THR D CA 1
ATOM 3194 C C . THR C 2 194 ? -14.333 1.356 -1.893 1.00 12.04 243 THR D C 1
ATOM 3195 O O . THR C 2 194 ? -13.963 0.226 -2.212 1.00 10.49 243 THR D O 1
ATOM 3199 N N . PRO C 2 195 ? -14.660 1.665 -0.627 1.00 9.68 244 PRO D N 1
ATOM 3200 C CA . PRO C 2 195 ? -14.611 0.615 0.385 1.00 7.12 244 PRO D CA 1
ATOM 3201 C C . PRO C 2 195 ? -15.497 -0.566 -0.036 1.00 13.06 244 PRO D C 1
ATOM 3202 O O . PRO C 2 195 ? -15.138 -1.732 0.159 1.00 9.73 244 PRO D O 1
ATOM 3206 N N . LEU C 2 196 ? -16.653 -0.264 -0.625 1.00 16.88 245 LEU D N 1
ATOM 3207 C CA . LEU C 2 196 ? -17.562 -1.314 -1.069 1.00 18.36 245 LEU D CA 1
ATOM 3208 C C . LEU C 2 196 ? -16.929 -2.189 -2.144 1.00 18.77 245 LEU D C 1
ATOM 3209 O O . LEU C 2 196 ? -17.176 -3.387 -2.171 1.00 22.28 245 LEU D O 1
ATOM 3214 N N . HIS C 2 197 ? -16.119 -1.599 -3.029 1.00 21.86 246 HIS D N 1
ATOM 3215 C CA . HIS C 2 197 ? -15.460 -2.386 -4.074 1.00 22.75 246 HIS D CA 1
ATOM 3216 C C . HIS C 2 197 ? -14.438 -3.312 -3.431 1.00 20.05 246 HIS D C 1
ATOM 3217 O O . HIS C 2 197 ? -14.293 -4.467 -3.836 1.00 16.93 246 HIS D O 1
ATOM 3224 N N . LEU C 2 198 ? -13.729 -2.800 -2.426 1.00 16.68 247 LEU D N 1
ATOM 3225 C CA . LEU C 2 198 ? -12.725 -3.601 -1.745 1.00 19.98 247 LEU D CA 1
ATOM 3226 C C . LEU C 2 198 ? -13.368 -4.757 -0.998 1.00 20.72 247 LEU D C 1
ATOM 3227 O O . LEU C 2 198 ? -12.855 -5.868 -1.009 1.00 21.15 247 LEU D O 1
ATOM 3232 N N . ALA C 2 199 ? -14.496 -4.505 -0.353 1.00 22.02 248 ALA D N 1
ATOM 3233 C CA . ALA C 2 199 ? -15.163 -5.569 0.381 1.00 24.15 248 ALA D CA 1
ATOM 3234 C C . ALA C 2 199 ? -15.582 -6.672 -0.582 1.00 22.73 248 ALA D C 1
ATOM 3235 O O . ALA C 2 199 ? -15.481 -7.853 -0.260 1.00 26.80 248 ALA D O 1
ATOM 3237 N N . VAL C 2 200 ? -16.042 -6.286 -1.769 1.00 23.36 249 VAL D N 1
ATOM 3238 C CA . VAL C 2 200 ? -16.460 -7.270 -2.763 1.00 27.28 249 VAL D CA 1
ATOM 3239 C C . VAL C 2 200 ? -15.242 -8.083 -3.217 1.00 27.87 249 VAL D C 1
ATOM 3240 O O . VAL C 2 200 ? -15.303 -9.311 -3.318 1.00 26.63 249 VAL D O 1
ATOM 3244 N N . GLU C 2 201 ? -14.129 -7.401 -3.471 1.00 27.22 250 GLU D N 1
ATOM 3245 C CA . GLU C 2 201 ? -12.915 -8.091 -3.874 1.00 29.76 250 GLU D CA 1
ATOM 3246 C C . GLU C 2 201 ? -12.481 -9.028 -2.759 1.00 27.89 250 GLU D C 1
ATOM 3247 O O . GLU C 2 201 ? -11.990 -10.126 -3.015 1.00 27.96 250 GLU D O 1
ATOM 3253 N N . ALA C 2 202 ? -12.686 -8.590 -1.519 1.00 26.39 251 ALA D N 1
ATOM 3254 C CA . ALA C 2 202 ? -12.320 -9.371 -0.337 1.00 24.27 251 ALA D CA 1
ATOM 3255 C C . ALA C 2 202 ? -13.322 -10.483 -0.040 1.00 25.65 251 ALA D C 1
ATOM 3256 O O . ALA C 2 202 ? -13.086 -11.313 0.842 1.00 26.68 251 ALA D O 1
ATOM 3258 N N . GLN C 2 203 ? -14.434 -10.486 -0.774 1.00 25.53 252 GLN D N 1
ATOM 3259 C CA . GLN C 2 203 ? -15.505 -11.465 -0.593 1.00 28.44 252 GLN D CA 1
ATOM 3260 C C . GLN C 2 203 ? -15.930 -11.487 0.882 1.00 28.62 252 GLN D C 1
ATOM 3261 O O . GLN C 2 203 ? -16.348 -12.518 1.407 1.00 29.60 252 GLN D O 1
ATOM 3267 N N . ALA C 2 204 ? -15.803 -10.343 1.550 1.00 29.03 253 ALA D N 1
ATOM 3268 C CA . ALA C 2 204 ? -16.186 -10.240 2.952 1.00 30.76 253 ALA D CA 1
ATOM 3269 C C . ALA C 2 204 ? -17.598 -9.664 3.010 1.00 31.22 253 ALA D C 1
ATOM 3270 O O . ALA C 2 204 ? -17.791 -8.449 3.095 1.00 33.33 253 ALA D O 1
ATOM 3272 N N . ALA C 2 205 ? -18.580 -10.557 2.960 1.00 29.34 254 ALA D N 1
ATOM 3273 C CA . ALA C 2 205 ? -19.990 -10.178 2.974 1.00 31.04 254 ALA D CA 1
ATOM 3274 C C . ALA C 2 205 ? -20.424 -9.366 4.189 1.00 29.42 254 ALA D C 1
ATOM 3275 O O . ALA C 2 205 ? -21.172 -8.394 4.049 1.00 27.33 254 ALA D O 1
ATOM 3277 N N . SER C 2 206 ? -19.970 -9.765 5.374 1.00 26.98 255 SER D N 1
ATOM 3278 C CA . SER C 2 206 ? -20.344 -9.067 6.603 1.00 30.30 255 SER D CA 1
ATOM 3279 C C . SER C 2 206 ? -19.808 -7.633 6.604 1.00 26.00 255 SER D C 1
ATOM 3280 O O . SER C 2 206 ? -20.449 -6.716 7.119 1.00 29.88 255 SER D O 1
ATOM 3283 N N . VAL C 2 207 ? -18.628 -7.447 6.021 1.00 29.25 256 VAL D N 1
ATOM 3284 C CA . VAL C 2 207 ? -18.019 -6.129 5.927 1.00 23.98 256 VAL D CA 1
ATOM 3285 C C . VAL C 2 207 ? -18.807 -5.344 4.884 1.00 21.26 256 VAL D C 1
ATOM 3286 O O . VAL C 2 207 ? -19.093 -4.157 5.062 1.00 19.86 256 VAL D O 1
ATOM 3290 N N . LEU C 2 208 ? -19.163 -6.016 3.795 1.00 20.35 257 LEU D N 1
ATOM 3291 C CA . LEU C 2 208 ? -19.936 -5.379 2.731 1.00 26.41 257 LEU D CA 1
ATOM 3292 C C . LEU C 2 208 ? -21.238 -4.851 3.327 1.00 24.83 257 LEU D C 1
ATOM 3293 O O . LEU C 2 208 ? -21.665 -3.722 3.040 1.00 22.28 257 LEU D O 1
ATOM 3298 N N . GLU C 2 209 ? -21.856 -5.664 4.176 1.00 25.94 258 GLU D N 1
ATOM 3299 C CA . GLU C 2 209 ? -23.111 -5.274 4.814 1.00 29.39 258 GLU D CA 1
ATOM 3300 C C . GLU C 2 209 ? -22.930 -4.107 5.767 1.00 26.76 258 GLU D C 1
ATOM 3301 O O . GLU C 2 209 ? -23.723 -3.161 5.743 1.00 28.64 258 GLU D O 1
ATOM 3307 N N . LEU C 2 210 ? -21.901 -4.169 6.613 1.00 24.77 259 LEU D N 1
ATOM 3308 C CA . LEU C 2 210 ? -21.647 -3.070 7.548 1.00 22.37 259 LEU D CA 1
ATOM 3309 C C . LEU C 2 210 ? -21.584 -1.779 6.750 1.00 21.85 259 LEU D C 1
ATOM 3310 O O . LEU C 2 210 ? -22.265 -0.803 7.067 1.00 24.85 259 LEU D O 1
ATOM 3315 N N . LEU C 2 211 ? -20.768 -1.782 5.702 1.00 21.99 260 LEU D N 1
ATOM 3316 C CA . LEU C 2 211 ? -20.633 -0.607 4.855 1.00 20.33 260 LEU D CA 1
ATOM 3317 C C . LEU C 2 211 ? -21.997 -0.191 4.311 1.00 22.45 260 LEU D C 1
ATOM 3318 O O . LEU C 2 211 ? -22.382 0.981 4.391 1.00 21.66 260 LEU D O 1
ATOM 3323 N N . LEU C 2 212 ? -22.729 -1.156 3.764 1.00 20.00 261 LEU D N 1
ATOM 3324 C CA . LEU C 2 212 ? -24.044 -0.863 3.190 1.00 23.64 261 LEU D CA 1
ATOM 3325 C C . LEU C 2 212 ? -25.019 -0.238 4.186 1.00 21.83 261 LEU D C 1
ATOM 3326 O O . LEU C 2 212 ? -25.580 0.829 3.927 1.00 22.48 261 LEU D O 1
ATOM 3331 N N . LYS C 2 213 ? -25.210 -0.882 5.332 1.00 26.62 262 LYS D N 1
ATOM 3332 C CA . LYS C 2 213 ? -26.124 -0.349 6.331 1.00 26.45 262 LYS D CA 1
ATOM 3333 C C . LYS C 2 213 ? -25.713 1.063 6.749 1.00 25.72 262 LYS D C 1
ATOM 3334 O O . LYS C 2 213 ? -26.574 1.894 7.050 1.00 24.17 262 LYS D O 1
ATOM 3340 N N . ALA C 2 214 ? -24.411 1.350 6.754 1.00 21.37 263 ALA D N 1
ATOM 3341 C CA . ALA C 2 214 ? -23.949 2.690 7.136 1.00 16.34 263 ALA D CA 1
ATOM 3342 C C . ALA C 2 214 ? -24.118 3.713 6.016 1.00 20.53 263 ALA D C 1
ATOM 3343 O O . ALA C 2 214 ? -23.728 4.879 6.161 1.00 20.91 263 ALA D O 1
ATOM 3345 N N . GLY C 2 215 ? -24.680 3.279 4.891 1.00 21.16 264 GLY D N 1
ATOM 3346 C CA . GLY C 2 215 ? -24.936 4.199 3.798 1.00 21.02 264 GLY D CA 1
ATOM 3347 C C . GLY C 2 215 ? -23.884 4.418 2.728 1.00 25.59 264 GLY D C 1
ATOM 3348 O O . GLY C 2 215 ? -23.882 5.468 2.081 1.00 25.51 264 GLY D O 1
ATOM 3349 N N . ALA C 2 216 ? -22.983 3.459 2.543 1.00 23.33 265 ALA D N 1
ATOM 3350 C CA . ALA C 2 216 ? -21.964 3.589 1.512 1.00 23.44 265 ALA D CA 1
ATOM 3351 C C . ALA C 2 216 ? -22.690 3.536 0.166 1.00 22.70 265 ALA D C 1
ATOM 3352 O O . ALA C 2 216 ? -23.434 2.587 -0.110 1.00 26.29 265 ALA D O 1
ATOM 3354 N N . ASP C 2 217 ? -22.474 4.555 -0.661 1.00 24.19 266 ASP D N 1
ATOM 3355 C CA . ASP C 2 217 ? -23.121 4.651 -1.971 1.00 25.13 266 ASP D CA 1
ATOM 3356 C C . ASP C 2 217 ? -22.778 3.512 -2.935 1.00 26.27 266 ASP D C 1
ATOM 3357 O O . ASP C 2 217 ? -21.732 3.525 -3.571 1.00 30.14 266 ASP D O 1
ATOM 3362 N N . PRO C 2 218 ? -23.691 2.539 -3.095 1.00 31.96 267 PRO D N 1
ATOM 3363 C CA . PRO C 2 218 ? -23.476 1.393 -3.982 1.00 28.88 267 PRO D CA 1
ATOM 3364 C C . PRO C 2 218 ? -23.477 1.736 -5.476 1.00 29.54 267 PRO D C 1
ATOM 3365 O O . PRO C 2 218 ? -23.312 0.850 -6.322 1.00 27.68 267 PRO D O 1
ATOM 3369 N N . THR C 2 219 ? -23.640 3.017 -5.796 1.00 28.68 268 THR D N 1
ATOM 3370 C CA . THR C 2 219 ? -23.663 3.450 -7.190 1.00 30.17 268 THR D CA 1
ATOM 3371 C C . THR C 2 219 ? -22.300 3.953 -7.687 1.00 29.38 268 THR D C 1
ATOM 3372 O O . THR C 2 219 ? -22.155 4.346 -8.846 1.00 31.40 268 THR D O 1
ATOM 3376 N N . ALA C 2 220 ? -21.302 3.941 -6.810 1.00 23.76 269 ALA D N 1
ATOM 3377 C CA . ALA C 2 220 ? -19.973 4.412 -7.173 1.00 24.44 269 ALA D CA 1
ATOM 3378 C C . ALA C 2 220 ? -19.299 3.449 -8.141 1.00 25.31 269 ALA D C 1
ATOM 3379 O O . ALA C 2 220 ? -19.378 2.234 -7.978 1.00 24.23 269 ALA D O 1
ATOM 3381 N N . ARG C 2 221 ? -18.633 3.987 -9.152 1.00 23.15 270 ARG D N 1
ATOM 3382 C CA . ARG C 2 221 ? -17.941 3.121 -10.098 1.00 28.24 270 ARG D CA 1
ATOM 3383 C C . ARG C 2 221 ? -16.443 3.394 -10.102 1.00 27.21 270 ARG D C 1
ATOM 3384 O O . ARG C 2 221 ? -16.006 4.518 -9.859 1.00 24.22 270 ARG D O 1
ATOM 3392 N N . MET C 2 222 ? -15.646 2.360 -10.336 1.00 24.95 271 MET D N 1
ATOM 3393 C CA . MET C 2 222 ? -14.215 2.581 -10.389 1.00 24.92 271 MET D CA 1
ATOM 3394 C C . MET C 2 222 ? -13.929 3.245 -11.732 1.00 27.39 271 MET D C 1
ATOM 3395 O O . MET C 2 222 ? -14.829 3.357 -12.565 1.00 24.64 271 MET D O 1
ATOM 3400 N N . TYR C 2 223 ? -12.697 3.709 -11.930 1.00 24.07 272 TYR D N 1
ATOM 3401 C CA . TYR C 2 223 ? -12.309 4.393 -13.159 1.00 26.53 272 TYR D CA 1
ATOM 3402 C C . TYR C 2 223 ? -12.873 3.775 -14.439 1.00 30.58 272 TYR D C 1
ATOM 3403 O O . TYR C 2 223 ? -13.237 4.494 -15.374 1.00 24.37 272 TYR D O 1
ATOM 3412 N N . GLY C 2 224 ? -12.936 2.449 -14.483 1.00 32.98 273 GLY D N 1
ATOM 3413 C CA . GLY C 2 224 ? -13.454 1.785 -15.664 1.00 37.24 273 GLY D CA 1
ATOM 3414 C C . GLY C 2 224 ? -14.947 1.990 -15.851 1.00 39.45 273 GLY D C 1
ATOM 3415 O O . GLY C 2 224 ? -15.434 2.031 -16.980 1.00 39.75 273 GLY D O 1
ATOM 3416 N N . GLY C 2 225 ? -15.668 2.119 -14.740 1.00 37.45 274 GLY D N 1
ATOM 3417 C CA . GLY C 2 225 ? -17.106 2.309 -14.786 1.00 34.96 274 GLY D CA 1
ATOM 3418 C C . GLY C 2 225 ? -17.845 1.225 -14.017 1.00 35.63 274 GLY D C 1
ATOM 3419 O O . GLY C 2 225 ? -19.048 1.326 -13.779 1.00 34.87 274 GLY D O 1
ATOM 3420 N N . ARG C 2 226 ? -17.119 0.184 -13.622 1.00 32.91 275 ARG D N 1
ATOM 3421 C CA . ARG C 2 226 ? -17.709 -0.925 -12.892 1.00 34.11 275 ARG D CA 1
ATOM 3422 C C . ARG C 2 226 ? -18.127 -0.558 -11.467 1.00 34.43 275 ARG D C 1
ATOM 3423 O O . ARG C 2 226 ? -17.422 0.167 -10.758 1.00 35.77 275 ARG D O 1
ATOM 3431 N N . THR C 2 227 ? -19.286 -1.066 -11.061 1.00 29.92 276 THR D N 1
ATOM 3432 C CA . THR C 2 227 ? -19.831 -0.824 -9.728 1.00 28.52 276 THR D CA 1
ATOM 3433 C C . THR C 2 227 ? -19.573 -2.023 -8.822 1.00 24.60 276 THR D C 1
ATOM 3434 O O . THR C 2 227 ? -19.097 -3.070 -9.270 1.00 26.32 276 THR D O 1
ATOM 3438 N N . PRO C 2 228 ? -19.894 -1.889 -7.527 1.00 23.73 277 PRO D N 1
ATOM 3439 C CA . PRO C 2 228 ? -19.675 -3.009 -6.610 1.00 26.23 277 PRO D CA 1
ATOM 3440 C C . PRO C 2 228 ? -20.490 -4.235 -7.015 1.00 26.70 277 PRO D C 1
ATOM 3441 O O . PRO C 2 228 ? -20.004 -5.368 -6.936 1.00 23.04 277 PRO D O 1
ATOM 3445 N N . LEU C 2 229 ? -21.729 -4.005 -7.455 1.00 29.11 278 LEU D N 1
ATOM 3446 C CA . LEU C 2 229 ? -22.600 -5.103 -7.871 1.00 32.26 278 LEU D CA 1
ATOM 3447 C C . LEU C 2 229 ? -22.013 -5.746 -9.117 1.00 29.66 278 LEU D C 1
ATOM 3448 O O . LEU C 2 229 ? -21.856 -6.965 -9.183 1.00 31.54 278 LEU D O 1
ATOM 3453 N N . GLY C 2 230 ? -21.702 -4.909 -10.104 1.00 31.15 279 GLY D N 1
ATOM 3454 C CA . GLY C 2 230 ? -21.123 -5.395 -11.344 1.00 30.96 279 GLY D CA 1
ATOM 3455 C C . GLY C 2 230 ? -19.880 -6.205 -11.046 1.00 29.82 279 GLY D C 1
ATOM 3456 O O . GLY C 2 230 ? -19.589 -7.196 -11.714 1.00 29.00 279 GLY D O 1
ATOM 3457 N N . SER C 2 231 ? -19.146 -5.781 -10.023 1.00 30.27 280 SER D N 1
ATOM 3458 C CA . SER C 2 231 ? -17.938 -6.481 -9.635 1.00 30.30 280 SER D CA 1
ATOM 3459 C C . SER C 2 231 ? -18.309 -7.783 -8.949 1.00 28.29 280 SER D C 1
ATOM 3460 O O . SER C 2 231 ? -17.713 -8.824 -9.220 1.00 29.28 280 SER D O 1
ATOM 3463 N N . ALA C 2 232 ? -19.302 -7.722 -8.063 1.00 26.59 281 ALA D N 1
ATOM 3464 C CA . ALA C 2 232 ? -19.746 -8.905 -7.330 1.00 28.64 281 ALA D CA 1
ATOM 3465 C C . ALA C 2 232 ? -20.268 -10.013 -8.245 1.00 31.34 281 ALA D C 1
ATOM 3466 O O . ALA C 2 232 ? -20.146 -11.200 -7.923 1.00 27.78 281 ALA D O 1
ATOM 3468 N N . LEU C 2 233 ? -20.853 -9.633 -9.378 1.00 32.82 282 LEU D N 1
ATOM 3469 C CA . LEU C 2 233 ? -21.379 -10.623 -10.313 1.00 39.57 282 LEU D CA 1
ATOM 3470 C C . LEU C 2 233 ? -20.267 -11.505 -10.870 1.00 42.48 282 LEU D C 1
ATOM 3471 O O . LEU C 2 233 ? -20.453 -12.710 -11.040 1.00 44.85 282 LEU D O 1
ATOM 3476 N N . LEU C 2 234 ? -19.112 -10.904 -11.147 1.00 42.77 283 LEU D N 1
ATOM 3477 C CA . LEU C 2 234 ? -17.968 -11.639 -11.683 1.00 43.36 283 LEU D CA 1
ATOM 3478 C C . LEU C 2 234 ? -17.231 -12.391 -10.576 1.00 44.24 283 LEU D C 1
ATOM 3479 O O . LEU C 2 234 ? -16.200 -13.013 -10.813 1.00 46.65 283 LEU D O 1
ATOM 3484 N N . ARG C 2 235 ? -17.766 -12.325 -9.364 1.00 46.96 284 ARG D N 1
ATOM 3485 C CA . ARG C 2 235 ? -17.159 -12.991 -8.220 1.00 49.42 284 ARG D CA 1
ATOM 3486 C C . ARG C 2 235 ? -17.959 -14.258 -7.916 1.00 51.77 284 ARG D C 1
ATOM 3487 O O . ARG C 2 235 ? -19.110 -14.388 -8.334 1.00 53.98 284 ARG D O 1
ATOM 3495 N N . PRO C 2 236 ? -17.357 -15.210 -7.185 1.00 51.73 285 PRO D N 1
ATOM 3496 C CA . PRO C 2 236 ? -18.013 -16.472 -6.829 1.00 52.34 285 PRO D CA 1
ATOM 3497 C C . PRO C 2 236 ? -19.115 -16.411 -5.767 1.00 53.89 285 PRO D C 1
ATOM 3498 O O . PRO C 2 236 ? -20.255 -16.790 -6.038 1.00 54.47 285 PRO D O 1
ATOM 3502 N N . ASN C 2 237 ? -18.776 -15.942 -4.567 1.00 53.39 286 ASN D N 1
ATOM 3503 C CA . ASN C 2 237 ? -19.736 -15.857 -3.461 1.00 52.07 286 ASN D CA 1
ATOM 3504 C C . ASN C 2 237 ? -21.004 -15.073 -3.818 1.00 50.11 286 ASN D C 1
ATOM 3505 O O . ASN C 2 237 ? -20.973 -13.854 -3.991 1.00 47.82 286 ASN D O 1
ATOM 3510 N N . PRO C 2 238 ? -22.148 -15.775 -3.910 1.00 47.32 287 PRO D N 1
ATOM 3511 C CA . PRO C 2 238 ? -23.456 -15.198 -4.249 1.00 45.01 287 PRO D CA 1
ATOM 3512 C C . PRO C 2 238 ? -23.993 -14.199 -3.231 1.00 41.47 287 PRO D C 1
ATOM 3513 O O . PRO C 2 238 ? -24.717 -13.274 -3.584 1.00 37.80 287 PRO D O 1
ATOM 3517 N N . ILE C 2 239 ? -23.637 -14.401 -1.967 1.00 41.95 288 ILE D N 1
ATOM 3518 C CA . ILE C 2 239 ? -24.095 -13.535 -0.891 1.00 42.13 288 ILE D CA 1
ATOM 3519 C C . ILE C 2 239 ? -23.883 -12.063 -1.206 1.00 40.76 288 ILE D C 1
ATOM 3520 O O . ILE C 2 239 ? -24.794 -11.248 -1.047 1.00 40.00 288 ILE D O 1
ATOM 3525 N N . LEU C 2 240 ? -22.675 -11.737 -1.655 1.00 40.19 289 LEU D N 1
ATOM 3526 C CA . LEU C 2 240 ? -22.295 -10.363 -1.983 1.00 40.16 289 LEU D CA 1
ATOM 3527 C C . LEU C 2 240 ? -23.261 -9.663 -2.926 1.00 37.30 289 LEU D C 1
ATOM 3528 O O . LEU C 2 240 ? -23.644 -8.520 -2.687 1.00 31.81 289 LEU D O 1
ATOM 3533 N N . ALA C 2 241 ? -23.650 -10.350 -3.995 1.00 37.98 290 ALA D N 1
ATOM 3534 C CA . ALA C 2 241 ? -24.579 -9.787 -4.963 1.00 37.98 290 ALA D CA 1
ATOM 3535 C C . ALA C 2 241 ? -25.946 -9.580 -4.301 1.00 39.18 290 ALA D C 1
ATOM 3536 O O . ALA C 2 241 ? -26.567 -8.527 -4.450 1.00 34.16 290 ALA D O 1
ATOM 3538 N N . ARG C 2 242 ? -26.398 -10.589 -3.561 1.00 41.69 291 ARG D N 1
ATOM 3539 C CA . ARG C 2 242 ? -27.680 -10.527 -2.865 1.00 42.83 291 ARG D CA 1
ATOM 3540 C C . ARG C 2 242 ? -27.751 -9.270 -2.005 1.00 41.86 291 ARG D C 1
ATOM 3541 O O . ARG C 2 242 ? -28.696 -8.486 -2.116 1.00 42.53 291 ARG D O 1
ATOM 3549 N N . LEU C 2 243 ? -26.743 -9.082 -1.154 1.00 41.91 292 LEU D N 1
ATOM 3550 C CA . LEU C 2 243 ? -26.670 -7.917 -0.268 1.00 39.04 292 LEU D CA 1
ATOM 3551 C C . LEU C 2 243 ? -26.840 -6.622 -1.038 1.00 40.54 292 LEU D C 1
ATOM 3552 O O . LEU C 2 243 ? -27.759 -5.845 -0.769 1.00 39.30 292 LEU D O 1
ATOM 3557 N N . LEU C 2 244 ? -25.939 -6.390 -1.990 1.00 39.94 293 LEU D N 1
ATOM 3558 C CA . LEU C 2 244 ? -25.980 -5.183 -2.811 1.00 38.72 293 LEU D CA 1
ATOM 3559 C C . LEU C 2 244 ? -27.372 -5.004 -3.398 1.00 40.01 293 LEU D C 1
ATOM 3560 O O . LEU C 2 244 ? -27.921 -3.899 -3.387 1.00 37.90 293 LEU D O 1
ATOM 3565 N N . ARG C 2 245 ? -27.943 -6.097 -3.898 1.00 42.12 294 ARG D N 1
ATOM 3566 C CA . ARG C 2 245 ? -29.283 -6.061 -4.470 1.00 43.96 294 ARG D CA 1
ATOM 3567 C C . ARG C 2 245 ? -30.234 -5.551 -3.390 1.00 43.07 294 ARG D C 1
ATOM 3568 O O . ARG C 2 245 ? -30.883 -4.517 -3.549 1.00 43.70 294 ARG D O 1
ATOM 3576 N N . ALA C 2 246 ? -30.289 -6.288 -2.283 1.00 40.69 295 ALA D N 1
ATOM 3577 C CA . ALA C 2 246 ? -31.155 -5.957 -1.156 1.00 38.72 295 ALA D CA 1
ATOM 3578 C C . ALA C 2 246 ? -31.014 -4.522 -0.660 1.00 39.27 295 ALA D C 1
ATOM 3579 O O . ALA C 2 246 ? -31.940 -3.979 -0.061 1.00 39.97 295 ALA D O 1
ATOM 3581 N N . HIS C 2 247 ? -29.862 -3.904 -0.903 1.00 41.37 296 HIS D N 1
ATOM 3582 C CA . HIS C 2 247 ? -29.654 -2.530 -0.462 1.00 41.35 296 HIS D CA 1
ATOM 3583 C C . HIS C 2 247 ? -29.803 -1.474 -1.548 1.00 43.54 296 HIS D C 1
ATOM 3584 O O . HIS C 2 247 ? -29.247 -0.380 -1.440 1.00 45.27 296 HIS D O 1
ATOM 3591 N N . GLY C 2 248 ? -30.555 -1.802 -2.592 1.00 45.84 297 GLY D N 1
ATOM 3592 C CA . GLY C 2 248 ? -30.794 -0.845 -3.660 1.00 47.96 297 GLY D CA 1
ATOM 3593 C C . GLY C 2 248 ? -29.673 -0.540 -4.635 1.00 47.83 297 GLY D C 1
ATOM 3594 O O . GLY C 2 248 ? -29.590 0.570 -5.160 1.00 50.70 297 GLY D O 1
ATOM 3595 N N . ALA C 2 249 ? -28.806 -1.510 -4.883 1.00 45.41 298 ALA D N 1
ATOM 3596 C CA . ALA C 2 249 ? -27.721 -1.305 -5.827 1.00 45.98 298 ALA D CA 1
ATOM 3597 C C . ALA C 2 249 ? -28.270 -1.549 -7.236 1.00 47.82 298 ALA D C 1
ATOM 3598 O O . ALA C 2 249 ? -28.738 -2.650 -7.543 1.00 45.89 298 ALA D O 1
ATOM 3600 N N . PRO C 2 250 ? -28.246 -0.520 -8.104 1.00 49.34 299 PRO D N 1
ATOM 3601 C CA . PRO C 2 250 ? -28.752 -0.686 -9.472 1.00 50.23 299 PRO D CA 1
ATOM 3602 C C . PRO C 2 250 ? -28.027 -1.835 -10.174 1.00 50.97 299 PRO D C 1
ATOM 3603 O O . PRO C 2 250 ? -26.884 -2.150 -9.839 1.00 48.23 299 PRO D O 1
ATOM 3607 N N . GLU C 2 251 ? -28.696 -2.460 -11.138 1.00 54.18 300 GLU D N 1
ATOM 3608 C CA . GLU C 2 251 ? -28.107 -3.581 -11.863 1.00 56.09 300 GLU D CA 1
ATOM 3609 C C . GLU C 2 251 ? -27.050 -3.083 -12.864 1.00 58.23 300 GLU D C 1
ATOM 3610 O O . GLU C 2 251 ? -27.215 -2.031 -13.488 1.00 56.23 300 GLU D O 1
ATOM 3616 N N . PRO C 2 252 ? -25.946 -3.836 -13.018 1.00 60.69 301 PRO D N 1
ATOM 3617 C CA . PRO C 2 252 ? -24.825 -3.530 -13.918 1.00 64.70 301 PRO D CA 1
ATOM 3618 C C . PRO C 2 252 ? -25.206 -3.312 -15.387 1.00 69.78 301 PRO D C 1
ATOM 3619 O O . PRO C 2 252 ? -26.249 -3.780 -15.848 1.00 69.73 301 PRO D O 1
ATOM 3623 N N . GLU C 2 253 ? -24.343 -2.607 -16.116 1.00 75.38 302 GLU D N 1
ATOM 3624 C CA . GLU C 2 253 ? -24.575 -2.318 -17.529 1.00 80.67 302 GLU D CA 1
ATOM 3625 C C . GLU C 2 253 ? -23.688 -3.144 -18.454 1.00 83.38 302 GLU D C 1
ATOM 3626 O O . GLU C 2 253 ? -22.573 -2.738 -18.782 1.00 83.91 302 GLU D O 1
ATOM 3632 N N . ASP C 2 254 ? -24.196 -4.296 -18.879 1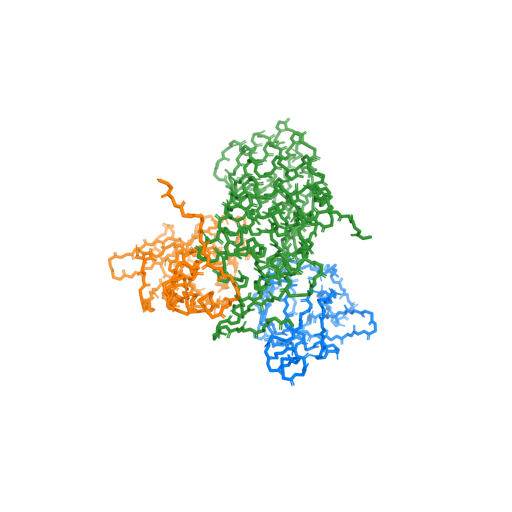.00 85.98 303 ASP D N 1
ATOM 3633 C CA . ASP C 2 254 ? -23.463 -5.181 -19.777 1.00 89.04 303 ASP D CA 1
ATOM 3634 C C . ASP C 2 254 ? -21.979 -5.254 -19.422 1.00 90.80 303 ASP D C 1
ATOM 3635 O O . ASP C 2 254 ? -21.618 -5.403 -18.256 1.00 91.53 303 ASP D O 1
ATOM 3637 N N . GLY C 2 255 ? -21.126 -5.147 -20.436 1.00 92.29 304 GLY D N 1
ATOM 3638 C CA . GLY C 2 255 ? -19.682 -5.200 -20.240 1.00 92.38 304 GLY D CA 1
ATOM 3639 C C . GLY C 2 255 ? -18.963 -4.909 -21.554 1.00 92.23 304 GLY D C 1
ATOM 3640 O O . GLY C 2 255 ? -19.659 -4.613 -22.548 1.00 92.00 304 GLY D O 1
#

InterPro domains:
  IPR000451 NF-kappa-B/Dorsal [PR00057] (25-42)
  IPR000451 NF-kappa-B/Dorsal [PR00057] (175-189)
  IPR000451 NF-kappa-B/Dorsal [PR00057] (208-228)
  IPR000451 NF-kappa-B/Dorsal [PR00057] (239-257)
  IPR000451 NF-kappa-B/Dorsal [PR00057] (280-294)
  IPR000451 NF-kappa-B/Dorsal [PTHR24169] (13-372)
  IPR002909 IPT domain [SM00429] (193-289)
  IPR008967 p53-like transcription factor, DNA-binding domain superfamily [SSF49417] (18-196)
  IPR011539 Rel homology domain, DNA-binding domain [PF00554] (21-186)
  IPR011539 Rel homology domain, DNA-binding domain [PS50254] (16-190)
  IPR013783 Immunoglobulin-like fold [G3DSA:2.60.40.10] (191-304)
  IPR014756 Immunoglobulin E-set [SSF81296] (191-322)
  IPR030492 Rel homology domain, conserved site [PS01204] (34-40)
  IPR030495 Transcription factor p65, RHD domain, N-terminal [cd07885] (19-187)
  IPR032397 Rel homology dimerisation domain [PF16179] (195-291)
  IPR033926 NFkappaB IPT domain [cd01177] (194-290)
  IPR037059 Rel homology domain (RHD), DNA-binding domain superfamily [G3DSA:2.60.40.340] (9-187)

Foldseek 3Di:
DPAWFWDDKPAQEEALQWFAKIKTFIDADQLVFKWKWKDDVVDIDTWDDHSVQQDPRGMGITITHRHPDQQDPAKDKIWIWMAGPPVRDIYPTDIHIHGHDDDDVVVVVVVCVVCVVVVVPVCVPDPHDDDDDDD/DDAWAWPDKPDQEEALQWFAKIKTFIDADDLVFKWKWKDDVVDIDTWDDHSVQQDVRGMGITITHHHPDQQDPAKDKIWIWMAGPPVRHIYDTDIHIHGHDPPPRCNVVPDD/DDDDADPQRDDPLLVCLVVVPVVVNCVVLVPCQPPCQQCRAGNQQDGSLLSCLLVLPLVSNLLSLLSPRDQCRAGNQSAGSLLNNLQNVSLSNNVSQLDQRDHHHDDVVSDSCVQLQRATNQQDRSLLSNLLVLPQSNNVVSLVSPHDQQAFRPPFGQGSLLSNLVVVNLSSNLVSLVSPHDQCDATNVRDGSLNSNVPPDDPSSNVSCVVSPRDDDDDD

Sequence (467 aa):
TAELKICRVNRNSGSCLGGDEIFLLCDKVQKEDIEVYFTGPGWEARGSFSQADVHRQVAIVFRTPPYADPSLQAPVRVSMQLRRPSDRELSEPMEFQYLPDTDDRHRIEEKRKRTYETFKSIMKKSPFNGPTEPRTAELKICRVNRNSGSCLGGDEIFLLCDKVQKEDIEVYFTGPGWEARGSFSQADVHRQVAIVFRTPPYADPSLQAPVRVSMQLRRPSDRELSEPMEFQYLPDTDDRHRIEEKRVFGYVTEDGDTALHLAVIHQHEPFLDFLLGFSAGHEYLDLQNDLGQTALHLAAILGEASTVEKLYAAGAGVLVAERGGHTALHLACRVRAHTCACVLLQPRPSHPRDADEDWRLQLEAENYDGHTPLHVAVIHKDAEMVRLLRDAGADLNKPEPTCGRTPLHLAVEAQAASVLELLLKAGADPTARMYGGRTPLGSALLRPNPILARLLRAHGAPEPEDG

Organism: Mus musculus (NCBI:txid10090)

Nearest PDB structures (foldseek):
  1my5-assembly1_B  TM=1.002E+00  e=7.839E-20  Mus musculus
  1my5-assembly1_A  TM=9.501E-01  e=1.450E-20  Mus musculus
  1k3z-assembly1_A  TM=9.451E-01  e=1.617E-20  Mus musculus
  1k3z-assembly1_B  TM=9.541E-01  e=2.639E-20  Mus musculus
  1my7-assembly1_B  TM=9.982E-01  e=6.552E-19  Mus musculus

Solvent-accessible surface area: 22703 Å² total; per-residue (Å²): 112,110,95,14,97,19,50,80,21,35,98,93,32,0,32,0,84,12,44,28,38,0,2,0,4,0,25,133,7,93,78,112,27,14,32,0,30,0,30,19,143,90,42,98,22,96,8,73,50,17,66,19,23,15,19,110,63,5,2,1,5,1,101,4,11,88,38,61,62,75,84,15,159,58,81,40,170,10,36,0,19,0,46,17,64,71,65,171,87,72,6,155,82,60,93,0,47,0,56,46,44,106,49,27,102,126,90,10,70,63,7,77,147,129,4,123,114,48,10,85,37,15,22,148,167,21,119,26,150,32,83,120,89,128,283,162,57,109,14,58,9,14,21,0,32,90,5,8,2,32,0,71,14,40,29,47,0,2,0,6,0,29,130,7,102,103,115,24,12,30,0,28,0,29,20,127,91,33,105,20,103,10,70,52,63,82,99,30,12,23,123,71,8,1,0,5,2,120,5,13,85,32,62,60,82,70,16,133,57,65,38,168,6,36,0,15,0,51,24,60,81,71,187,84,80,7,145,70,7,28,0,18,0,21,36,45,116,73,115,34,16,69,83,113,170,133,212,170,103,58,60,84,22,167,31,16,0,2,0,1,2,0,0,0,1,18,87,39,51,58,2,0,74,50,12,19,60,147,6,29,68,128,148,20,3,46,76,86,6,94,42,15,6,2,1,2,1,1,0,0,1,38,26,38,28,72,3,0,86,53,0,2,12,6,33,2,21,20,83,39,32,8,110,22,2,16,4,2,0,0,1,0,0,91,38,132,8,41,87,0,0,68,27,0,20,87,93,99,38,114,74,73,194,103,128,129,174,62,32,122,76,0,5,64,19,62,2,59,78,6,36,6,0,2,1,7,0,0,68,73,117,0,19,67,0,2,84,45,0,75,105,11,54,10,56,24,68,61,68,1,9,13,1,3,19,5,0,1,1,2,0,0,54,22,52,10,22,71,1,0,71,21,1,9,145,42,56,2,62,24,65,28,134,28,79,42,27,82,17,0,0,9,2,2,83,52,32,111,43,75,65,0,12,140,28,0,98,89,70,59,8,86,100,35,123,111,118